Protein AF-A0A8U0TZJ6-F1 (afdb_monomer_lite)

Sequence (478 aa):
MSSAVFAIKHNHPSLDHALDPGGTVKLGGPDTELQKMLIDERRRCENHKINYQTLKAEHTRLQDEFTRGQGELKRLLSDKQTAQEKLQLLLAELRGEMLDKTRELEELRLQVLTPQRLELLRAQVQQEMEGPVRERFNKLEEETEKYRSEYNKLRYDYTFLKSEFDHQREEKKIRFDAEVSRLERDREELMAQYQGTDPSRDGKRVESLLREKAQLHLRLKGLEAEVAELRAQRDNSGQQAENVQRIQIRQFAESQAAAKSLEAERQSLRLQLERLGSELQLSHDQNTQLTGRLHKAEREVNTLTSQVEGVRHSHKLEVANVKLECARSRGEVERERDTLQGQMEGMQSDVEVLKGTVERQKEVLAERERELVRRVQAAREEEFHKTATVHEEKSVLDDRLAELEQQRALQDAAGHTQKEERQSHAGVKEEEQHRRELSLLCWRLEELACTQQQQMEELGPPMDRNRGSGLHDSLPEL

Structure (mmCIF, N/CA/C/O backbone):
data_AF-A0A8U0TZJ6-F1
#
_entry.id   AF-A0A8U0TZJ6-F1
#
loop_
_atom_site.group_PDB
_atom_site.id
_atom_site.type_symbol
_atom_site.label_atom_id
_atom_site.label_alt_id
_atom_site.label_comp_id
_atom_site.label_asym_id
_atom_site.label_entity_id
_atom_site.label_seq_id
_atom_site.pdbx_PDB_ins_code
_atom_site.Cartn_x
_atom_site.Cartn_y
_atom_site.Cartn_z
_atom_site.occupancy
_atom_site.B_iso_or_equiv
_atom_site.auth_seq_id
_atom_site.auth_comp_id
_atom_site.auth_asym_id
_atom_site.auth_atom_id
_atom_site.pdbx_PDB_model_num
ATOM 1 N N . MET A 1 1 ? -16.473 14.022 46.173 1.00 43.69 1 MET A N 1
ATOM 2 C CA . MET A 1 1 ? -17.833 14.448 46.585 1.00 43.69 1 MET A CA 1
ATOM 3 C C . MET A 1 1 ? -18.362 13.463 47.621 1.00 43.69 1 MET A C 1
ATOM 5 O O . MET A 1 1 ? -17.708 12.448 47.822 1.00 43.69 1 MET A O 1
ATOM 9 N N . SER A 1 2 ? -19.505 13.775 48.241 1.00 37.00 2 SER A N 1
ATOM 10 C CA . SER A 1 2 ? -20.175 13.007 49.307 1.00 37.00 2 SER A CA 1
ATOM 11 C C . SER A 1 2 ? -19.492 13.053 50.678 1.00 37.00 2 SER A C 1
ATOM 13 O O . SER A 1 2 ? -18.590 12.278 50.978 1.00 37.00 2 SER A O 1
ATOM 15 N N . SER A 1 3 ? -19.985 13.954 51.530 1.00 40.34 3 SER A N 1
ATOM 16 C CA . SER A 1 3 ? -19.797 13.897 52.983 1.00 40.34 3 SER A CA 1
ATOM 17 C C . SER A 1 3 ? -20.697 12.810 53.581 1.00 40.34 3 SER A C 1
ATOM 19 O O . SER A 1 3 ? -21.836 12.659 53.139 1.00 40.34 3 SER A O 1
ATOM 21 N N . ALA A 1 4 ? -20.237 12.112 54.620 1.00 40.09 4 ALA A N 1
ATOM 22 C CA . ALA A 1 4 ? -21.075 11.235 55.439 1.00 40.09 4 ALA A CA 1
ATOM 23 C C . ALA A 1 4 ? -21.338 11.900 56.800 1.00 40.09 4 ALA A C 1
ATOM 25 O O . ALA A 1 4 ? -20.399 12.286 57.494 1.00 40.09 4 ALA A O 1
ATOM 26 N N . VAL A 1 5 ? -22.611 12.063 57.169 1.00 39.19 5 VAL A N 1
ATOM 27 C CA . VAL A 1 5 ? -23.023 12.686 58.438 1.00 39.19 5 VAL A CA 1
ATOM 28 C C . VAL A 1 5 ? -23.081 11.622 59.532 1.00 39.19 5 VAL A C 1
ATOM 30 O O . VAL A 1 5 ? -23.775 10.619 59.381 1.00 39.19 5 VAL A O 1
ATOM 33 N N . PHE A 1 6 ? -22.378 11.843 60.645 1.00 33.22 6 PHE A N 1
ATOM 34 C CA . PHE A 1 6 ? -22.356 10.909 61.772 1.00 33.22 6 PHE A CA 1
ATOM 35 C C . PHE A 1 6 ? -23.454 11.262 62.788 1.00 33.22 6 PHE A C 1
ATOM 37 O O . PHE A 1 6 ? -23.343 12.242 63.523 1.00 33.22 6 PHE A O 1
ATOM 44 N N . ALA A 1 7 ? -24.535 10.480 62.817 1.00 34.78 7 ALA A N 1
ATOM 45 C CA . ALA A 1 7 ? -25.665 10.697 63.720 1.00 34.78 7 ALA A CA 1
ATOM 46 C C . ALA A 1 7 ? -25.475 9.931 65.042 1.00 34.78 7 ALA A C 1
ATOM 48 O O . ALA A 1 7 ? -25.641 8.712 65.095 1.00 34.78 7 ALA A O 1
ATOM 49 N N . ILE A 1 8 ? -25.149 10.645 66.121 1.00 35.38 8 ILE A N 1
ATOM 50 C CA . ILE A 1 8 ? -25.014 10.063 67.464 1.00 35.38 8 ILE A CA 1
ATOM 51 C C . ILE A 1 8 ? -26.405 9.945 68.104 1.00 35.38 8 ILE A C 1
ATOM 53 O O . ILE A 1 8 ? -27.041 10.951 68.417 1.00 35.38 8 ILE A O 1
ATOM 57 N N . LYS A 1 9 ? -26.883 8.714 68.323 1.00 34.97 9 LYS A N 1
ATOM 58 C CA . LYS A 1 9 ? -28.101 8.460 69.109 1.00 34.97 9 LYS A CA 1
ATOM 59 C C . LYS A 1 9 ? -27.813 8.621 70.603 1.00 34.97 9 LYS A C 1
ATOM 61 O O . LYS A 1 9 ? -27.016 7.873 71.162 1.00 34.97 9 LYS A O 1
ATOM 66 N N . HIS A 1 10 ? -28.523 9.536 71.259 1.00 39.06 10 HIS A N 1
ATOM 67 C CA . HIS A 1 10 ? -28.633 9.545 72.718 1.00 39.06 10 HIS A CA 1
ATOM 68 C C . HIS A 1 10 ? -29.530 8.390 73.185 1.00 39.06 10 HIS A C 1
ATOM 70 O O . HIS A 1 10 ? -30.669 8.280 72.737 1.00 39.06 10 HIS A O 1
ATOM 76 N N . ASN A 1 11 ? -29.043 7.578 74.126 1.00 33.72 11 ASN A N 1
ATOM 77 C CA . ASN A 1 11 ? -29.875 6.656 74.900 1.00 33.72 11 ASN A CA 1
ATOM 78 C C . ASN A 1 11 ? -30.240 7.314 76.238 1.00 33.72 11 ASN A C 1
ATOM 80 O O . ASN A 1 11 ? -29.372 7.506 77.089 1.00 33.72 11 ASN A O 1
ATOM 84 N N . HIS A 1 12 ? -31.522 7.620 76.436 1.00 38.91 12 HIS A N 1
ATOM 85 C CA . HIS A 1 12 ? -32.073 7.864 77.769 1.00 38.91 12 HIS A CA 1
ATOM 86 C C . HIS A 1 12 ? -32.410 6.520 78.438 1.00 38.91 12 HIS A C 1
ATOM 88 O O . HIS A 1 12 ? -33.018 5.673 77.782 1.00 38.91 12 HIS A O 1
ATOM 94 N N . PRO A 1 13 ? -32.087 6.314 79.726 1.00 38.22 13 PRO A N 1
ATOM 95 C CA . PRO A 1 13 ? -32.706 5.256 80.513 1.00 38.22 13 PRO A CA 1
ATOM 96 C C . PRO A 1 13 ? -34.133 5.678 80.896 1.00 38.22 13 PRO A C 1
ATOM 98 O O . PRO A 1 13 ? -34.338 6.760 81.450 1.00 38.22 13 PRO A O 1
ATOM 101 N N . SER A 1 14 ? -35.119 4.834 80.599 1.00 34.47 14 SER A N 1
ATOM 102 C CA . SER A 1 14 ? -36.501 5.017 81.044 1.00 34.47 14 SER A CA 1
ATOM 103 C C . SER A 1 14 ? -36.645 4.711 82.539 1.00 34.47 14 SER A C 1
ATOM 105 O O . SER A 1 14 ? -36.054 3.762 83.055 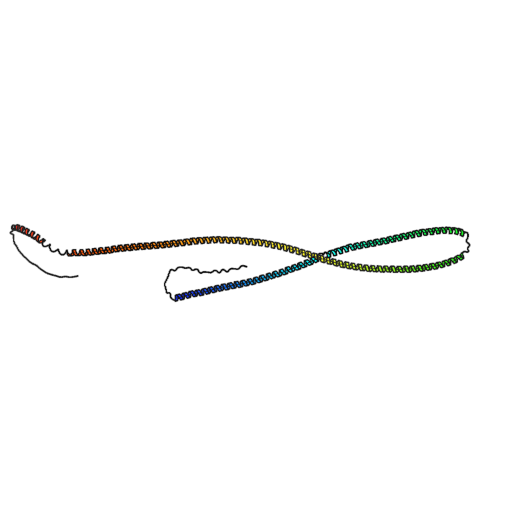1.00 34.47 14 SER A O 1
ATOM 107 N N . LEU A 1 15 ? -37.443 5.524 83.232 1.00 39.03 15 LEU A N 1
ATOM 108 C CA . LEU A 1 15 ? -37.901 5.263 84.595 1.00 39.03 15 LEU A CA 1
ATOM 109 C C . LEU A 1 15 ? -39.199 4.456 84.527 1.00 39.03 15 LEU A C 1
ATOM 111 O O . LEU A 1 15 ? -40.202 4.987 84.059 1.00 39.03 15 LEU A O 1
ATOM 115 N N . ASP A 1 16 ? -39.190 3.230 85.048 1.00 34.19 16 ASP A N 1
ATOM 116 C CA . ASP A 1 16 ? -40.409 2.476 85.348 1.00 34.19 16 ASP A CA 1
ATOM 117 C C . ASP A 1 16 ? -40.603 2.382 86.865 1.00 34.19 16 ASP A C 1
ATOM 119 O O . ASP A 1 16 ? -39.725 1.923 87.601 1.00 34.19 16 ASP A O 1
ATOM 123 N N . HIS A 1 17 ? -41.774 2.813 87.335 1.00 41.12 17 HIS A N 1
ATOM 124 C CA . HIS A 1 17 ? -42.244 2.562 88.694 1.00 41.12 17 HIS A CA 1
ATOM 125 C C . HIS A 1 17 ? -43.069 1.270 88.705 1.00 41.12 17 HIS A C 1
ATOM 127 O O . HIS A 1 17 ? -44.110 1.195 88.058 1.00 41.12 17 HIS A O 1
ATOM 133 N N . ALA A 1 18 ? -42.648 0.290 89.505 1.00 34.62 18 ALA A N 1
ATOM 134 C CA . ALA A 1 18 ? -43.460 -0.866 89.874 1.00 34.62 18 ALA A CA 1
ATOM 135 C C . ALA A 1 18 ? -43.626 -0.907 91.402 1.00 34.62 18 ALA A C 1
ATOM 137 O O . ALA A 1 18 ? -42.698 -0.583 92.144 1.00 34.62 18 ALA A O 1
ATOM 138 N N . LEU A 1 19 ? -44.837 -1.240 91.846 1.00 38.72 19 LEU A N 1
ATOM 139 C CA . LEU A 1 19 ? -45.310 -1.111 93.227 1.00 38.72 19 LEU A CA 1
ATOM 140 C C . LEU A 1 19 ? -44.706 -2.164 94.176 1.00 38.72 19 LEU A C 1
ATOM 142 O O . LEU A 1 19 ? -44.546 -3.323 93.799 1.00 38.72 19 LEU A O 1
ATOM 146 N N . ASP A 1 20 ? -44.481 -1.769 95.431 1.00 40.00 20 ASP A N 1
ATOM 147 C CA . ASP A 1 20 ? -44.462 -2.687 96.583 1.00 40.00 20 ASP A CA 1
ATOM 148 C C . ASP A 1 20 ? -45.906 -3.145 96.879 1.00 40.00 20 ASP A C 1
ATOM 150 O O . ASP A 1 20 ? -46.841 -2.349 96.720 1.00 40.00 20 ASP A O 1
ATOM 154 N N . PRO A 1 21 ? -46.126 -4.418 97.255 1.00 52.53 21 PRO A N 1
ATOM 155 C CA . PRO A 1 21 ? -46.449 -4.648 98.667 1.00 52.53 21 PRO A CA 1
ATOM 156 C C . PRO A 1 21 ? -45.936 -5.986 99.239 1.00 52.53 21 PRO A C 1
ATOM 158 O O . PRO A 1 21 ? -46.288 -7.060 98.744 1.00 52.53 21 PRO A O 1
ATOM 161 N N . GLY A 1 22 ? -45.259 -5.952 100.392 1.00 36.31 22 GLY A N 1
ATOM 162 C CA . GLY A 1 22 ? -45.156 -7.137 101.263 1.00 36.31 22 GLY A CA 1
ATOM 163 C C . GLY A 1 22 ? -43.949 -7.181 102.196 1.00 36.31 22 GLY A C 1
ATOM 164 O O . GLY A 1 22 ? -42.999 -7.921 101.954 1.00 36.31 22 GLY A O 1
ATOM 165 N N . GLY A 1 23 ? -43.980 -6.428 103.298 1.00 47.88 23 GLY A N 1
ATOM 166 C CA . GLY A 1 23 ? -42.855 -6.371 104.235 1.00 47.88 23 GLY A CA 1
ATOM 167 C C . GLY A 1 23 ? -42.707 -7.591 105.160 1.00 47.88 23 GLY A C 1
ATOM 168 O O . GLY A 1 23 ? -43.682 -8.099 105.710 1.00 47.88 23 GLY A O 1
ATOM 169 N N . THR A 1 24 ? -41.456 -7.955 105.465 1.00 36.91 24 THR A N 1
ATOM 170 C CA . THR A 1 24 ? -41.090 -8.667 106.705 1.00 36.91 24 THR A CA 1
ATOM 171 C C . THR A 1 24 ? -39.927 -7.967 107.404 1.00 36.91 24 THR A C 1
ATOM 173 O O . THR A 1 24 ? -38.928 -7.617 106.781 1.00 36.91 24 THR A O 1
ATOM 176 N N . VAL A 1 25 ? -40.061 -7.772 108.715 1.00 58.78 25 VAL A N 1
ATOM 177 C CA . VAL A 1 25 ? -39.133 -7.011 109.568 1.00 58.78 25 VAL A CA 1
ATOM 178 C C . VAL A 1 25 ? -37.836 -7.780 109.846 1.00 58.78 25 VAL A C 1
ATOM 180 O O . VAL A 1 25 ? -37.916 -8.924 110.296 1.00 58.78 25 VAL A O 1
ATOM 183 N N . LYS A 1 26 ? -36.669 -7.113 109.737 1.00 45.22 26 LYS A N 1
ATOM 184 C CA . LYS A 1 26 ? -35.584 -7.158 110.753 1.00 45.22 26 LYS A CA 1
ATOM 185 C C . LYS A 1 26 ? -34.406 -6.203 110.483 1.00 45.22 26 LYS A C 1
ATOM 187 O O . LYS A 1 26 ? -33.873 -6.160 109.387 1.00 45.22 26 LYS A O 1
ATOM 192 N N . LEU A 1 27 ? -33.965 -5.549 111.565 1.00 43.75 27 LEU A N 1
ATOM 193 C CA . LEU A 1 27 ? -32.575 -5.164 111.869 1.00 43.75 27 LEU A CA 1
ATOM 194 C C . LEU A 1 27 ? -31.794 -4.393 110.783 1.00 43.75 27 LEU A C 1
ATOM 196 O O . LEU A 1 27 ? -30.857 -4.918 110.190 1.00 43.75 27 LEU A O 1
ATOM 200 N N . GLY A 1 28 ? -32.099 -3.102 110.620 1.00 43.88 28 GLY A N 1
ATOM 201 C CA . GLY A 1 28 ? -31.182 -2.169 109.957 1.00 43.88 28 GLY A CA 1
ATOM 202 C C . GLY A 1 28 ? -29.992 -1.832 110.862 1.00 43.88 28 GLY A C 1
ATOM 203 O O . GLY A 1 28 ? -30.154 -1.118 111.849 1.00 43.88 28 GLY A O 1
ATOM 204 N N . GLY A 1 29 ? -28.808 -2.347 110.528 1.00 53.69 29 GLY A N 1
ATOM 205 C CA . GLY A 1 29 ? -27.530 -1.986 111.155 1.00 53.69 29 GLY A CA 1
ATOM 206 C C . GLY A 1 29 ? -26.500 -1.496 110.125 1.00 53.69 29 GLY A C 1
ATOM 207 O O . GLY A 1 29 ? -26.731 -1.634 108.921 1.00 53.69 29 GLY A O 1
ATOM 208 N N . PRO A 1 30 ? -25.337 -0.972 110.556 1.00 63.88 30 PRO A N 1
ATOM 209 C CA . PRO A 1 30 ? -24.287 -0.518 109.633 1.00 63.88 30 PRO A CA 1
ATOM 210 C C . PRO A 1 30 ? -23.756 -1.646 108.727 1.00 63.88 30 PRO A C 1
ATOM 212 O O . PRO A 1 30 ? -23.315 -1.389 107.610 1.00 63.88 30 PRO A O 1
ATOM 215 N N . ASP A 1 31 ? -23.868 -2.901 109.171 1.00 64.31 31 ASP A N 1
ATOM 216 C CA . ASP A 1 31 ? -23.496 -4.100 108.409 1.00 64.31 31 ASP A CA 1
ATOM 217 C C . ASP A 1 31 ? -24.296 -4.227 107.094 1.00 64.31 31 ASP A C 1
ATOM 219 O O . ASP A 1 31 ? -23.734 -4.520 106.039 1.00 64.31 31 ASP A O 1
ATOM 223 N N . THR A 1 32 ? -25.595 -3.896 107.113 1.00 74.56 32 THR A N 1
ATOM 224 C CA . THR A 1 32 ? -26.453 -3.888 105.911 1.00 74.56 32 THR A CA 1
ATOM 225 C C . THR A 1 32 ? -26.051 -2.813 104.895 1.00 74.56 32 THR A C 1
ATOM 227 O O . THR A 1 32 ? -26.125 -3.048 103.687 1.00 74.56 32 THR A O 1
ATOM 230 N N . GLU A 1 33 ? -25.592 -1.642 105.347 1.00 79.81 33 GLU A N 1
ATOM 231 C CA . GLU A 1 33 ? -25.092 -0.589 104.450 1.00 79.81 33 GLU A CA 1
ATOM 232 C C . GLU A 1 33 ? -23.710 -0.939 103.887 1.00 79.81 33 GLU A C 1
ATOM 234 O O . GLU A 1 33 ? -23.466 -0.763 102.691 1.00 79.81 33 GLU A O 1
ATOM 239 N N . LEU A 1 34 ? -22.831 -1.517 104.712 1.00 82.38 34 LEU A N 1
ATOM 240 C CA . LEU A 1 34 ? -21.529 -2.029 104.286 1.00 82.38 34 LEU A CA 1
ATOM 241 C C . LEU A 1 34 ? -21.684 -3.129 103.223 1.00 82.38 34 LEU A C 1
ATOM 243 O O . LEU A 1 34 ? -21.003 -3.102 102.196 1.00 82.38 34 LEU A O 1
ATOM 247 N N . GLN A 1 35 ? -22.628 -4.054 103.423 1.00 85.31 35 GLN A N 1
ATOM 248 C CA . GLN A 1 35 ? -22.960 -5.107 102.463 1.00 85.31 35 GLN A CA 1
ATOM 249 C C . GLN A 1 35 ? -23.508 -4.533 101.147 1.00 85.31 35 GLN A C 1
ATOM 251 O O . GLN A 1 35 ? -23.125 -5.008 100.076 1.00 85.31 35 GLN A O 1
ATOM 256 N N . LYS A 1 36 ? -24.334 -3.477 101.201 1.00 88.12 36 LYS A N 1
ATOM 257 C CA . LYS A 1 36 ? -24.817 -2.760 100.010 1.00 88.12 36 LYS A CA 1
ATOM 258 C C . LYS A 1 36 ? -23.673 -2.090 99.242 1.00 88.12 36 LYS A C 1
ATOM 260 O O . LYS A 1 36 ? -23.547 -2.321 98.041 1.00 88.12 36 LYS A O 1
ATOM 265 N N . MET A 1 37 ? -22.787 -1.350 99.915 1.00 88.88 37 MET A N 1
ATOM 266 C CA . MET A 1 37 ? -21.600 -0.758 99.273 1.00 88.88 37 MET A CA 1
ATOM 267 C C . MET A 1 37 ? -20.705 -1.830 98.626 1.00 88.88 37 MET A C 1
ATOM 269 O O . MET A 1 37 ? -20.221 -1.650 97.510 1.00 88.88 37 MET A O 1
ATOM 273 N N . LEU A 1 38 ? -20.552 -2.989 99.274 1.00 89.44 38 LEU A N 1
ATOM 274 C CA . LEU A 1 38 ? -19.834 -4.153 98.742 1.00 89.44 38 LEU A CA 1
ATOM 275 C C . LEU A 1 38 ? -20.530 -4.860 97.563 1.00 89.44 38 LEU A C 1
ATOM 277 O O . LEU A 1 38 ? -19.904 -5.715 96.926 1.00 89.44 38 LEU A O 1
ATOM 281 N N . ILE A 1 39 ? -21.795 -4.554 97.272 1.00 88.12 39 ILE A N 1
ATOM 282 C CA . ILE A 1 39 ? -22.512 -4.993 96.066 1.00 88.12 39 ILE A CA 1
ATOM 283 C C . ILE A 1 39 ? -22.354 -3.935 94.969 1.00 88.12 39 ILE A C 1
ATOM 285 O O . ILE A 1 39 ? -21.946 -4.274 93.856 1.00 88.12 39 ILE A O 1
ATOM 289 N N . ASP A 1 40 ? -22.589 -2.661 95.292 1.00 91.19 40 ASP A N 1
ATOM 290 C CA . ASP A 1 40 ? -22.480 -1.544 94.348 1.00 91.19 40 ASP A CA 1
ATOM 291 C C . ASP A 1 40 ? -21.050 -1.382 93.796 1.00 91.19 40 ASP A C 1
ATOM 293 O O . ASP A 1 40 ? -20.874 -1.204 92.590 1.00 91.19 40 ASP A O 1
ATOM 297 N N . GLU A 1 41 ? -20.011 -1.551 94.621 1.00 92.25 41 GLU A N 1
ATOM 298 C CA . GLU A 1 41 ? -18.619 -1.467 94.154 1.00 92.25 41 GLU A CA 1
ATOM 299 C C . GLU A 1 41 ? -18.200 -2.701 93.335 1.00 92.25 41 GLU A C 1
ATOM 301 O O . GLU A 1 41 ? -17.454 -2.591 92.362 1.00 92.25 41 GLU A O 1
ATOM 306 N N . ARG A 1 42 ? -18.766 -3.881 93.630 1.00 93.00 42 ARG A N 1
ATOM 307 C CA . ARG A 1 42 ? -18.630 -5.064 92.758 1.00 93.00 42 ARG A CA 1
ATOM 308 C C . ARG A 1 42 ? -19.254 -4.806 91.388 1.00 93.00 42 ARG A C 1
ATOM 310 O O . ARG A 1 42 ? -18.664 -5.157 90.368 1.00 93.00 42 ARG A O 1
ATOM 317 N N . ARG A 1 43 ? -20.413 -4.141 91.365 1.00 93.75 43 ARG A N 1
ATOM 318 C CA . ARG A 1 43 ? -21.116 -3.730 90.145 1.00 93.75 43 ARG A CA 1
ATOM 319 C C . ARG A 1 43 ? -20.335 -2.662 89.368 1.00 93.75 43 ARG A C 1
ATOM 321 O O . ARG A 1 43 ? -20.297 -2.740 88.143 1.00 93.75 43 ARG A O 1
ATOM 328 N N . ARG A 1 44 ? -19.645 -1.729 90.043 1.00 95.44 44 ARG A N 1
ATOM 329 C CA . ARG A 1 44 ? -18.675 -0.817 89.400 1.00 95.44 44 ARG A CA 1
ATOM 330 C C . ARG A 1 44 ? -17.502 -1.569 88.782 1.00 95.44 44 ARG A C 1
ATOM 332 O O . ARG A 1 44 ? -17.214 -1.339 87.613 1.00 95.44 44 ARG A O 1
ATOM 339 N N . CYS A 1 45 ? -16.852 -2.472 89.515 1.00 94.31 45 CYS A N 1
ATOM 340 C CA . CYS A 1 45 ? -15.735 -3.265 88.993 1.00 94.31 45 CYS A CA 1
ATOM 341 C C . CYS A 1 45 ? -16.130 -4.089 87.759 1.00 94.31 45 CYS A C 1
ATOM 343 O O . CYS A 1 45 ? -15.407 -4.081 86.762 1.00 94.31 45 CYS A O 1
ATOM 345 N N . GLU A 1 46 ? -17.295 -4.741 87.782 1.00 95.06 46 GLU A N 1
ATOM 346 C CA . GLU A 1 46 ? -17.788 -5.503 86.631 1.00 95.06 46 GLU A CA 1
ATOM 347 C C . GLU A 1 46 ? -18.152 -4.576 85.451 1.00 95.06 46 GLU A C 1
ATOM 349 O O . GLU A 1 46 ? -17.758 -4.854 84.320 1.00 95.06 46 GLU A O 1
ATOM 354 N N . ASN A 1 47 ? -18.769 -3.411 85.696 1.00 94.81 47 ASN A N 1
ATOM 355 C CA . ASN A 1 47 ? -18.990 -2.391 84.660 1.00 94.81 47 ASN A CA 1
ATOM 356 C C . ASN A 1 47 ? -17.674 -1.852 84.065 1.00 94.81 47 ASN A C 1
ATOM 358 O O . ASN A 1 47 ? -17.576 -1.685 82.853 1.00 94.81 47 ASN A O 1
ATOM 362 N N . HIS A 1 48 ? -16.642 -1.595 84.876 1.00 96.50 48 HIS A N 1
ATOM 363 C CA . HIS A 1 48 ? -15.330 -1.154 84.385 1.00 96.50 48 HIS A CA 1
ATOM 364 C C . HIS A 1 48 ? -14.638 -2.234 83.545 1.00 96.50 48 HIS A C 1
ATOM 366 O O . HIS A 1 48 ? -14.046 -1.920 82.513 1.00 96.50 48 HIS A O 1
ATOM 372 N N . LYS A 1 49 ? -14.762 -3.505 83.939 1.00 97.00 49 LYS A N 1
ATOM 373 C CA . LYS A 1 49 ? -14.289 -4.673 83.184 1.00 97.00 49 LYS A CA 1
ATOM 374 C C . LYS A 1 49 ? -15.018 -4.820 81.842 1.00 97.00 49 LYS A C 1
ATOM 376 O O . LYS A 1 49 ? -14.348 -4.994 80.826 1.00 97.00 49 LYS A O 1
ATOM 381 N N . ILE A 1 50 ? -16.345 -4.671 81.815 1.00 96.62 50 ILE A N 1
ATOM 382 C CA . ILE A 1 50 ? -17.151 -4.655 80.580 1.00 96.62 50 ILE A CA 1
ATOM 383 C C . ILE A 1 50 ? -16.734 -3.480 79.684 1.00 96.62 50 ILE A C 1
ATOM 385 O O . ILE A 1 50 ? -16.421 -3.682 78.515 1.00 96.62 50 ILE A O 1
ATOM 389 N N . ASN A 1 51 ? -16.628 -2.265 80.230 1.00 96.69 51 ASN A N 1
ATOM 390 C CA . ASN A 1 51 ? -16.206 -1.081 79.476 1.00 96.69 51 ASN A CA 1
ATOM 391 C C . ASN A 1 51 ? -14.792 -1.237 78.889 1.00 96.69 51 ASN A C 1
ATOM 393 O O . ASN A 1 51 ? -14.563 -0.864 77.740 1.00 96.69 51 ASN A O 1
ATOM 397 N N . TYR A 1 52 ? -13.854 -1.826 79.638 1.00 97.50 52 TYR A N 1
ATOM 398 C CA . TYR A 1 52 ? -12.508 -2.132 79.148 1.00 97.50 52 TYR A CA 1
ATOM 399 C C . TYR A 1 52 ? -12.521 -3.189 78.031 1.00 97.50 52 TYR A C 1
ATOM 401 O O . TYR A 1 52 ? -11.814 -3.034 77.036 1.00 97.50 52 TYR A O 1
ATOM 409 N N . GLN A 1 53 ? -13.343 -4.238 78.151 1.00 97.06 53 GLN A N 1
ATOM 410 C CA . GLN A 1 53 ? -13.517 -5.247 77.099 1.00 97.06 53 GLN A CA 1
ATOM 411 C C . GLN A 1 53 ? -14.103 -4.634 75.817 1.00 97.06 53 GLN A C 1
ATOM 413 O O . GLN A 1 53 ? -13.558 -4.868 74.738 1.00 97.06 53 GLN A O 1
ATOM 418 N N . THR A 1 54 ? -15.132 -3.790 75.932 1.00 96.69 54 THR A N 1
ATOM 419 C CA . THR A 1 54 ? -15.730 -3.056 74.804 1.00 96.69 54 THR A CA 1
ATOM 420 C C . THR A 1 54 ? -14.722 -2.115 74.143 1.00 96.69 54 THR A C 1
ATOM 422 O O . THR A 1 54 ? -14.555 -2.147 72.926 1.00 96.69 54 THR A O 1
ATOM 425 N N . LEU A 1 55 ? -13.986 -1.321 74.932 1.00 97.56 55 LEU A N 1
ATOM 426 C CA . LEU A 1 55 ? -12.965 -0.403 74.416 1.00 97.56 55 LEU A CA 1
ATOM 427 C C . LEU A 1 55 ? -11.817 -1.151 73.722 1.00 97.56 55 LEU A C 1
ATOM 429 O O . LEU A 1 55 ? -11.322 -0.700 72.691 1.00 97.56 55 LEU A O 1
ATOM 433 N N . LYS A 1 56 ? -11.416 -2.316 74.247 1.00 98.06 56 LYS A N 1
ATOM 434 C CA . LYS A 1 56 ? -10.419 -3.185 73.611 1.00 98.06 56 LYS A CA 1
ATOM 435 C C . LYS A 1 56 ? -10.925 -3.752 72.280 1.00 98.06 56 LYS A C 1
ATOM 437 O O . LYS A 1 56 ? -10.160 -3.778 71.320 1.00 98.06 56 LYS A O 1
ATOM 442 N N . ALA A 1 57 ? -12.189 -4.172 72.208 1.00 97.44 57 ALA A N 1
ATOM 443 C CA . ALA A 1 57 ? -12.795 -4.670 70.975 1.00 97.44 57 ALA A CA 1
ATOM 444 C C . ALA A 1 57 ? -12.861 -3.581 69.889 1.00 97.44 57 ALA A C 1
ATOM 446 O O . ALA A 1 57 ? -12.413 -3.815 68.767 1.00 97.44 57 ALA A O 1
ATOM 447 N N . GLU A 1 58 ? -13.322 -2.373 70.230 1.00 96.81 58 GLU A N 1
ATOM 448 C CA . GLU A 1 58 ? -13.352 -1.241 69.293 1.00 96.81 58 GLU A CA 1
ATOM 449 C C . GLU A 1 58 ? -11.941 -0.761 68.902 1.00 96.81 58 GLU A C 1
ATOM 451 O O . GLU A 1 58 ? -11.722 -0.426 67.741 1.00 96.81 58 GLU A O 1
ATOM 456 N N . HIS A 1 59 ? -10.945 -0.812 69.798 1.00 97.81 59 HIS A N 1
ATOM 457 C CA . HIS A 1 59 ? -9.546 -0.556 69.425 1.00 97.81 59 HIS A CA 1
ATOM 458 C C . HIS A 1 59 ? -9.037 -1.573 68.394 1.00 97.81 59 HIS A C 1
ATOM 460 O O . HIS A 1 59 ? -8.456 -1.179 67.384 1.00 97.81 59 HIS A O 1
ATOM 466 N N . THR A 1 60 ? -9.229 -2.878 68.625 1.00 97.69 60 THR A N 1
ATOM 467 C CA . THR A 1 60 ? -8.823 -3.915 67.659 1.00 97.69 60 THR A CA 1
ATOM 468 C C . THR A 1 60 ? -9.536 -3.722 66.323 1.00 97.69 60 THR A C 1
ATOM 470 O O . THR A 1 60 ? -8.883 -3.705 65.284 1.00 97.69 60 THR A O 1
ATOM 473 N N . ARG A 1 61 ? -10.844 -3.451 66.344 1.00 98.00 61 ARG A N 1
ATOM 474 C CA . ARG A 1 61 ? -11.628 -3.155 65.144 1.00 98.00 61 ARG A CA 1
ATOM 475 C C . ARG A 1 61 ? -11.089 -1.945 64.369 1.00 98.00 61 ARG A C 1
ATOM 477 O O . ARG A 1 61 ? -10.882 -2.051 63.164 1.00 98.00 61 ARG A O 1
ATOM 484 N N . LEU A 1 62 ? -10.818 -0.820 65.034 1.00 98.00 62 LEU A N 1
ATOM 485 C CA . LEU A 1 62 ? -10.241 0.374 64.399 1.00 98.00 62 LEU A CA 1
ATOM 486 C C . LEU A 1 62 ? -8.828 0.115 63.850 1.00 98.00 62 LEU A C 1
ATOM 488 O O . LEU A 1 62 ? -8.463 0.649 62.804 1.00 98.00 62 LEU A O 1
ATOM 492 N N . GLN A 1 63 ? -8.040 -0.729 64.518 1.00 98.00 63 GLN A N 1
ATOM 493 C CA . GLN A 1 63 ? -6.716 -1.151 64.057 1.00 98.00 63 GLN A CA 1
ATOM 494 C C . GLN A 1 63 ? -6.795 -2.047 62.806 1.00 98.00 63 GLN A C 1
ATOM 496 O O . GLN A 1 63 ? -5.975 -1.892 61.895 1.00 98.00 63 GLN A O 1
ATOM 501 N N . ASP A 1 64 ? -7.801 -2.918 62.715 1.00 97.75 64 ASP A N 1
ATOM 502 C CA . ASP A 1 64 ? -8.078 -3.742 61.533 1.00 97.75 64 ASP A CA 1
ATOM 503 C C . ASP A 1 64 ? -8.625 -2.900 60.366 1.00 97.75 64 ASP A C 1
ATOM 505 O O . ASP A 1 64 ? -8.198 -3.075 59.223 1.00 97.75 64 ASP A O 1
ATOM 509 N N . GLU A 1 65 ? -9.531 -1.954 60.637 1.00 97.44 65 GLU A N 1
ATOM 510 C CA . GLU A 1 65 ? -10.050 -0.989 59.655 1.00 97.44 65 GLU A CA 1
ATOM 511 C C . GLU A 1 65 ? -8.918 -0.091 59.106 1.00 97.44 65 GLU A C 1
ATOM 513 O O . GLU A 1 65 ? -8.785 0.056 57.888 1.00 97.44 65 GLU A O 1
ATOM 518 N N . PHE A 1 66 ? -8.026 0.422 59.966 1.00 97.19 66 PHE A N 1
ATOM 519 C CA . PHE A 1 66 ? -6.847 1.199 59.556 1.00 97.19 66 PHE A CA 1
ATOM 520 C C . PHE A 1 66 ? -5.862 0.372 58.717 1.00 97.19 66 PHE A C 1
ATOM 522 O O . PHE A 1 66 ? -5.425 0.815 57.652 1.00 97.19 66 PHE A O 1
ATOM 529 N N . THR A 1 67 ? -5.524 -0.842 59.166 1.00 97.81 67 THR A N 1
ATOM 530 C CA . THR A 1 67 ? -4.623 -1.751 58.436 1.00 97.81 67 THR A CA 1
ATOM 531 C C . THR A 1 67 ? -5.173 -2.079 57.046 1.00 97.81 67 THR A C 1
ATOM 533 O O . THR A 1 67 ? -4.431 -2.041 56.060 1.00 97.81 67 THR A O 1
ATOM 536 N N . ARG A 1 68 ? -6.484 -2.329 56.948 1.00 98.00 68 ARG A N 1
ATOM 537 C CA . ARG A 1 68 ? -7.191 -2.591 55.688 1.00 98.00 68 ARG A CA 1
ATOM 538 C C . ARG A 1 68 ? -7.138 -1.390 54.745 1.00 98.00 68 ARG A C 1
ATOM 540 O O . ARG A 1 68 ? -6.668 -1.539 53.619 1.00 98.00 68 ARG A O 1
ATOM 547 N N . GLY A 1 69 ? -7.499 -0.197 55.223 1.00 97.38 69 GLY A N 1
ATOM 548 C CA . GLY A 1 69 ? -7.423 1.038 54.435 1.00 97.38 69 GLY A CA 1
ATOM 549 C C . GLY A 1 69 ? -6.000 1.364 53.961 1.00 97.38 69 GLY A C 1
ATOM 550 O O . GLY A 1 69 ? -5.803 1.812 52.832 1.00 97.38 69 GLY A O 1
ATOM 551 N N . GLN A 1 70 ? -4.978 1.065 54.772 1.00 97.62 70 GLN A N 1
ATOM 552 C CA . GLN A 1 70 ? -3.578 1.221 54.367 1.00 97.62 70 GLN A CA 1
ATOM 553 C C . GLN A 1 70 ? -3.160 0.203 53.285 1.00 97.62 70 GLN A C 1
ATOM 555 O O . GLN A 1 70 ? -2.340 0.525 52.422 1.00 97.62 70 GLN A O 1
ATOM 560 N N . GLY A 1 71 ? -3.718 -1.012 53.304 1.00 98.00 71 GLY A N 1
ATOM 561 C CA . GLY A 1 71 ? -3.555 -2.010 52.242 1.00 98.00 71 GLY A CA 1
ATOM 562 C C . GLY A 1 71 ? -4.243 -1.602 50.936 1.00 98.00 71 GLY A C 1
ATOM 563 O O . GLY A 1 71 ? -3.625 -1.651 49.873 1.00 98.00 71 GLY A O 1
ATOM 564 N N . GLU A 1 72 ? -5.485 -1.122 51.016 1.00 97.94 72 GLU A N 1
ATOM 565 C CA . GLU A 1 72 ? -6.247 -0.611 49.870 1.00 97.94 72 GLU A CA 1
ATOM 566 C C . GLU A 1 72 ? -5.554 0.590 49.213 1.00 97.94 72 GLU A C 1
ATOM 568 O O . GLU A 1 72 ? -5.408 0.616 47.991 1.00 97.94 72 GLU A O 1
ATOM 573 N N . LEU A 1 73 ? -5.029 1.534 50.005 1.00 97.44 73 LEU A N 1
ATOM 574 C CA . LEU A 1 73 ? -4.248 2.667 49.500 1.00 97.44 73 LEU A CA 1
ATOM 575 C C . LEU A 1 73 ? -2.980 2.212 48.757 1.00 97.44 73 LEU A C 1
ATOM 577 O O . LEU A 1 73 ? -2.688 2.721 47.675 1.00 97.44 73 LEU A O 1
ATOM 581 N N . LYS A 1 74 ? -2.241 1.232 49.299 1.00 98.12 74 LYS A N 1
ATOM 582 C CA . LYS A 1 74 ? -1.062 0.653 48.627 1.00 98.12 74 LYS A CA 1
ATOM 583 C C . LYS A 1 74 ? -1.439 -0.019 47.305 1.00 98.12 74 LYS A C 1
ATOM 585 O O . LYS A 1 74 ? -0.731 0.178 46.318 1.00 98.12 74 LYS A O 1
ATOM 590 N N . ARG A 1 75 ? -2.562 -0.749 47.259 1.00 98.31 75 ARG A N 1
ATOM 591 C CA . ARG A 1 75 ? -3.065 -1.350 46.014 1.00 98.31 75 ARG A CA 1
ATOM 592 C C . ARG A 1 75 ? -3.424 -0.274 44.990 1.00 98.31 75 ARG A C 1
ATOM 594 O O . ARG A 1 75 ? -2.879 -0.300 43.898 1.00 98.31 75 ARG A O 1
ATOM 601 N N . LEU A 1 76 ? -4.227 0.724 45.365 1.00 97.69 76 LEU A N 1
ATOM 602 C CA . LEU A 1 76 ? -4.644 1.812 44.469 1.00 97.69 76 LEU A CA 1
ATOM 603 C C . LEU A 1 76 ? -3.464 2.626 43.910 1.00 97.69 76 LEU A C 1
ATOM 605 O O . LEU A 1 76 ? -3.518 3.079 42.767 1.00 97.69 76 LEU A O 1
ATOM 609 N N . LEU A 1 77 ? -2.383 2.794 44.678 1.00 97.50 77 LEU A N 1
ATOM 610 C CA . LEU A 1 77 ? -1.147 3.411 44.184 1.00 97.50 77 LEU A CA 1
ATOM 611 C C . LEU A 1 77 ? -0.436 2.532 43.140 1.00 97.50 77 LEU A C 1
ATOM 613 O O . LEU A 1 77 ? 0.036 3.061 42.136 1.00 97.50 77 LEU A O 1
ATOM 617 N N . SER A 1 78 ? -0.405 1.209 43.329 1.00 97.94 78 SER A N 1
ATOM 618 C CA . SER A 1 78 ? 0.136 0.252 42.350 1.00 97.94 78 SER A CA 1
ATOM 619 C C . SER A 1 78 ? -0.742 0.141 41.091 1.00 97.94 78 SER A C 1
ATOM 621 O O . SER A 1 78 ? -0.230 0.179 39.970 1.00 97.94 78 SER A O 1
ATOM 623 N N . ASP A 1 79 ? -2.066 0.116 41.260 1.00 97.88 79 ASP A N 1
ATOM 624 C CA . ASP A 1 79 ? -3.055 0.128 40.177 1.00 97.88 79 ASP A CA 1
ATOM 625 C C . ASP A 1 79 ? -2.889 1.402 39.318 1.00 97.88 79 ASP A C 1
ATOM 627 O O . ASP A 1 79 ? -2.820 1.332 38.090 1.00 97.88 79 ASP A O 1
ATOM 631 N N . LYS A 1 80 ? -2.725 2.574 39.958 1.00 97.62 80 LYS A N 1
ATOM 632 C CA . LYS A 1 80 ? -2.421 3.847 39.280 1.00 97.62 80 LYS A CA 1
ATOM 633 C C . LYS A 1 80 ? -1.081 3.797 38.538 1.00 97.62 80 LYS A C 1
ATOM 635 O O . LYS A 1 80 ? -1.014 4.233 37.390 1.00 97.62 80 LYS A O 1
ATOM 640 N N . GLN A 1 81 ? -0.024 3.308 39.187 1.00 97.94 81 GLN A N 1
ATOM 641 C CA . GLN A 1 81 ? 1.327 3.256 38.623 1.00 97.94 81 GLN A CA 1
ATOM 642 C C . GLN A 1 81 ? 1.357 2.400 37.346 1.00 97.94 81 GLN A C 1
ATOM 644 O O . GLN A 1 81 ? 1.764 2.882 36.290 1.00 97.94 81 GLN A O 1
ATOM 649 N N . THR A 1 82 ? 0.807 1.185 37.402 1.00 97.69 82 THR A N 1
ATOM 650 C CA . THR A 1 82 ? 0.751 0.283 36.238 1.00 97.69 82 THR A CA 1
ATOM 651 C C . THR A 1 82 ? -0.185 0.782 35.131 1.00 97.69 82 THR A C 1
ATOM 653 O O . THR A 1 82 ? 0.058 0.519 33.953 1.00 97.69 82 THR A O 1
ATOM 656 N N . ALA A 1 83 ? -1.243 1.535 35.460 1.00 97.31 83 ALA A N 1
ATOM 657 C CA . ALA A 1 83 ? -2.067 2.220 34.462 1.00 97.31 83 ALA A CA 1
ATOM 658 C C . ALA A 1 83 ? -1.305 3.365 33.766 1.00 97.31 83 ALA A C 1
ATOM 660 O O . ALA A 1 83 ? -1.412 3.527 32.550 1.00 97.31 83 ALA A O 1
ATOM 661 N N . GLN A 1 84 ? -0.499 4.128 34.511 1.00 97.75 84 GLN A N 1
ATOM 662 C CA . GLN A 1 84 ? 0.342 5.194 33.964 1.00 97.75 84 GLN A CA 1
ATOM 663 C C . GLN A 1 84 ? 1.438 4.637 33.037 1.00 97.75 84 GLN A C 1
ATOM 665 O O . GLN A 1 84 ? 1.667 5.195 31.967 1.00 97.75 84 GLN A O 1
ATOM 670 N N . GLU A 1 85 ? 2.063 3.517 33.400 1.00 97.69 85 GLU A N 1
ATOM 671 C CA . GLU A 1 85 ? 3.066 2.822 32.577 1.00 97.69 85 GLU A CA 1
ATOM 672 C C . GLU A 1 85 ? 2.471 2.308 31.254 1.00 97.69 85 GLU A C 1
ATOM 674 O O . GLU A 1 85 ? 3.045 2.535 30.189 1.00 97.69 85 GLU A O 1
ATOM 679 N N . LYS A 1 86 ? 1.268 1.714 31.286 1.00 97.81 86 LYS A N 1
ATOM 680 C CA . LYS A 1 86 ? 0.533 1.300 30.073 1.00 97.81 86 LYS A CA 1
ATOM 681 C C . LYS A 1 86 ? 0.215 2.477 29.145 1.00 97.81 86 LYS A C 1
ATOM 683 O O . LYS A 1 86 ? 0.351 2.353 27.932 1.00 97.81 86 LYS A O 1
ATOM 688 N N . LEU A 1 87 ? -0.170 3.628 29.701 1.00 97.06 87 LEU A N 1
ATOM 689 C CA . LEU A 1 87 ? -0.409 4.846 28.916 1.00 97.06 87 LEU A CA 1
ATOM 690 C C . LEU A 1 87 ? 0.886 5.426 28.323 1.00 97.06 87 LEU A C 1
ATOM 692 O O . LEU A 1 87 ? 0.853 5.977 27.225 1.00 97.06 87 LEU A O 1
ATOM 696 N N . GLN A 1 88 ? 2.025 5.291 29.009 1.00 97.69 88 GLN A N 1
ATOM 697 C CA . GLN A 1 88 ? 3.329 5.700 28.475 1.00 97.69 88 GLN A CA 1
ATOM 698 C C . GLN A 1 88 ? 3.806 4.790 27.334 1.00 97.69 88 GLN A C 1
ATOM 700 O O . GLN A 1 88 ? 4.332 5.310 26.351 1.00 97.69 88 GLN A O 1
ATOM 705 N N . LEU A 1 89 ? 3.574 3.475 27.428 1.00 97.88 89 LEU A N 1
ATOM 706 C CA . LEU A 1 89 ? 3.830 2.516 26.345 1.00 97.88 89 LEU A CA 1
ATOM 707 C C . LEU A 1 89 ? 2.995 2.839 25.099 1.00 97.88 89 LEU A C 1
ATOM 709 O O . LEU A 1 89 ? 3.568 3.073 24.038 1.00 97.88 89 LEU A O 1
ATOM 713 N N . LEU A 1 90 ? 1.675 2.996 25.244 1.00 98.00 90 LEU A N 1
ATOM 714 C CA . LEU A 1 90 ? 0.786 3.352 24.130 1.00 98.00 90 LEU A CA 1
ATOM 715 C C . LEU A 1 90 ? 1.169 4.695 23.473 1.00 98.00 90 LEU A C 1
ATOM 717 O O . LEU A 1 90 ? 1.116 4.847 22.254 1.00 98.00 90 LEU A O 1
ATOM 721 N N . LEU A 1 91 ? 1.613 5.679 24.266 1.00 97.44 91 LEU A N 1
ATOM 722 C CA . LEU A 1 91 ? 2.137 6.952 23.754 1.00 97.44 91 LEU A CA 1
ATOM 723 C C . LEU A 1 91 ? 3.507 6.835 23.065 1.00 97.44 91 LEU A C 1
ATOM 725 O O . LEU A 1 91 ? 3.888 7.760 22.348 1.00 97.44 91 LEU A O 1
ATOM 729 N N . ALA A 1 92 ? 4.267 5.763 23.291 1.00 97.69 92 ALA A N 1
ATOM 730 C CA . ALA A 1 92 ? 5.492 5.470 22.551 1.00 97.69 92 ALA A CA 1
ATOM 731 C C . ALA A 1 92 ? 5.177 4.735 21.237 1.00 97.69 92 ALA A C 1
ATOM 733 O O . ALA A 1 92 ? 5.690 5.131 20.193 1.00 97.69 92 ALA A O 1
ATOM 734 N N . GLU A 1 93 ? 4.276 3.750 21.277 1.00 97.50 93 GLU A N 1
ATOM 735 C CA . GLU A 1 93 ? 3.787 2.992 20.114 1.00 97.50 93 GLU A CA 1
ATOM 736 C C . GLU A 1 93 ? 3.196 3.930 19.048 1.00 97.50 93 GLU A C 1
ATOM 738 O O . GLU A 1 93 ? 3.713 3.997 17.934 1.00 97.50 93 GLU A O 1
ATOM 743 N N . LEU A 1 94 ? 2.226 4.774 19.423 1.00 97.00 94 LEU A N 1
ATOM 744 C CA . LEU A 1 94 ? 1.599 5.752 18.517 1.00 97.00 94 LEU A CA 1
ATOM 745 C C . LEU A 1 94 ? 2.591 6.782 17.938 1.00 97.00 94 LEU A C 1
ATOM 747 O O . LEU A 1 94 ? 2.369 7.328 16.858 1.00 97.00 94 LEU A O 1
ATOM 751 N N . ARG A 1 95 ? 3.700 7.070 18.636 1.00 97.88 95 ARG A N 1
ATOM 752 C CA . ARG A 1 95 ? 4.778 7.932 18.112 1.00 97.88 95 ARG A CA 1
ATOM 753 C C . ARG A 1 95 ? 5.675 7.195 17.119 1.00 97.88 95 ARG A C 1
ATOM 755 O O . ARG A 1 95 ? 6.148 7.829 16.180 1.00 97.88 95 ARG A O 1
ATOM 762 N N . GLY A 1 96 ? 5.890 5.893 17.312 1.00 97.94 96 GLY A N 1
ATOM 763 C CA . GLY A 1 96 ? 6.546 5.021 16.337 1.00 97.94 96 GLY A CA 1
ATOM 764 C C . GLY A 1 96 ? 5.739 4.944 15.044 1.00 97.94 96 GLY A C 1
ATOM 765 O O . GLY A 1 96 ? 6.239 5.341 13.996 1.00 97.94 96 GLY A O 1
ATOM 766 N N . GLU A 1 97 ? 4.457 4.581 15.141 1.00 97.25 97 GLU A N 1
ATOM 767 C CA . GLU A 1 97 ? 3.540 4.509 13.994 1.00 97.25 97 GLU A CA 1
ATOM 768 C C . GLU A 1 97 ? 3.492 5.821 13.196 1.00 97.25 97 GLU A C 1
ATOM 770 O O . GLU A 1 97 ? 3.570 5.804 11.968 1.00 97.25 97 GLU A O 1
ATOM 775 N N . MET A 1 98 ? 3.428 6.973 13.875 1.00 96.94 98 MET A N 1
ATOM 776 C CA . MET A 1 98 ? 3.467 8.290 13.223 1.00 96.94 98 MET A CA 1
ATOM 777 C C . MET A 1 98 ? 4.785 8.567 12.483 1.00 96.94 98 MET A C 1
ATOM 779 O O . MET A 1 98 ? 4.764 9.189 11.418 1.00 96.94 98 MET A O 1
ATOM 783 N N . LEU A 1 99 ? 5.929 8.123 13.013 1.00 97.81 99 LEU A N 1
ATOM 784 C CA . LEU A 1 99 ? 7.226 8.260 12.341 1.00 97.81 99 LEU A CA 1
ATOM 785 C C . LEU A 1 99 ? 7.327 7.331 11.127 1.00 97.81 99 LEU A C 1
ATOM 787 O O . LEU A 1 99 ? 7.762 7.772 10.065 1.00 97.81 99 LEU A O 1
ATOM 791 N N . ASP A 1 100 ? 6.877 6.084 11.247 1.00 96.62 100 ASP A N 1
ATOM 792 C CA . ASP A 1 100 ? 6.911 5.113 10.150 1.00 96.62 100 ASP A CA 1
ATOM 793 C C . ASP A 1 100 ? 5.942 5.492 9.023 1.00 96.62 100 ASP A C 1
ATOM 795 O O . ASP A 1 100 ? 6.331 5.512 7.857 1.00 96.62 100 ASP A O 1
ATOM 799 N N . LYS A 1 101 ? 4.736 5.968 9.351 1.00 96.00 101 LYS A N 1
ATOM 800 C CA . LYS A 1 101 ? 3.800 6.542 8.367 1.00 96.00 101 LYS A CA 1
ATOM 801 C C . LYS A 1 101 ? 4.325 7.822 7.711 1.00 96.00 101 LYS A C 1
ATOM 803 O O . LYS A 1 101 ? 3.963 8.106 6.571 1.00 96.00 101 LYS A O 1
ATOM 808 N N . THR A 1 102 ? 5.194 8.580 8.386 1.00 95.75 102 THR A N 1
ATOM 809 C CA . THR A 1 102 ? 5.888 9.727 7.774 1.00 95.75 102 THR A CA 1
ATOM 810 C C . THR A 1 102 ? 6.955 9.255 6.780 1.00 95.75 102 THR A C 1
ATOM 812 O O . THR A 1 102 ? 6.997 9.769 5.663 1.00 95.75 102 THR A O 1
ATOM 815 N N . ARG A 1 103 ? 7.747 8.230 7.132 1.00 96.19 103 ARG A N 1
ATOM 816 C CA . ARG A 1 103 ? 8.746 7.605 6.241 1.00 96.19 103 ARG A CA 1
ATOM 817 C C . ARG A 1 103 ? 8.101 7.019 4.985 1.00 96.19 103 ARG A C 1
ATOM 819 O O . ARG A 1 103 ? 8.525 7.351 3.884 1.00 96.19 103 ARG A O 1
ATOM 826 N N . GLU A 1 104 ? 7.025 6.244 5.135 1.00 93.88 104 GLU A N 1
ATOM 827 C CA . GLU A 1 104 ? 6.236 5.714 4.009 1.00 93.88 104 GLU A CA 1
ATOM 828 C C . GLU A 1 104 ? 5.765 6.830 3.059 1.00 93.88 104 GLU A C 1
ATOM 830 O O . GLU A 1 104 ? 5.831 6.689 1.838 1.00 93.88 104 GLU A O 1
ATOM 835 N N . LEU A 1 105 ? 5.321 7.970 3.603 1.00 90.56 105 LEU A N 1
ATOM 836 C CA . LEU A 1 105 ? 4.894 9.131 2.814 1.00 90.56 105 LEU A CA 1
ATOM 837 C C . LEU A 1 105 ? 6.046 9.802 2.052 1.00 90.56 105 LEU A C 1
ATOM 839 O O . LEU A 1 105 ? 5.833 10.323 0.954 1.00 90.56 105 LEU A O 1
ATOM 843 N N . GLU A 1 106 ? 7.251 9.817 2.617 1.00 91.06 106 GLU A N 1
ATOM 844 C CA . GLU A 1 106 ? 8.454 10.341 1.965 1.00 91.06 106 GLU A CA 1
ATOM 845 C C . GLU A 1 106 ? 8.968 9.384 0.879 1.00 91.06 106 GLU A C 1
ATOM 847 O O . GLU A 1 106 ? 9.251 9.828 -0.235 1.00 91.06 106 GLU A O 1
ATOM 852 N N . GLU A 1 107 ? 8.975 8.074 1.132 1.00 91.06 107 GLU A N 1
ATOM 853 C CA . GLU A 1 107 ? 9.291 7.051 0.127 1.00 91.06 107 GLU A CA 1
ATOM 854 C C . GLU A 1 107 ? 8.311 7.088 -1.053 1.00 91.06 107 GLU A C 1
ATOM 856 O O . GLU A 1 107 ? 8.733 7.126 -2.211 1.00 91.06 107 GLU A O 1
ATOM 861 N N . LEU A 1 108 ? 7.002 7.168 -0.789 1.00 86.31 108 LEU A N 1
ATOM 862 C CA . LEU A 1 108 ? 5.986 7.301 -1.836 1.00 86.31 108 LEU A CA 1
ATOM 863 C C . LEU A 1 108 ? 6.161 8.594 -2.650 1.00 86.31 108 LEU A C 1
ATOM 865 O O . LEU A 1 108 ? 6.017 8.570 -3.873 1.00 86.31 108 LEU A O 1
ATOM 869 N N . ARG A 1 109 ? 6.542 9.714 -2.018 1.00 83.88 109 ARG A N 1
ATOM 870 C CA . ARG A 1 109 ? 6.872 10.969 -2.726 1.00 83.88 109 ARG A CA 1
ATOM 871 C C . ARG A 1 109 ? 8.102 10.854 -3.630 1.00 83.88 109 ARG A C 1
ATOM 873 O O . ARG A 1 109 ? 8.156 11.561 -4.632 1.00 83.88 109 ARG A O 1
ATOM 880 N N . LEU A 1 110 ? 9.060 9.985 -3.304 1.00 82.06 110 LEU A N 1
ATOM 881 C CA . LEU A 1 110 ? 10.230 9.699 -4.147 1.00 82.06 110 LEU A CA 1
ATOM 882 C C . LEU A 1 110 ? 9.910 8.721 -5.293 1.00 82.06 110 LEU A C 1
ATOM 884 O O . LEU A 1 110 ? 10.546 8.786 -6.347 1.00 82.06 110 LEU A O 1
ATOM 888 N N . GLN A 1 111 ? 8.929 7.831 -5.106 1.00 80.38 111 GLN A N 1
ATOM 889 C CA . GLN A 1 111 ? 8.462 6.890 -6.132 1.00 80.38 111 GLN A CA 1
ATOM 890 C C . GLN A 1 111 ? 7.524 7.535 -7.165 1.00 80.38 111 GLN A C 1
ATOM 892 O O . GLN A 1 111 ? 7.568 7.170 -8.342 1.00 80.38 111 GLN A O 1
ATOM 897 N N . VAL A 1 112 ? 6.682 8.494 -6.759 1.00 83.12 112 VAL A N 1
ATOM 898 C CA . VAL A 1 112 ? 5.787 9.219 -7.676 1.00 83.12 112 VAL A CA 1
ATOM 899 C C . VAL A 1 112 ? 6.601 9.963 -8.740 1.00 83.12 112 VAL A C 1
ATOM 901 O O . VAL A 1 112 ? 7.498 10.748 -8.435 1.00 83.12 112 VAL A O 1
ATOM 904 N N . LEU A 1 113 ? 6.260 9.740 -10.014 1.00 79.00 113 LEU A N 1
ATOM 905 C CA . LEU A 1 113 ? 6.913 10.392 -11.148 1.00 79.00 113 LEU A CA 1
ATOM 906 C C . LEU A 1 113 ? 6.685 11.911 -11.092 1.00 79.00 113 LEU A C 1
ATOM 908 O O . LEU A 1 113 ? 5.599 12.399 -11.405 1.00 79.00 113 LEU A O 1
ATOM 912 N N . THR A 1 114 ? 7.714 12.661 -10.698 1.00 84.75 114 THR A N 1
ATOM 913 C CA . THR A 1 114 ? 7.625 14.121 -10.591 1.00 84.75 114 THR A CA 1
ATOM 914 C C . THR A 1 114 ? 7.452 14.775 -11.969 1.00 84.75 114 THR A C 1
ATOM 916 O O . THR A 1 114 ? 7.962 14.243 -12.963 1.00 84.75 114 THR A O 1
ATOM 919 N N . PRO A 1 115 ? 6.784 15.944 -12.068 1.00 85.38 115 PRO A N 1
ATOM 920 C CA . PRO A 1 115 ? 6.606 16.648 -13.340 1.00 85.38 115 PRO A CA 1
ATOM 921 C C . PRO A 1 115 ? 7.925 16.899 -14.079 1.00 85.38 115 PRO A C 1
ATOM 923 O O . PRO A 1 115 ? 8.010 16.657 -15.277 1.00 85.38 115 PRO A O 1
ATOM 926 N N . GLN A 1 116 ? 8.983 17.262 -13.350 1.00 86.38 116 GLN A N 1
ATOM 927 C CA . GLN A 1 116 ? 10.316 17.501 -13.905 1.00 86.38 116 GLN A CA 1
ATOM 928 C C . GLN A 1 116 ? 10.932 16.218 -14.484 1.00 86.38 116 GLN A C 1
ATOM 930 O O . GLN A 1 116 ? 11.573 16.254 -15.531 1.00 86.38 116 GLN A O 1
ATOM 935 N N . ARG A 1 117 ? 10.719 15.063 -13.835 1.00 87.06 117 ARG A N 1
ATOM 936 C CA . ARG A 1 117 ? 11.195 13.761 -14.330 1.00 87.06 117 ARG A CA 1
ATOM 937 C C . ARG A 1 117 ? 10.388 13.289 -15.542 1.00 87.06 117 ARG A C 1
ATOM 939 O O . ARG A 1 117 ? 10.962 12.680 -16.438 1.00 87.06 117 ARG A O 1
ATOM 946 N N . LEU A 1 118 ? 9.094 13.610 -15.603 1.00 87.75 118 LEU A N 1
ATOM 947 C CA . LEU A 1 118 ? 8.244 13.393 -16.779 1.00 87.75 118 LEU A CA 1
ATOM 948 C C . LEU A 1 118 ? 8.651 14.291 -17.963 1.00 87.75 118 LEU A C 1
ATOM 950 O O . LEU A 1 118 ? 8.660 13.824 -19.098 1.00 87.75 118 LEU A O 1
ATOM 954 N N . GLU A 1 119 ? 9.006 15.553 -17.721 1.00 91.44 119 GLU A N 1
ATOM 955 C CA . GLU A 1 119 ? 9.529 16.472 -18.745 1.00 91.44 119 GLU A CA 1
ATOM 956 C C . GLU A 1 119 ? 10.876 15.995 -19.301 1.00 91.44 119 GLU A C 1
ATOM 958 O O . GLU A 1 119 ? 11.041 15.935 -20.518 1.00 91.44 119 GLU A O 1
ATOM 963 N N . LEU A 1 120 ? 11.791 15.555 -18.431 1.00 91.56 120 LEU A N 1
ATOM 964 C CA . LEU A 1 120 ? 13.057 14.927 -18.826 1.00 91.56 120 LEU A CA 1
ATOM 965 C C . LEU A 1 120 ? 12.831 13.672 -19.682 1.00 91.56 120 LEU A C 1
ATOM 967 O O . LEU A 1 120 ? 13.452 13.525 -20.732 1.00 91.56 120 LEU A O 1
ATOM 971 N N . LEU A 1 121 ? 11.893 12.804 -19.283 1.00 89.19 121 LEU A N 1
ATOM 972 C CA . LEU A 1 121 ? 11.558 11.594 -20.038 1.00 89.19 121 LEU A CA 1
ATOM 973 C C . LEU A 1 121 ? 10.923 11.918 -21.402 1.00 89.19 121 LEU A C 1
ATOM 975 O O . LEU A 1 121 ? 11.233 11.264 -22.393 1.00 89.19 121 LEU A O 1
ATOM 979 N N . ARG A 1 122 ? 10.074 12.954 -21.481 1.00 90.19 122 ARG A N 1
ATOM 980 C CA . ARG A 1 122 ? 9.515 13.454 -22.751 1.00 90.19 122 ARG A CA 1
ATOM 981 C C . ARG A 1 122 ? 10.605 13.995 -23.672 1.00 90.19 122 ARG A C 1
ATOM 983 O O . ARG A 1 122 ? 10.608 13.642 -24.846 1.00 90.19 122 ARG A O 1
ATOM 990 N N . ALA A 1 123 ? 11.524 14.807 -23.151 1.00 90.75 123 ALA A N 1
ATOM 991 C CA . ALA A 1 123 ? 12.640 15.350 -23.921 1.00 90.75 123 ALA A CA 1
ATOM 992 C C . ALA A 1 123 ? 13.569 14.237 -24.438 1.00 90.75 123 ALA A C 1
ATOM 994 O O . ALA A 1 123 ? 13.972 14.269 -25.598 1.00 90.75 123 ALA A O 1
ATOM 995 N N . GLN A 1 124 ? 13.842 13.219 -23.615 1.00 90.75 124 GLN A N 1
ATOM 996 C CA . GLN A 1 124 ? 14.632 12.056 -24.016 1.00 90.75 124 GLN A CA 1
ATOM 997 C C . GLN A 1 124 ? 13.932 11.236 -25.113 1.00 90.75 124 GLN A C 1
ATOM 999 O O . GLN A 1 124 ? 14.534 10.989 -26.153 1.00 90.75 124 GLN A O 1
ATOM 1004 N N . VAL A 1 125 ? 12.649 10.889 -24.948 1.00 88.81 125 VAL A N 1
ATOM 1005 C CA . VAL A 1 125 ? 11.870 10.183 -25.988 1.00 88.81 125 VAL A CA 1
ATOM 1006 C C . VAL A 1 125 ? 11.783 11.009 -27.278 1.00 88.81 125 VAL A C 1
ATOM 1008 O O . VAL A 1 125 ? 11.888 10.459 -28.372 1.00 88.81 125 VAL A O 1
ATOM 1011 N N . GLN A 1 126 ? 11.638 12.333 -27.178 1.00 88.44 126 GLN A N 1
ATOM 1012 C CA . GLN A 1 126 ? 11.649 13.220 -28.340 1.00 88.44 126 GLN A CA 1
ATOM 1013 C C . GLN A 1 126 ? 13.014 13.207 -29.047 1.00 88.44 126 GLN A C 1
ATOM 1015 O O . GLN A 1 126 ? 13.056 13.107 -30.270 1.00 88.44 126 GLN A O 1
ATOM 1020 N N . GLN A 1 127 ? 14.127 13.232 -28.307 1.00 89.94 127 GLN A N 1
ATOM 1021 C CA . GLN A 1 127 ? 15.477 13.133 -28.869 1.00 89.94 127 GLN A CA 1
ATOM 1022 C C . GLN A 1 127 ? 15.730 11.772 -29.542 1.00 89.94 127 GLN A C 1
ATOM 1024 O O . GLN A 1 127 ? 16.239 11.732 -30.664 1.00 89.94 127 GLN A O 1
ATOM 1029 N N . GLU A 1 128 ? 15.349 10.672 -28.887 1.00 87.38 128 GLU A N 1
ATOM 1030 C CA . GLU A 1 128 ? 15.506 9.299 -29.388 1.00 87.38 128 GLU A CA 1
ATOM 1031 C C . GLU A 1 128 ? 14.671 9.031 -30.652 1.00 87.38 128 GLU A C 1
ATOM 1033 O O . GLU A 1 128 ? 15.099 8.265 -31.515 1.00 87.38 128 GLU A O 1
ATOM 1038 N N . MET A 1 129 ? 13.519 9.694 -30.806 1.00 85.00 129 MET A N 1
ATOM 1039 C CA . MET A 1 129 ? 12.656 9.560 -31.986 1.00 85.00 129 MET A CA 1
ATOM 1040 C C . MET A 1 129 ? 12.996 10.554 -33.109 1.00 85.00 129 MET A C 1
ATOM 1042 O O . MET A 1 129 ? 13.046 10.164 -34.275 1.00 85.00 129 MET A O 1
ATOM 1046 N N . GLU A 1 130 ? 13.243 11.833 -32.801 1.00 88.81 130 GLU A N 1
ATOM 1047 C CA . GLU A 1 130 ? 13.538 12.846 -33.825 1.00 88.81 130 GLU A CA 1
ATOM 1048 C C . GLU A 1 130 ? 14.956 12.740 -34.389 1.00 88.81 130 GLU A C 1
ATOM 1050 O O . GLU A 1 130 ? 15.144 12.960 -35.586 1.00 88.81 130 GLU A O 1
ATOM 1055 N N . GLY A 1 131 ? 15.956 12.420 -33.560 1.00 87.94 131 GLY A N 1
ATOM 1056 C CA . GLY A 1 131 ? 17.365 12.382 -33.966 1.00 87.94 131 GLY A CA 1
ATOM 1057 C C . GLY A 1 131 ? 17.617 11.439 -35.151 1.00 87.94 131 GLY A C 1
ATOM 1058 O O . GLY A 1 131 ? 18.051 11.905 -36.208 1.00 87.94 131 GLY A O 1
ATOM 1059 N N . PRO A 1 132 ? 17.263 10.142 -35.047 1.00 91.75 132 PRO A N 1
ATOM 1060 C CA . PRO A 1 132 ? 17.445 9.176 -36.131 1.00 91.75 132 PRO A CA 1
ATOM 1061 C C . PRO A 1 132 ? 16.622 9.484 -37.388 1.00 91.75 132 PRO A C 1
ATOM 1063 O O . PRO A 1 132 ? 17.018 9.095 -38.487 1.00 91.75 132 PRO A O 1
ATOM 1066 N N . VAL A 1 133 ? 15.483 10.174 -37.256 1.00 90.62 133 VAL A N 1
ATOM 1067 C CA . VAL A 1 133 ? 14.682 10.635 -38.403 1.00 90.62 133 VAL A CA 1
ATOM 1068 C C . VAL A 1 133 ? 15.385 11.797 -39.104 1.00 90.62 133 VAL A C 1
ATOM 1070 O O . VAL A 1 133 ? 15.558 11.759 -40.320 1.00 90.62 133 VAL A O 1
ATOM 1073 N N . ARG A 1 134 ? 15.865 12.788 -38.345 1.00 91.81 134 ARG A N 1
ATOM 1074 C CA . ARG A 1 134 ? 16.603 13.949 -38.861 1.00 91.81 134 ARG A CA 1
ATOM 1075 C C . ARG A 1 134 ? 17.899 13.527 -39.557 1.00 91.81 134 ARG A C 1
ATOM 1077 O O . ARG A 1 134 ? 18.157 13.954 -40.674 1.00 91.81 134 ARG A O 1
ATOM 1084 N N . GLU A 1 135 ? 18.652 12.597 -38.970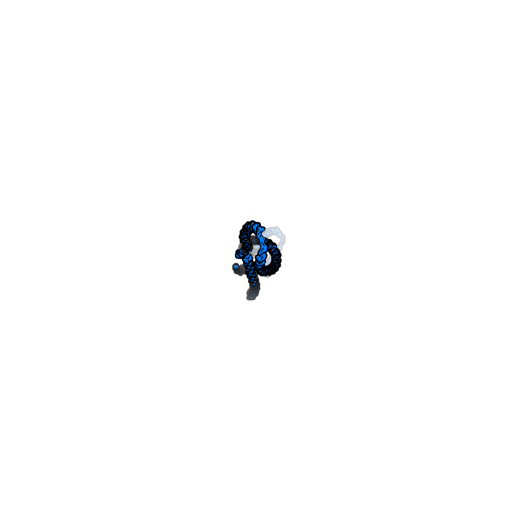 1.00 92.69 135 GLU A N 1
ATOM 1085 C CA . GLU A 1 135 ? 19.830 12.002 -39.615 1.00 92.69 135 GLU A CA 1
ATOM 1086 C C . GLU A 1 135 ? 19.518 11.297 -40.942 1.00 92.69 135 GLU A C 1
ATOM 1088 O O . GLU A 1 135 ? 20.326 11.358 -41.868 1.00 92.69 135 GLU A O 1
ATOM 1093 N N . ARG A 1 136 ? 18.377 10.599 -41.044 1.00 94.44 136 ARG A N 1
ATOM 1094 C CA . ARG A 1 136 ? 17.956 9.946 -42.294 1.00 94.44 136 ARG A CA 1
ATOM 1095 C C . ARG A 1 136 ? 17.602 10.972 -43.367 1.00 94.44 136 ARG A C 1
ATOM 1097 O O . ARG A 1 136 ? 17.981 10.765 -44.514 1.00 94.44 136 ARG A O 1
ATOM 1104 N N . PHE A 1 137 ? 16.929 12.066 -43.005 1.00 92.62 137 PHE A N 1
ATOM 1105 C CA . PHE A 1 137 ? 16.663 13.166 -43.936 1.00 92.62 137 PHE A CA 1
ATOM 1106 C C . PHE A 1 137 ? 17.960 13.811 -44.433 1.00 92.62 137 PHE A C 1
ATOM 1108 O O . PHE A 1 137 ? 18.158 13.861 -45.643 1.00 92.62 137 PHE A O 1
ATOM 1115 N N . ASN A 1 138 ? 18.883 14.182 -43.538 1.00 95.69 138 ASN A N 1
ATOM 1116 C CA . ASN A 1 138 ? 20.172 14.766 -43.927 1.00 95.69 138 ASN A CA 1
ATOM 1117 C C . ASN A 1 138 ? 20.940 13.867 -44.917 1.00 95.69 138 ASN A C 1
ATOM 1119 O O . ASN A 1 138 ? 21.399 14.343 -45.950 1.00 95.69 138 ASN A O 1
ATOM 1123 N N . LYS A 1 139 ? 21.021 12.553 -44.653 1.00 96.44 139 LYS A N 1
ATOM 1124 C CA . LYS A 1 139 ? 21.705 11.589 -45.539 1.00 96.44 139 LYS A CA 1
ATOM 1125 C C . LYS A 1 139 ? 21.033 11.484 -46.917 1.00 96.44 139 LYS A C 1
ATOM 1127 O O . LYS A 1 139 ? 21.725 11.406 -47.926 1.00 96.44 139 LYS A O 1
ATOM 1132 N N . LEU A 1 140 ? 19.700 11.539 -46.982 1.00 94.50 140 LEU A N 1
ATOM 1133 C CA . LEU A 1 140 ? 18.960 11.558 -48.251 1.00 94.50 140 LEU A CA 1
ATOM 1134 C C . LEU A 1 140 ? 19.135 12.881 -49.019 1.00 94.50 140 LEU A C 1
ATOM 1136 O O . LEU A 1 140 ? 19.156 12.869 -50.250 1.00 94.50 140 LEU A O 1
ATOM 1140 N N . GLU A 1 141 ? 19.287 14.013 -48.328 1.00 96.12 141 GLU A N 1
ATOM 1141 C CA . GLU A 1 141 ? 19.612 15.305 -48.948 1.00 96.12 141 GLU A CA 1
ATOM 1142 C C . GLU A 1 141 ? 21.052 15.328 -49.489 1.00 96.12 141 GLU A C 1
ATOM 1144 O O . GLU A 1 141 ? 21.262 15.734 -50.634 1.00 96.12 141 GLU A O 1
ATOM 1149 N N . GLU A 1 142 ? 22.022 14.810 -48.727 1.00 97.06 142 GLU A N 1
ATOM 1150 C CA . GLU A 1 142 ? 23.418 14.620 -49.151 1.00 97.06 142 GLU A CA 1
ATOM 1151 C C . GLU A 1 142 ? 23.524 13.707 -50.386 1.00 97.06 142 GLU A C 1
ATOM 1153 O O . GLU A 1 142 ? 24.182 14.064 -51.366 1.00 97.06 142 GLU A O 1
ATOM 1158 N N . GLU A 1 143 ? 22.835 12.559 -50.387 1.00 97.00 143 GLU A N 1
ATOM 1159 C CA . GLU A 1 143 ? 22.748 11.670 -51.553 1.00 97.00 143 GLU A CA 1
ATOM 1160 C C . GLU A 1 143 ? 22.086 12.367 -52.751 1.00 97.00 143 GLU A C 1
ATOM 1162 O O . GLU A 1 143 ? 22.589 12.280 -53.873 1.00 97.00 143 GLU A O 1
ATOM 1167 N N . THR A 1 144 ? 20.998 13.110 -52.530 1.00 96.94 144 THR A N 1
ATOM 1168 C CA . THR A 1 144 ? 20.299 13.845 -53.596 1.00 96.94 144 THR A CA 1
ATOM 1169 C C . THR A 1 144 ? 21.201 14.899 -54.240 1.00 96.94 144 THR A C 1
ATOM 1171 O O . THR A 1 144 ? 21.259 14.982 -55.469 1.00 96.94 144 THR A O 1
ATOM 1174 N N . GLU A 1 145 ? 21.928 15.693 -53.450 1.00 97.50 145 GLU A N 1
ATOM 1175 C CA . GLU A 1 145 ? 22.825 16.720 -53.990 1.00 97.50 145 GLU A CA 1
ATOM 1176 C C . GLU A 1 145 ? 24.069 16.105 -54.645 1.00 97.50 145 GLU A C 1
ATOM 1178 O O . GLU A 1 145 ? 24.494 16.559 -55.711 1.00 97.50 145 GLU A O 1
ATOM 1183 N N . LYS A 1 146 ? 24.588 14.995 -54.104 1.00 97.75 146 LYS A N 1
ATOM 1184 C CA . LYS A 1 146 ? 25.614 14.192 -54.777 1.00 97.75 146 LYS A CA 1
ATOM 1185 C C . LYS A 1 146 ? 25.140 13.763 -56.170 1.00 97.75 146 LYS A C 1
ATOM 1187 O O . LYS A 1 146 ? 25.829 14.065 -57.146 1.00 97.75 146 LYS A O 1
ATOM 1192 N N . TYR A 1 147 ? 23.960 13.151 -56.294 1.00 96.44 147 TYR A N 1
ATOM 1193 C CA . TYR A 1 147 ? 23.421 12.737 -57.595 1.00 96.44 147 TYR A CA 1
ATOM 1194 C C . TYR A 1 147 ? 23.155 13.925 -58.536 1.00 96.44 147 TYR A C 1
ATOM 1196 O O . TYR A 1 147 ? 23.397 13.804 -59.739 1.00 96.44 147 TYR A O 1
ATOM 1204 N N . ARG A 1 148 ? 22.741 15.101 -58.028 1.00 98.00 148 ARG A N 1
ATOM 1205 C CA . ARG A 1 148 ? 22.678 16.335 -58.842 1.00 98.00 148 ARG A CA 1
ATOM 1206 C C . ARG A 1 148 ? 24.055 16.741 -59.364 1.00 98.00 148 ARG A C 1
ATOM 1208 O O . ARG A 1 148 ? 24.167 17.105 -60.535 1.00 98.00 148 ARG A O 1
ATOM 1215 N N . SER A 1 149 ? 25.095 16.680 -58.533 1.00 97.25 149 SER A N 1
ATOM 1216 C CA . SER A 1 149 ? 26.463 17.032 -58.933 1.00 97.25 149 SER A CA 1
ATOM 1217 C C . SER A 1 149 ? 27.022 16.069 -59.992 1.00 97.25 149 SER A C 1
ATOM 1219 O O . SER A 1 149 ? 27.564 16.516 -61.004 1.00 97.25 149 SER A O 1
ATOM 1221 N N . GLU A 1 150 ? 26.795 14.761 -59.825 1.00 97.31 150 GLU A N 1
ATOM 1222 C CA . GLU A 1 150 ? 27.207 13.712 -60.764 1.00 97.31 150 GLU A CA 1
ATOM 1223 C C . GLU A 1 150 ? 26.454 13.823 -62.098 1.00 97.31 150 GLU A C 1
ATOM 1225 O O . GLU A 1 150 ? 27.082 13.798 -63.158 1.00 97.31 150 GLU A O 1
ATOM 1230 N N . TYR A 1 151 ? 25.134 14.046 -62.068 1.00 97.00 151 TYR A N 1
ATOM 1231 C CA . TYR A 1 151 ? 24.329 14.303 -63.266 1.00 97.00 151 TYR A CA 1
ATOM 1232 C C . TYR A 1 151 ? 24.778 15.572 -64.005 1.00 97.00 151 TYR A C 1
ATOM 1234 O O . TYR A 1 151 ? 24.947 15.553 -65.225 1.00 97.00 151 TYR A O 1
ATOM 1242 N N . ASN A 1 152 ? 25.010 16.673 -63.281 1.00 97.69 152 ASN A N 1
ATOM 1243 C CA . ASN A 1 152 ? 25.484 17.919 -63.880 1.00 97.69 152 ASN A CA 1
ATOM 1244 C C . ASN A 1 152 ? 26.851 17.736 -64.544 1.00 97.69 152 ASN A C 1
ATOM 1246 O O . ASN A 1 152 ? 27.025 18.185 -65.678 1.00 97.69 152 ASN A O 1
ATOM 1250 N N . LYS A 1 153 ? 27.787 17.039 -63.884 1.00 98.12 153 LYS A N 1
ATOM 1251 C CA . LYS A 1 153 ? 29.087 16.690 -64.466 1.00 98.12 153 LYS A CA 1
ATOM 1252 C C . LYS A 1 153 ? 28.916 15.845 -65.731 1.00 98.12 153 LYS A C 1
ATOM 1254 O O . LYS A 1 153 ? 29.391 16.252 -66.785 1.00 98.12 153 LYS A O 1
ATOM 1259 N N . LEU A 1 154 ? 28.179 14.735 -65.660 1.00 97.25 154 LEU A N 1
ATOM 1260 C CA . LEU A 1 154 ? 27.962 13.835 -66.799 1.00 97.25 154 LEU A CA 1
ATOM 1261 C C . LEU A 1 154 ? 27.309 14.553 -67.993 1.00 97.25 154 LEU A C 1
ATOM 1263 O O . LEU A 1 154 ? 27.645 14.280 -69.143 1.00 97.25 154 LEU A O 1
ATOM 1267 N N . ARG A 1 155 ? 26.415 15.517 -67.735 1.00 97.94 155 ARG A N 1
ATOM 1268 C CA . ARG A 1 155 ? 25.811 16.377 -68.763 1.00 97.94 155 ARG A CA 1
ATOM 1269 C C . ARG A 1 155 ? 26.841 17.291 -69.438 1.00 97.94 155 ARG A C 1
ATOM 1271 O O . ARG A 1 155 ? 26.766 17.471 -70.655 1.00 97.94 155 ARG A O 1
ATOM 1278 N N . TYR A 1 156 ? 27.789 17.861 -68.689 1.00 97.94 156 TYR A N 1
ATOM 1279 C CA . TYR A 1 156 ? 28.899 18.628 -69.269 1.00 97.94 156 TYR A CA 1
ATOM 1280 C C . TYR A 1 156 ? 29.851 17.722 -70.057 1.00 97.94 156 TYR A C 1
ATOM 1282 O O . TYR A 1 156 ? 30.115 18.017 -71.221 1.00 97.94 156 TYR A O 1
ATOM 1290 N N . ASP A 1 157 ? 30.273 16.593 -69.480 1.00 96.88 157 ASP A N 1
ATOM 1291 C CA . ASP A 1 157 ? 31.172 15.618 -70.112 1.00 96.88 157 ASP A CA 1
ATOM 1292 C C . ASP A 1 157 ? 30.584 15.094 -71.440 1.00 96.88 157 ASP A C 1
ATOM 1294 O O . ASP A 1 157 ? 31.269 15.079 -72.461 1.00 96.88 157 ASP A O 1
ATOM 1298 N N . TYR A 1 158 ? 29.288 14.753 -71.471 1.00 95.75 158 TYR A N 1
ATOM 1299 C CA . TYR A 1 158 ? 28.569 14.364 -72.693 1.00 95.75 158 TYR A CA 1
ATOM 1300 C C . TYR A 1 158 ? 28.520 15.487 -73.739 1.00 95.75 158 TYR A C 1
ATOM 1302 O O . TYR A 1 158 ? 28.721 15.237 -74.928 1.00 95.75 158 TYR A O 1
ATOM 1310 N N . THR A 1 159 ? 28.265 16.729 -73.316 1.00 96.44 159 THR A N 1
ATOM 1311 C CA . THR A 1 159 ? 28.192 17.883 -74.230 1.00 96.44 159 THR A CA 1
ATOM 1312 C C . THR A 1 159 ? 29.559 18.179 -74.851 1.00 96.44 159 THR A C 1
ATOM 1314 O O . THR A 1 159 ? 29.654 18.391 -76.060 1.00 96.44 159 THR A O 1
ATOM 1317 N N . PHE A 1 160 ? 30.621 18.125 -74.042 1.00 96.81 160 PHE A N 1
ATOM 1318 C CA . PHE A 1 160 ? 32.004 18.276 -74.486 1.00 96.81 160 PHE A CA 1
ATOM 1319 C C . PHE A 1 160 ? 32.410 17.156 -75.452 1.00 96.81 160 PHE A C 1
ATOM 1321 O O . PHE A 1 160 ? 32.824 17.436 -76.575 1.00 96.81 160 PHE A O 1
ATOM 1328 N N . LEU A 1 161 ? 32.210 15.890 -75.067 1.00 96.25 161 LEU A N 1
ATOM 1329 C CA . LEU A 1 161 ? 32.592 14.733 -75.880 1.00 96.25 161 LEU A CA 1
ATOM 1330 C C . LEU A 1 161 ? 31.822 14.670 -77.209 1.00 96.25 161 LEU A C 1
ATOM 1332 O O . LEU A 1 161 ? 32.379 14.259 -78.226 1.00 96.25 161 LEU A O 1
ATOM 1336 N N . LYS A 1 162 ? 30.561 15.121 -77.230 1.00 95.88 162 LYS A N 1
ATOM 1337 C CA . LYS A 1 162 ? 29.795 15.269 -78.472 1.00 95.88 162 LYS A CA 1
ATOM 1338 C C . LYS A 1 162 ? 30.381 16.354 -79.380 1.00 95.88 162 LYS A C 1
ATOM 1340 O O . LYS A 1 162 ? 30.512 16.119 -80.578 1.00 95.88 162 LYS A O 1
ATOM 1345 N N . SER A 1 163 ? 30.763 17.505 -78.823 1.00 94.94 163 SER A N 1
ATOM 1346 C CA . SER A 1 163 ? 31.415 18.580 -79.584 1.00 94.94 163 SER A CA 1
ATOM 1347 C C . SER A 1 163 ? 32.762 18.134 -80.164 1.00 94.94 163 SER A C 1
ATOM 1349 O O . SER A 1 163 ? 33.045 18.419 -81.324 1.00 94.94 163 SER A O 1
ATOM 1351 N N . GLU A 1 164 ? 33.561 17.393 -79.392 1.00 94.81 164 GLU A N 1
ATOM 1352 C CA . GLU A 1 164 ? 34.796 16.745 -79.855 1.00 94.81 164 GLU A CA 1
ATOM 1353 C C . GLU A 1 164 ? 34.531 15.756 -80.997 1.00 94.81 164 GLU A C 1
ATOM 1355 O O . GLU A 1 164 ? 35.185 15.814 -82.037 1.00 94.81 164 GLU A O 1
ATOM 1360 N N . PHE A 1 165 ? 33.537 14.874 -80.850 1.00 94.31 165 PHE A N 1
ATOM 1361 C CA . PHE A 1 165 ? 33.190 13.897 -81.881 1.00 94.31 165 PHE A CA 1
ATOM 1362 C C . PHE A 1 165 ? 32.749 14.558 -83.194 1.00 94.31 165 PHE A C 1
ATOM 1364 O O . PHE A 1 165 ? 33.249 14.191 -84.260 1.00 94.31 165 PHE A O 1
ATOM 1371 N N . ASP A 1 166 ? 31.842 15.539 -83.134 1.00 93.62 166 ASP A N 1
ATOM 1372 C CA . ASP A 1 166 ? 31.376 16.253 -84.326 1.00 93.62 166 ASP A CA 1
ATOM 1373 C C . ASP A 1 166 ? 32.503 17.100 -84.958 1.00 93.62 166 ASP A C 1
ATOM 1375 O O . ASP A 1 166 ? 32.615 17.133 -86.186 1.00 93.62 166 ASP A O 1
ATOM 1379 N N . HIS A 1 167 ? 33.406 17.686 -84.157 1.00 94.00 167 HIS A N 1
ATOM 1380 C CA . HIS A 1 167 ? 34.600 18.375 -84.664 1.00 94.00 167 HIS A CA 1
ATOM 1381 C C . HIS A 1 167 ? 35.562 17.417 -85.383 1.00 94.00 167 HIS A C 1
ATOM 1383 O O . HIS A 1 167 ? 35.885 17.638 -86.549 1.00 94.00 167 HIS A O 1
ATOM 1389 N N . GLN A 1 168 ? 35.967 16.315 -84.743 1.00 92.38 168 GLN A N 1
ATOM 1390 C CA . GLN A 1 168 ? 36.865 15.318 -85.340 1.00 92.38 168 GLN A CA 1
ATOM 1391 C C . GLN A 1 168 ? 36.265 14.653 -86.586 1.00 92.38 168 GLN A C 1
ATOM 1393 O O . GLN A 1 168 ? 37.000 14.219 -87.474 1.00 92.38 168 GLN A O 1
ATOM 1398 N N . ARG A 1 169 ? 34.936 14.528 -86.655 1.00 93.00 169 ARG A N 1
ATOM 1399 C CA . ARG A 1 169 ? 34.211 14.008 -87.819 1.00 93.00 169 ARG A CA 1
ATOM 1400 C C . ARG A 1 169 ? 34.305 14.962 -89.009 1.00 93.00 169 ARG A C 1
ATOM 1402 O O . ARG A 1 169 ? 34.642 14.511 -90.103 1.00 93.00 169 ARG A O 1
ATOM 1409 N N . GLU A 1 170 ? 34.047 16.251 -88.802 1.00 91.69 170 GLU A N 1
ATOM 1410 C CA . GLU A 1 170 ? 34.155 17.250 -89.870 1.00 91.69 170 GLU A CA 1
ATOM 1411 C C . GLU A 1 170 ? 35.624 17.500 -90.257 1.00 91.69 170 GLU A C 1
ATOM 1413 O O . GLU A 1 170 ? 35.932 17.622 -91.439 1.00 91.69 170 GLU A O 1
ATOM 1418 N N . GLU A 1 171 ? 36.561 17.454 -89.303 1.00 91.75 171 GLU A N 1
ATOM 1419 C CA . GLU A 1 171 ? 37.997 17.544 -89.591 1.00 91.75 171 GLU A CA 1
ATOM 1420 C C . GLU A 1 171 ? 38.485 16.366 -90.452 1.00 91.75 171 GLU A C 1
ATOM 1422 O O . GLU A 1 171 ? 39.182 16.572 -91.446 1.00 91.75 171 GLU A O 1
ATOM 1427 N N . LYS A 1 172 ? 38.082 15.126 -90.133 1.00 91.75 172 LYS A N 1
ATOM 1428 C CA . LYS A 1 172 ? 38.394 13.944 -90.959 1.00 91.75 172 LYS A CA 1
ATOM 1429 C C . LYS A 1 172 ? 37.819 14.075 -92.366 1.00 91.75 172 LYS A C 1
ATOM 1431 O O . LYS A 1 172 ? 38.521 13.757 -93.319 1.00 91.75 172 LYS A O 1
ATOM 1436 N N . LYS A 1 173 ? 36.589 14.576 -92.503 1.00 91.56 173 LYS A N 1
ATOM 1437 C CA . LYS A 1 173 ? 35.972 14.862 -93.805 1.00 91.56 173 LYS A CA 1
ATOM 1438 C C . LYS A 1 173 ? 36.792 15.889 -94.596 1.00 91.56 173 LYS A C 1
ATOM 1440 O O . LYS A 1 173 ? 37.223 15.566 -95.693 1.00 91.56 173 LYS A O 1
ATOM 1445 N N . ILE A 1 174 ? 37.117 17.046 -94.013 1.00 91.00 174 ILE A N 1
ATOM 1446 C CA . ILE A 1 174 ? 37.957 18.079 -94.651 1.00 91.00 174 ILE A CA 1
ATOM 1447 C C . ILE A 1 174 ? 39.325 17.509 -95.065 1.00 91.00 174 ILE A C 1
ATOM 1449 O O . ILE A 1 174 ? 39.798 17.781 -96.167 1.00 91.00 174 ILE A O 1
ATOM 1453 N N . ARG A 1 175 ? 39.953 16.685 -94.213 1.00 91.06 175 ARG A N 1
ATOM 1454 C CA . ARG A 1 175 ? 41.213 15.994 -94.532 1.00 91.06 175 ARG A CA 1
ATOM 1455 C C . ARG A 1 175 ? 41.055 15.024 -95.711 1.00 91.06 175 ARG A C 1
ATOM 1457 O O . ARG A 1 175 ? 41.927 15.012 -96.570 1.00 91.06 175 ARG A O 1
ATOM 1464 N N . PHE A 1 176 ? 39.972 14.245 -95.785 1.00 87.94 176 PHE A N 1
ATOM 1465 C CA . PHE A 1 176 ? 39.710 13.348 -96.919 1.00 87.94 176 PHE A CA 1
ATOM 1466 C C . PHE A 1 176 ? 39.385 14.110 -98.209 1.00 87.94 176 PHE A C 1
ATOM 1468 O O . PHE A 1 176 ? 39.945 13.776 -99.248 1.00 87.94 176 PHE A O 1
ATOM 1475 N N . ASP A 1 177 ? 38.557 15.154 -98.151 1.00 88.38 177 ASP A N 1
ATOM 1476 C CA . ASP A 1 177 ? 38.219 15.992 -99.309 1.00 88.38 177 ASP A CA 1
ATOM 1477 C C . ASP A 1 177 ? 39.487 16.666 -99.880 1.00 88.38 177 ASP A C 1
ATOM 1479 O O . ASP A 1 177 ? 39.701 16.695 -101.096 1.00 88.38 177 ASP A O 1
ATOM 1483 N N . ALA A 1 178 ? 40.384 17.141 -99.005 1.00 89.25 178 ALA A N 1
ATOM 1484 C CA . ALA A 1 178 ? 41.685 17.696 -99.381 1.00 89.25 178 ALA A CA 1
ATOM 1485 C C . ALA A 1 178 ? 42.680 16.636 -99.895 1.00 89.25 178 ALA A C 1
ATOM 1487 O O . ALA A 1 178 ? 43.442 16.925 -100.818 1.00 89.25 178 ALA A O 1
ATOM 1488 N N . GLU A 1 179 ? 42.674 15.421 -99.334 1.00 90.25 179 GLU A N 1
ATOM 1489 C CA . GLU A 1 179 ? 43.497 14.291 -99.790 1.00 90.25 179 GLU A CA 1
ATOM 1490 C C . GLU A 1 179 ? 43.068 13.829 -101.187 1.00 90.25 179 GLU A C 1
ATOM 1492 O O . GLU A 1 179 ? 43.921 13.696 -102.057 1.00 90.25 179 GLU A O 1
ATOM 1497 N N . VAL A 1 180 ? 41.763 13.676 -101.448 1.00 83.56 180 VAL A N 1
ATOM 1498 C CA . VAL A 1 180 ? 41.221 13.386 -102.789 1.00 83.56 180 VAL A CA 1
ATOM 1499 C C . VAL A 1 180 ? 41.610 14.498 -103.762 1.00 83.56 180 VAL A C 1
ATOM 1501 O O . VAL A 1 180 ? 42.236 14.222 -104.784 1.00 83.56 180 VAL A O 1
ATOM 1504 N N . SER A 1 181 ? 41.380 15.759 -103.383 1.00 88.88 181 SER A N 1
ATOM 1505 C CA . SER A 1 181 ? 41.780 16.932 -104.175 1.00 88.88 181 SER A CA 1
ATOM 1506 C C . SER A 1 181 ? 43.297 17.046 -104.385 1.00 88.88 181 SER A C 1
ATOM 1508 O O . SER A 1 181 ? 43.737 17.830 -105.230 1.00 88.88 181 SER A O 1
ATOM 1510 N N . ARG A 1 182 ? 44.127 16.340 -103.599 1.00 91.19 182 ARG A N 1
ATOM 1511 C CA . ARG A 1 182 ? 45.566 16.198 -103.855 1.00 91.19 182 ARG A CA 1
ATOM 1512 C C . ARG A 1 182 ? 45.840 15.018 -104.770 1.00 91.19 182 ARG A C 1
ATOM 1514 O O . ARG A 1 182 ? 46.495 15.228 -105.775 1.00 91.19 182 ARG A O 1
ATOM 1521 N N . LEU A 1 183 ? 45.285 13.841 -104.501 1.00 84.38 183 LEU A N 1
ATOM 1522 C CA . LEU A 1 183 ? 45.484 12.633 -105.301 1.00 84.38 183 LEU A CA 1
ATOM 1523 C C . LEU A 1 183 ? 44.991 12.772 -106.751 1.00 84.38 183 LEU A C 1
ATOM 1525 O O . LEU A 1 183 ? 45.574 12.164 -107.644 1.00 84.38 183 LEU A O 1
ATOM 1529 N N . GLU A 1 184 ? 43.974 13.593 -107.020 1.00 82.44 184 GLU A N 1
ATOM 1530 C CA . GLU A 1 184 ? 43.544 13.918 -108.388 1.00 82.44 184 GLU A CA 1
ATOM 1531 C C . GLU A 1 184 ? 44.592 14.749 -109.146 1.00 82.44 184 GLU A C 1
ATOM 1533 O O . GLU A 1 184 ? 44.923 14.420 -110.288 1.00 82.44 184 GLU A O 1
ATOM 1538 N N . ARG A 1 185 ? 45.198 15.744 -108.480 1.00 81.88 185 ARG A N 1
ATOM 1539 C CA . ARG A 1 185 ? 46.333 16.514 -109.017 1.00 81.88 185 ARG A CA 1
ATOM 1540 C C . ARG A 1 185 ? 47.600 15.671 -109.109 1.00 81.88 185 ARG A C 1
ATOM 1542 O O . ARG A 1 185 ? 48.232 15.671 -110.153 1.00 81.88 185 ARG A O 1
ATOM 1549 N N . ASP A 1 186 ? 47.927 14.892 -108.080 1.00 82.75 186 ASP A N 1
ATOM 1550 C CA . ASP A 1 186 ? 49.068 13.972 -108.066 1.00 82.75 186 ASP A CA 1
ATOM 1551 C C . ASP A 1 186 ? 48.938 12.948 -109.213 1.00 82.75 186 ASP A C 1
ATOM 1553 O O . ASP A 1 186 ? 49.931 12.611 -109.848 1.00 82.75 186 ASP A O 1
ATOM 1557 N N . ARG A 1 187 ? 47.719 12.487 -109.544 1.00 78.62 187 ARG A N 1
ATOM 1558 C CA . ARG A 1 187 ? 47.425 11.636 -110.714 1.00 78.62 187 ARG A CA 1
ATOM 1559 C C . ARG A 1 187 ? 47.678 12.365 -112.035 1.00 78.62 187 ARG A C 1
ATOM 1561 O O . ARG A 1 187 ? 48.259 11.779 -112.945 1.00 78.62 187 ARG A O 1
ATOM 1568 N N . GLU A 1 188 ? 47.229 13.608 -112.166 1.00 77.19 188 GLU A N 1
ATOM 1569 C CA . GLU A 1 188 ? 47.446 14.432 -113.365 1.00 77.19 188 GLU A CA 1
ATOM 1570 C C . GLU A 1 188 ? 48.932 14.772 -113.557 1.00 77.19 188 GLU A C 1
ATOM 1572 O O . GLU A 1 188 ? 49.468 14.633 -114.658 1.00 77.19 188 GLU A O 1
ATOM 1577 N N . GLU A 1 189 ? 49.637 15.080 -112.469 1.00 72.19 189 GLU A N 1
ATOM 1578 C CA . GLU A 1 189 ? 51.086 15.247 -112.434 1.00 72.19 189 GLU A CA 1
ATOM 1579 C C . GLU A 1 189 ? 51.832 13.932 -112.712 1.00 72.19 189 GLU A C 1
ATOM 1581 O O . GLU A 1 189 ? 52.832 13.961 -113.426 1.00 72.19 189 GLU A O 1
ATOM 1586 N N . LEU A 1 190 ? 51.359 12.771 -112.238 1.00 65.38 190 LEU A N 1
ATOM 1587 C CA . LEU A 1 190 ? 51.947 11.472 -112.593 1.00 65.38 190 LEU A CA 1
ATOM 1588 C C . LEU A 1 190 ? 51.750 11.144 -114.076 1.00 65.38 190 LEU A C 1
ATOM 1590 O O . LEU A 1 190 ? 52.680 10.626 -114.690 1.00 65.38 190 LEU A O 1
ATOM 1594 N N . MET A 1 191 ? 50.596 11.466 -114.671 1.00 59.06 191 MET A N 1
ATOM 1595 C CA . MET A 1 191 ? 50.382 11.311 -116.118 1.00 59.06 191 MET A CA 1
ATOM 1596 C C . MET A 1 191 ? 51.328 12.202 -116.938 1.00 59.06 191 MET A C 1
ATOM 1598 O O . MET A 1 191 ? 51.786 11.777 -117.998 1.00 59.06 191 MET A O 1
ATOM 1602 N N . ALA A 1 192 ? 51.673 13.394 -116.438 1.00 57.66 192 ALA A N 1
ATOM 1603 C CA . ALA A 1 192 ? 52.698 14.245 -117.042 1.00 57.66 192 ALA A CA 1
ATOM 1604 C C . ALA A 1 192 ? 54.125 13.695 -116.818 1.00 57.66 192 ALA A C 1
ATOM 1606 O O . ALA A 1 192 ? 54.919 13.628 -117.755 1.00 57.66 192 ALA A O 1
ATOM 1607 N N . GLN A 1 193 ? 54.456 13.242 -115.604 1.00 55.16 193 GLN A N 1
ATOM 1608 C CA . GLN A 1 193 ? 55.786 12.718 -115.256 1.00 55.16 193 GLN A CA 1
ATOM 1609 C C . GLN A 1 193 ? 56.101 11.371 -115.934 1.00 55.16 193 GLN A C 1
ATOM 1611 O O . GLN A 1 193 ? 57.264 11.099 -116.235 1.00 55.16 193 GLN A O 1
ATOM 1616 N N . TYR A 1 194 ? 55.088 10.561 -116.266 1.00 48.47 194 TYR A N 1
ATOM 1617 C CA . TYR A 1 194 ? 55.257 9.331 -117.056 1.00 48.47 194 TYR A CA 1
ATOM 1618 C C . TYR A 1 194 ? 55.777 9.585 -118.484 1.00 48.47 194 TYR A C 1
ATOM 1620 O O . TYR A 1 194 ? 56.273 8.659 -119.123 1.00 48.47 194 TYR A O 1
ATOM 1628 N N . GLN A 1 195 ? 55.689 10.823 -118.987 1.00 49.22 195 GLN A N 1
ATOM 1629 C CA . GLN A 1 195 ? 56.204 11.213 -120.306 1.00 49.22 195 GLN A CA 1
ATOM 1630 C C . GLN A 1 195 ? 57.678 11.654 -120.278 1.00 49.22 195 GLN A C 1
ATOM 1632 O O . GLN A 1 195 ? 58.257 11.905 -121.333 1.00 49.22 195 GLN A O 1
ATOM 1637 N N . GLY A 1 196 ? 58.314 11.732 -119.102 1.00 55.16 196 GLY A N 1
ATOM 1638 C CA . GLY A 1 196 ? 59.720 12.116 -119.002 1.00 55.16 196 GLY A CA 1
ATOM 1639 C C . GLY A 1 196 ? 60.346 11.820 -117.643 1.00 55.16 196 GLY A C 1
ATOM 1640 O O . GLY A 1 196 ? 60.128 12.539 -116.673 1.00 55.16 196 GLY A O 1
ATOM 1641 N N . THR A 1 197 ? 61.205 10.800 -117.578 1.00 39.66 197 THR A N 1
ATOM 1642 C CA . THR A 1 197 ? 62.158 10.619 -116.471 1.00 39.66 197 THR A CA 1
ATOM 1643 C C . THR A 1 197 ? 63.483 10.073 -117.003 1.00 39.66 197 THR A C 1
ATOM 1645 O O . THR A 1 197 ? 63.523 9.018 -117.629 1.00 39.66 197 THR A O 1
ATOM 1648 N N . ASP A 1 198 ? 64.562 10.804 -116.726 1.00 43.41 198 ASP A N 1
ATOM 1649 C CA . ASP A 1 198 ? 65.951 10.472 -117.062 1.00 43.41 198 ASP A CA 1
ATOM 1650 C C . ASP A 1 198 ? 66.688 9.873 -115.830 1.00 43.41 198 ASP A C 1
ATOM 1652 O O . ASP A 1 198 ? 66.361 10.255 -114.699 1.00 43.41 198 ASP A O 1
ATOM 1656 N N . PRO A 1 199 ? 67.662 8.944 -115.978 1.00 53.72 199 PRO A N 1
ATOM 1657 C CA . PRO A 1 199 ? 68.188 8.149 -114.854 1.00 53.72 199 PRO A CA 1
ATOM 1658 C C . PRO A 1 199 ? 69.085 8.867 -113.823 1.00 53.72 199 PRO A C 1
ATOM 1660 O O . PRO A 1 199 ? 69.629 8.218 -112.931 1.00 53.72 199 PRO A O 1
ATOM 1663 N N . SER A 1 200 ? 69.257 10.188 -113.883 1.00 59.00 200 SER A N 1
ATOM 1664 C CA . SER A 1 200 ? 70.226 10.956 -113.073 1.00 59.00 200 SER A CA 1
ATOM 1665 C C . SER A 1 200 ? 69.875 11.170 -111.576 1.00 59.00 200 SER A C 1
ATOM 1667 O O . SER A 1 200 ? 70.497 11.988 -110.893 1.00 59.00 200 SER A O 1
ATOM 1669 N N . ARG A 1 201 ? 68.888 10.452 -111.012 1.00 55.16 201 ARG A N 1
ATOM 1670 C CA . ARG A 1 201 ? 68.278 10.766 -109.694 1.00 55.16 201 ARG A CA 1
ATOM 1671 C C . ARG A 1 201 ? 69.063 10.352 -108.433 1.00 55.16 201 ARG A C 1
ATOM 1673 O O . ARG A 1 201 ? 68.809 10.927 -107.371 1.00 55.16 201 ARG A O 1
ATOM 1680 N N . ASP A 1 202 ? 69.991 9.397 -108.498 1.00 56.25 202 ASP A N 1
ATOM 1681 C CA . ASP A 1 202 ? 70.440 8.676 -107.288 1.00 56.25 202 ASP A CA 1
ATOM 1682 C C . ASP A 1 202 ? 71.275 9.479 -106.274 1.00 56.25 202 ASP A C 1
ATOM 1684 O O . ASP A 1 202 ? 71.215 9.187 -105.078 1.00 56.25 202 ASP A O 1
ATOM 1688 N N . GLY A 1 203 ? 71.962 10.553 -106.680 1.00 61.12 203 GLY A N 1
ATOM 1689 C CA . GLY A 1 203 ? 72.687 11.417 -105.732 1.00 61.12 203 GLY A CA 1
ATOM 1690 C C . GLY A 1 203 ? 71.770 12.050 -104.672 1.00 61.12 203 GLY A C 1
ATOM 1691 O O . GLY A 1 203 ? 72.094 12.067 -103.484 1.00 61.12 203 GLY A O 1
ATOM 1692 N N . LYS A 1 204 ? 70.566 12.484 -105.075 1.00 66.56 204 LYS A N 1
ATOM 1693 C CA . LYS A 1 204 ? 69.570 13.081 -104.163 1.00 66.56 204 LYS A CA 1
ATOM 1694 C C . LYS A 1 204 ? 68.982 12.052 -103.187 1.00 66.56 204 LYS A C 1
ATOM 1696 O O . LYS A 1 204 ? 68.581 12.414 -102.082 1.00 66.56 204 LYS A O 1
ATOM 1701 N N . ARG A 1 205 ? 68.978 10.766 -103.566 1.00 74.12 205 ARG A N 1
ATOM 1702 C CA . ARG A 1 205 ? 68.507 9.644 -102.735 1.00 74.12 205 ARG A CA 1
ATOM 1703 C C . ARG A 1 205 ? 69.380 9.473 -101.488 1.00 74.12 205 ARG A C 1
ATOM 1705 O O . ARG A 1 205 ? 68.852 9.294 -100.394 1.00 74.12 205 ARG A O 1
ATOM 1712 N N . VAL A 1 206 ? 70.701 9.606 -101.637 1.00 69.00 206 VAL A N 1
ATOM 1713 C CA . VAL A 1 206 ? 71.667 9.467 -100.532 1.00 69.00 206 VAL A CA 1
ATOM 1714 C C . VAL A 1 206 ? 71.518 10.588 -99.499 1.00 69.00 206 VAL A C 1
ATOM 1716 O O . VAL A 1 206 ? 71.479 10.308 -98.302 1.00 69.00 206 VAL A O 1
ATOM 1719 N N . GLU A 1 207 ? 71.363 11.847 -99.924 1.00 76.31 207 GLU A N 1
ATOM 1720 C CA . GLU A 1 207 ? 71.130 12.933 -98.962 1.00 76.31 207 GLU A CA 1
ATOM 1721 C C . GLU A 1 207 ? 69.789 12.800 -98.223 1.00 76.31 207 GLU A C 1
ATOM 1723 O O . GLU A 1 207 ? 69.691 13.183 -97.056 1.00 76.31 207 GLU A O 1
ATOM 1728 N N . SER A 1 208 ? 68.751 12.273 -98.885 1.00 81.94 208 SER A N 1
ATOM 1729 C CA . SER A 1 208 ? 67.448 12.030 -98.254 1.00 81.94 208 SER A CA 1
ATOM 1730 C C . SER A 1 208 ? 67.585 11.057 -97.080 1.00 81.94 208 SER A C 1
ATOM 1732 O O . SER A 1 208 ? 67.164 11.375 -95.970 1.00 81.94 208 SER A O 1
ATOM 1734 N N . LEU A 1 209 ? 68.277 9.933 -97.296 1.00 83.56 209 LEU A N 1
ATOM 1735 C CA . LEU A 1 209 ? 68.541 8.914 -96.272 1.00 83.56 209 LEU A CA 1
ATOM 1736 C C . LEU A 1 209 ? 69.369 9.456 -95.090 1.00 83.56 209 LEU A C 1
ATOM 1738 O O . LEU A 1 209 ? 69.187 9.026 -93.951 1.00 83.56 209 LEU A O 1
ATOM 1742 N N . LEU A 1 210 ? 70.262 10.427 -95.319 1.00 82.88 210 LEU A N 1
ATOM 1743 C CA . LEU A 1 210 ? 71.014 11.082 -94.239 1.00 82.88 210 LEU A CA 1
ATOM 1744 C C . LEU A 1 210 ? 70.143 12.030 -93.398 1.00 82.88 210 LEU A C 1
ATOM 1746 O O . LEU A 1 210 ? 70.298 12.067 -92.174 1.00 82.88 210 LEU A O 1
ATOM 1750 N N . ARG A 1 211 ? 69.207 12.760 -94.021 1.00 86.94 211 ARG A N 1
ATOM 1751 C CA . ARG A 1 211 ? 68.225 13.598 -93.305 1.00 86.94 211 ARG A CA 1
ATOM 1752 C C . ARG A 1 211 ? 67.244 12.733 -92.506 1.00 86.94 211 ARG A C 1
ATOM 1754 O O . ARG A 1 211 ? 67.014 13.005 -91.329 1.00 86.94 211 ARG A O 1
ATOM 1761 N N . GLU A 1 212 ? 66.760 11.649 -93.105 1.00 90.44 212 GLU A N 1
ATOM 1762 C CA . GLU A 1 212 ? 65.914 10.638 -92.461 1.00 90.44 212 GLU A CA 1
ATOM 1763 C C . GLU A 1 212 ? 66.616 9.993 -91.255 1.00 90.44 212 GLU A C 1
ATOM 1765 O O . GLU A 1 212 ? 66.063 9.971 -90.155 1.00 90.44 212 GLU A O 1
ATOM 1770 N N . LYS A 1 213 ? 67.884 9.572 -91.396 1.00 86.12 213 LYS A N 1
ATOM 1771 C CA . LYS A 1 213 ? 68.690 9.051 -90.277 1.00 86.12 213 LYS A CA 1
ATOM 1772 C C . LYS A 1 213 ? 68.717 10.020 -89.089 1.00 86.12 213 LYS A C 1
ATOM 1774 O O . LYS A 1 213 ? 68.571 9.575 -87.950 1.00 86.12 213 LYS A O 1
ATOM 1779 N N . ALA A 1 214 ? 68.900 11.320 -89.329 1.00 89.94 214 ALA A N 1
ATOM 1780 C CA . ALA A 1 214 ? 68.920 12.326 -88.266 1.00 89.94 214 ALA A CA 1
ATOM 1781 C C . ALA A 1 214 ? 67.547 12.486 -87.583 1.00 89.94 214 ALA A C 1
ATOM 1783 O O . ALA A 1 214 ? 67.476 12.546 -86.354 1.00 89.94 214 ALA A O 1
ATOM 1784 N N . GLN A 1 215 ? 66.457 12.476 -88.357 1.00 93.31 215 GLN A N 1
ATOM 1785 C CA . GLN A 1 215 ? 65.086 12.503 -87.833 1.00 93.31 215 GLN A CA 1
ATOM 1786 C C . GLN A 1 215 ? 64.776 11.260 -86.982 1.00 93.31 215 GLN A C 1
ATOM 1788 O O . GLN A 1 215 ? 64.230 11.389 -85.886 1.00 93.31 215 GLN A O 1
ATOM 1793 N N . LEU A 1 216 ? 65.202 10.071 -87.420 1.00 93.50 216 LEU A N 1
ATOM 1794 C CA . LEU A 1 216 ? 65.058 8.825 -86.662 1.00 93.50 216 LEU A CA 1
ATOM 1795 C C . LEU A 1 216 ? 65.833 8.853 -85.332 1.00 93.50 216 LEU A C 1
ATOM 1797 O O . LEU A 1 216 ? 65.309 8.387 -84.324 1.00 93.50 216 LEU A O 1
ATOM 1801 N N . HIS A 1 217 ? 67.030 9.455 -85.282 1.00 93.44 217 HIS A N 1
ATOM 1802 C CA . HIS A 1 217 ? 67.779 9.614 -84.023 1.00 93.44 217 HIS A CA 1
ATOM 1803 C C . HIS A 1 217 ? 67.081 10.571 -83.041 1.00 93.44 217 HIS A C 1
ATOM 1805 O O . HIS A 1 217 ? 67.103 10.332 -81.834 1.00 93.44 217 HIS A O 1
ATOM 1811 N N . LEU A 1 218 ? 66.434 11.634 -83.535 1.00 94.00 218 LEU A N 1
ATOM 1812 C CA . LEU A 1 218 ? 65.614 12.518 -82.697 1.00 94.00 218 LEU A CA 1
ATOM 1813 C C . LEU A 1 218 ? 64.343 11.812 -82.204 1.00 94.00 218 LEU A C 1
ATOM 1815 O O . LEU A 1 218 ? 64.004 11.924 -81.026 1.00 94.00 218 LEU A O 1
ATOM 1819 N N . ARG A 1 219 ? 63.669 11.035 -83.065 1.00 95.81 219 ARG A N 1
ATOM 1820 C CA . ARG A 1 219 ? 62.482 10.260 -82.673 1.00 95.81 219 ARG A CA 1
ATOM 1821 C C . ARG A 1 219 ? 62.819 9.186 -81.639 1.00 95.81 219 ARG A C 1
ATOM 1823 O O . ARG A 1 219 ? 62.055 9.027 -80.693 1.00 95.81 219 ARG A O 1
ATOM 1830 N N . LEU A 1 220 ? 63.962 8.509 -81.778 1.00 94.06 220 LEU A N 1
ATOM 1831 C CA . LEU A 1 220 ? 64.445 7.520 -80.812 1.00 94.06 220 LEU A CA 1
ATOM 1832 C C . LEU A 1 220 ? 64.672 8.148 -79.429 1.00 94.06 220 LEU A C 1
ATOM 1834 O O . LEU A 1 220 ? 64.120 7.645 -78.459 1.00 94.06 220 LEU A O 1
ATOM 1838 N N . LYS A 1 221 ? 65.346 9.304 -79.343 1.00 95.69 221 LYS A N 1
ATOM 1839 C CA . LYS A 1 221 ? 65.502 10.043 -78.073 1.00 95.69 221 LYS A CA 1
ATOM 1840 C C . LYS A 1 221 ? 64.174 10.472 -77.443 1.00 95.69 221 LYS A C 1
ATOM 1842 O O . LYS A 1 221 ? 64.044 10.463 -76.223 1.00 95.69 221 LYS A O 1
ATOM 1847 N N . GLY A 1 222 ? 63.185 10.835 -78.262 1.00 95.31 222 GLY A N 1
ATOM 1848 C CA . GLY A 1 222 ? 61.827 11.113 -77.784 1.00 95.31 222 GLY A CA 1
ATOM 1849 C C . GLY A 1 222 ? 61.173 9.883 -77.147 1.00 95.31 222 GLY A C 1
ATOM 1850 O O . GLY A 1 222 ? 60.639 9.977 -76.048 1.00 95.31 222 GLY A O 1
ATOM 1851 N N . LEU A 1 223 ? 61.287 8.721 -77.797 1.00 95.00 223 LEU A N 1
ATOM 1852 C CA . LEU A 1 223 ? 60.773 7.446 -77.284 1.00 95.00 223 LEU A CA 1
ATOM 1853 C C . LEU A 1 223 ? 61.531 6.964 -76.032 1.00 95.00 223 LEU A C 1
ATOM 1855 O O . LEU A 1 223 ? 60.925 6.385 -75.137 1.00 95.00 223 LEU A O 1
ATOM 1859 N N . GLU A 1 224 ? 62.838 7.223 -75.925 1.00 95.56 224 GLU A N 1
ATOM 1860 C CA . GLU A 1 224 ? 63.625 6.941 -74.713 1.00 95.56 224 GLU A CA 1
ATOM 1861 C C . GLU A 1 224 ? 63.128 7.757 -73.507 1.00 95.56 224 GLU A C 1
ATOM 1863 O O . GLU A 1 224 ? 63.003 7.212 -72.407 1.00 95.56 224 GLU A O 1
ATOM 1868 N N . ALA A 1 225 ? 62.792 9.036 -73.714 1.00 95.31 225 ALA A N 1
ATOM 1869 C CA . ALA A 1 225 ? 62.199 9.891 -72.685 1.00 95.31 225 ALA A CA 1
ATOM 1870 C C . ALA A 1 225 ? 60.771 9.449 -72.314 1.00 95.31 225 ALA A C 1
ATOM 1872 O O . ALA A 1 225 ? 60.461 9.332 -71.131 1.00 95.31 225 ALA A O 1
ATOM 1873 N N . GLU A 1 226 ? 59.936 9.120 -73.304 1.00 96.38 226 GLU A N 1
ATOM 1874 C CA . GLU A 1 226 ? 58.578 8.585 -73.112 1.00 96.38 226 GLU A CA 1
ATOM 1875 C C . GLU A 1 226 ? 58.599 7.278 -72.292 1.00 96.38 226 GLU A C 1
ATOM 1877 O O . GLU A 1 226 ? 57.856 7.122 -71.325 1.00 96.38 226 GLU A O 1
ATOM 1882 N N . VAL A 1 227 ? 59.533 6.365 -72.587 1.00 96.25 227 VAL A N 1
ATOM 1883 C CA . VAL A 1 227 ? 59.744 5.127 -71.814 1.00 96.25 227 VAL A CA 1
ATOM 1884 C C . VAL A 1 227 ? 60.253 5.402 -70.393 1.00 96.25 227 VAL A C 1
ATOM 1886 O O . VAL A 1 227 ? 59.910 4.654 -69.473 1.00 96.25 227 VAL A O 1
ATOM 1889 N N . ALA A 1 228 ? 61.059 6.445 -70.178 1.00 96.12 228 ALA A N 1
ATOM 1890 C CA . ALA A 1 228 ? 61.486 6.847 -68.838 1.00 96.12 228 ALA A CA 1
ATOM 1891 C C . ALA A 1 228 ? 60.319 7.427 -68.017 1.00 96.12 228 ALA A C 1
ATOM 1893 O O . ALA A 1 228 ? 60.155 7.058 -66.852 1.00 96.12 228 ALA A O 1
ATOM 1894 N N . GLU A 1 229 ? 59.472 8.258 -68.628 1.00 96.19 229 GLU A N 1
ATOM 1895 C CA . GLU A 1 229 ? 58.285 8.814 -67.975 1.00 96.19 229 GLU A CA 1
ATOM 1896 C C . GLU A 1 229 ? 57.263 7.720 -67.639 1.00 96.19 229 GLU A C 1
ATOM 1898 O O . GLU A 1 229 ? 56.831 7.622 -66.493 1.00 96.19 229 GLU A O 1
ATOM 1903 N N . LEU A 1 230 ? 56.948 6.824 -68.581 1.00 96.06 230 LEU A N 1
ATOM 1904 C CA . LEU A 1 230 ? 56.030 5.700 -68.353 1.00 96.06 230 LEU A CA 1
ATOM 1905 C C . LEU A 1 230 ? 56.499 4.772 -67.218 1.00 96.06 230 LEU A C 1
ATOM 1907 O O . LEU A 1 230 ? 55.672 4.235 -66.478 1.00 96.06 230 LEU A O 1
ATOM 1911 N N . ARG A 1 231 ? 57.817 4.603 -67.028 1.00 96.75 231 ARG A N 1
ATOM 1912 C CA . ARG A 1 231 ? 58.375 3.883 -65.867 1.00 96.75 231 ARG A CA 1
ATOM 1913 C C . ARG A 1 231 ? 58.131 4.642 -64.562 1.00 96.75 231 ARG A C 1
ATOM 1915 O O . ARG A 1 231 ? 57.654 4.035 -63.610 1.00 96.75 231 ARG A O 1
ATOM 1922 N N . ALA A 1 232 ? 58.379 5.952 -64.527 1.00 96.62 232 ALA A N 1
ATOM 1923 C CA . ALA A 1 232 ? 58.116 6.774 -63.345 1.00 96.62 232 ALA A CA 1
ATOM 1924 C C . ALA A 1 232 ? 56.615 6.829 -62.987 1.00 96.62 232 ALA A C 1
ATOM 1926 O O . ALA A 1 232 ? 56.254 6.696 -61.818 1.00 96.62 232 ALA A O 1
ATOM 1927 N N . GLN A 1 233 ? 55.732 6.949 -63.986 1.00 96.38 233 GLN A N 1
ATOM 1928 C CA . GLN A 1 233 ? 54.277 6.893 -63.808 1.00 96.38 233 GLN A CA 1
ATOM 1929 C C . GLN A 1 233 ? 53.823 5.528 -63.258 1.00 96.38 233 GLN A C 1
ATOM 1931 O O . GLN A 1 233 ? 53.031 5.484 -62.315 1.00 96.38 233 GLN A O 1
ATOM 1936 N N . ARG A 1 234 ? 54.354 4.416 -63.794 1.00 96.50 234 ARG A N 1
ATOM 1937 C CA . ARG A 1 234 ? 54.113 3.052 -63.285 1.00 96.50 234 ARG A CA 1
ATOM 1938 C C . ARG A 1 234 ? 54.571 2.895 -61.834 1.00 96.50 234 ARG A C 1
ATOM 1940 O O . ARG A 1 234 ? 53.850 2.325 -61.023 1.00 96.50 234 ARG A O 1
ATOM 1947 N N . ASP A 1 235 ? 55.762 3.375 -61.500 1.00 96.50 235 ASP A N 1
ATOM 1948 C CA . ASP A 1 235 ? 56.332 3.171 -60.165 1.00 96.50 235 ASP A CA 1
ATOM 1949 C C . ASP A 1 235 ? 55.587 4.008 -59.111 1.00 96.50 235 ASP A C 1
ATOM 1951 O O . ASP A 1 235 ? 55.316 3.522 -58.012 1.00 96.50 235 ASP A O 1
ATOM 1955 N N . ASN A 1 236 ? 55.136 5.212 -59.480 1.00 96.69 236 ASN A N 1
ATOM 1956 C CA . ASN A 1 236 ? 54.216 6.018 -58.677 1.00 96.69 236 ASN A CA 1
ATOM 1957 C C . ASN A 1 236 ? 52.848 5.327 -58.486 1.00 96.69 236 ASN A C 1
ATOM 1959 O O . ASN A 1 236 ? 52.345 5.258 -57.364 1.00 96.69 236 ASN A O 1
ATOM 1963 N N . SER A 1 237 ? 52.254 4.754 -59.542 1.00 95.50 237 SER A N 1
ATOM 1964 C CA . SER A 1 237 ? 50.965 4.052 -59.420 1.00 95.50 237 SER A CA 1
ATOM 1965 C C . SER A 1 237 ? 51.064 2.767 -58.585 1.00 95.50 237 SER A C 1
ATOM 1967 O O . SER A 1 237 ? 50.140 2.459 -57.830 1.00 95.50 237 SER A O 1
ATOM 1969 N N . GLY A 1 238 ? 52.209 2.077 -58.622 1.00 96.94 238 GLY A N 1
ATOM 1970 C CA . GLY A 1 238 ? 52.535 0.975 -57.712 1.00 96.94 238 GLY A CA 1
ATOM 1971 C C . GLY A 1 238 ? 52.578 1.420 -56.246 1.00 96.94 238 GLY A C 1
ATOM 1972 O O . GLY A 1 238 ? 51.879 0.849 -55.409 1.00 96.94 238 GLY A O 1
ATOM 1973 N N . GLN A 1 239 ? 53.312 2.495 -55.937 1.00 97.12 239 GLN A N 1
ATOM 1974 C CA . GLN A 1 239 ? 53.350 3.072 -54.584 1.00 97.12 239 GLN A CA 1
ATOM 1975 C C . GLN A 1 239 ? 51.961 3.532 -54.110 1.00 97.12 239 GLN A C 1
ATOM 1977 O O . GLN A 1 239 ? 51.602 3.327 -52.948 1.00 97.12 239 GLN A O 1
ATOM 1982 N N . GLN A 1 240 ? 51.146 4.109 -54.998 1.00 96.75 240 GLN A N 1
ATOM 1983 C CA . GLN A 1 240 ? 49.768 4.488 -54.689 1.00 96.75 240 GLN A CA 1
ATOM 1984 C C . GLN A 1 240 ? 48.901 3.262 -54.356 1.00 96.75 240 GLN A C 1
ATOM 1986 O O . GLN A 1 240 ? 48.167 3.293 -53.365 1.00 96.75 240 GLN A O 1
ATOM 1991 N N . ALA A 1 241 ? 49.017 2.172 -55.121 1.00 96.00 241 ALA A N 1
ATOM 1992 C CA . ALA A 1 241 ? 48.304 0.923 -54.859 1.00 96.00 241 ALA A CA 1
ATOM 1993 C C . ALA A 1 241 ? 48.714 0.292 -53.514 1.00 96.00 241 ALA A C 1
ATOM 1995 O O . ALA A 1 241 ? 47.843 -0.042 -52.709 1.00 96.00 241 ALA A O 1
ATOM 1996 N N . GLU A 1 242 ? 50.016 0.213 -53.213 1.00 97.50 242 GLU A N 1
ATOM 1997 C CA . GLU A 1 242 ? 50.512 -0.258 -51.910 1.00 97.50 242 GLU A CA 1
ATOM 1998 C C . GLU A 1 242 ? 50.015 0.606 -50.742 1.00 97.50 242 GLU A C 1
ATOM 2000 O O . GLU A 1 242 ? 49.707 0.095 -49.663 1.00 97.50 242 GLU A O 1
ATOM 2005 N N . ASN A 1 243 ? 49.936 1.927 -50.926 1.00 97.44 243 ASN A N 1
ATOM 2006 C CA . ASN A 1 243 ? 49.439 2.842 -49.899 1.00 97.44 243 ASN A CA 1
ATOM 2007 C C . ASN A 1 243 ? 47.945 2.630 -49.628 1.00 97.44 243 ASN A C 1
ATOM 2009 O O . ASN A 1 243 ? 47.552 2.517 -48.466 1.00 97.44 243 ASN A O 1
ATOM 2013 N N . VAL A 1 244 ? 47.127 2.490 -50.676 1.00 98.06 244 VAL A N 1
ATOM 2014 C CA . VAL A 1 244 ? 45.699 2.155 -50.541 1.00 98.06 244 VAL A CA 1
ATOM 2015 C C . VAL A 1 244 ? 45.522 0.789 -49.870 1.00 98.06 244 VAL A C 1
ATOM 2017 O O . VAL A 1 244 ? 44.744 0.679 -48.923 1.00 98.06 244 VAL A O 1
ATOM 2020 N N . GLN A 1 245 ? 46.285 -0.229 -50.279 1.00 97.69 245 GLN A N 1
ATOM 2021 C CA . GLN A 1 245 ? 46.220 -1.567 -49.685 1.00 97.69 245 GLN A CA 1
ATOM 2022 C C . GLN A 1 245 ? 46.608 -1.559 -48.195 1.00 97.69 245 GLN A C 1
ATOM 2024 O O . GLN A 1 245 ? 45.916 -2.166 -47.377 1.00 97.69 245 GLN A O 1
ATOM 2029 N N . ARG A 1 246 ? 47.666 -0.829 -47.809 1.00 98.31 246 ARG A N 1
ATOM 2030 C CA . ARG A 1 246 ? 48.067 -0.662 -46.398 1.00 98.31 246 ARG A CA 1
ATOM 2031 C C . ARG A 1 246 ? 46.975 0.011 -45.561 1.00 98.31 246 ARG A C 1
ATOM 2033 O O . ARG A 1 246 ? 46.719 -0.430 -44.440 1.00 98.31 246 ARG A O 1
ATOM 2040 N N . ILE A 1 247 ? 46.304 1.032 -46.100 1.00 97.81 247 ILE A N 1
ATOM 2041 C CA . ILE A 1 247 ? 45.179 1.705 -45.429 1.00 97.81 247 ILE A CA 1
ATOM 2042 C C . ILE A 1 247 ? 43.988 0.747 -45.268 1.00 97.81 247 ILE A C 1
ATOM 2044 O O . ILE A 1 247 ? 43.449 0.639 -44.169 1.00 97.81 247 ILE A O 1
ATOM 2048 N N . GLN A 1 248 ? 43.624 -0.003 -46.313 1.00 97.06 248 GLN A N 1
ATOM 2049 C CA . GLN A 1 248 ? 42.527 -0.978 -46.266 1.00 97.06 248 GLN A CA 1
ATOM 2050 C C . GLN A 1 248 ? 42.782 -2.102 -45.250 1.00 97.06 248 GLN A C 1
ATOM 2052 O O . GLN A 1 248 ? 41.896 -2.425 -44.461 1.00 97.06 248 GLN A O 1
ATOM 2057 N N . ILE A 1 249 ? 43.998 -2.664 -45.211 1.00 98.00 249 ILE A N 1
ATOM 2058 C CA . ILE A 1 249 ? 44.384 -3.689 -44.223 1.00 98.00 249 ILE A CA 1
ATOM 2059 C C . ILE A 1 249 ? 44.263 -3.139 -42.796 1.00 98.00 249 ILE A C 1
ATOM 2061 O O . ILE A 1 249 ? 43.733 -3.819 -41.915 1.00 98.00 249 ILE A O 1
ATOM 2065 N N . ARG A 1 250 ? 44.702 -1.894 -42.566 1.00 98.25 250 ARG A N 1
ATOM 2066 C CA . ARG A 1 250 ? 44.572 -1.229 -41.265 1.00 98.25 250 ARG A CA 1
ATOM 2067 C C . ARG A 1 250 ? 43.103 -1.025 -40.872 1.00 98.25 250 ARG A C 1
ATOM 2069 O O . ARG A 1 250 ? 42.722 -1.423 -39.776 1.00 98.25 250 ARG A O 1
ATOM 2076 N N . GLN A 1 251 ? 42.276 -0.484 -41.766 1.00 97.62 251 GLN A N 1
ATOM 2077 C CA . GLN A 1 251 ? 40.843 -0.269 -41.523 1.00 97.62 251 GLN A CA 1
ATOM 2078 C C . GLN A 1 251 ? 40.089 -1.586 -41.273 1.00 97.62 251 GLN A C 1
ATOM 2080 O O . GLN A 1 251 ? 39.194 -1.643 -40.427 1.00 97.62 251 GLN A O 1
ATOM 2085 N N . PHE A 1 252 ? 40.472 -2.671 -41.954 1.00 97.12 252 PHE A N 1
ATOM 2086 C CA . PHE A 1 252 ? 39.936 -4.010 -41.700 1.00 97.12 252 PHE A CA 1
ATOM 2087 C C . PHE A 1 252 ? 40.330 -4.540 -40.311 1.00 97.12 252 PHE A C 1
ATOM 2089 O O . PHE A 1 252 ? 39.496 -5.106 -39.608 1.00 97.12 252 PHE A O 1
ATOM 2096 N N . ALA A 1 253 ? 41.573 -4.320 -39.870 1.00 97.38 253 ALA A N 1
ATOM 2097 C CA . ALA A 1 253 ? 42.007 -4.693 -38.524 1.00 97.38 253 ALA A CA 1
ATOM 2098 C C . ALA A 1 253 ? 41.299 -3.869 -37.428 1.00 97.38 253 ALA A C 1
ATOM 2100 O O . ALA A 1 253 ? 40.838 -4.437 -36.437 1.00 97.38 253 ALA A O 1
ATOM 2101 N N . GLU A 1 254 ? 41.158 -2.554 -37.622 1.00 97.69 254 GLU A N 1
ATOM 2102 C CA . GLU A 1 254 ? 40.467 -1.642 -36.698 1.00 97.69 254 GLU A CA 1
ATOM 2103 C C . GLU A 1 254 ? 38.971 -1.991 -36.571 1.00 97.69 254 GLU A C 1
ATOM 2105 O O . GLU A 1 254 ? 38.460 -2.136 -35.459 1.00 97.69 254 GLU A O 1
ATOM 2110 N N . SER A 1 255 ? 38.278 -2.230 -37.690 1.00 95.38 255 SER A N 1
ATOM 2111 C CA . SER A 1 255 ? 36.869 -2.657 -37.680 1.00 95.38 255 SER A CA 1
ATOM 2112 C C . SER A 1 255 ? 36.668 -4.071 -37.116 1.00 95.38 255 SER A C 1
ATOM 2114 O O . SER A 1 255 ? 35.710 -4.298 -36.376 1.00 95.38 255 SER A O 1
ATOM 2116 N N . GLN A 1 256 ? 37.590 -5.011 -37.361 1.00 98.00 256 GLN A N 1
ATOM 2117 C CA . GLN A 1 256 ? 37.550 -6.337 -36.733 1.00 98.00 256 GLN A CA 1
ATOM 2118 C C . GLN A 1 256 ? 37.766 -6.265 -35.208 1.00 98.00 256 GLN A C 1
ATOM 2120 O O . GLN A 1 256 ? 37.158 -7.039 -34.466 1.00 98.00 256 GLN A O 1
ATOM 2125 N N . ALA A 1 257 ? 38.613 -5.352 -34.723 1.00 97.25 257 ALA A N 1
ATOM 2126 C CA . ALA A 1 257 ? 38.799 -5.124 -33.291 1.00 97.25 257 ALA A CA 1
ATOM 2127 C C . ALA A 1 257 ? 37.538 -4.520 -32.646 1.00 97.25 257 ALA A C 1
ATOM 2129 O O . ALA A 1 257 ? 37.077 -5.027 -31.623 1.00 97.25 257 ALA A O 1
ATOM 2130 N N . ALA A 1 258 ? 36.931 -3.512 -33.284 1.00 97.12 258 ALA A N 1
ATOM 2131 C CA . ALA A 1 258 ? 35.676 -2.913 -32.830 1.00 97.12 258 ALA A CA 1
ATOM 2132 C C . ALA A 1 258 ? 34.532 -3.943 -32.758 1.00 97.12 258 ALA A C 1
ATOM 2134 O O . ALA A 1 258 ? 33.832 -4.016 -31.749 1.00 97.12 258 ALA A O 1
ATOM 2135 N N . ALA A 1 259 ? 34.393 -4.801 -33.777 1.00 95.88 259 ALA A N 1
ATOM 2136 C CA . ALA A 1 259 ? 33.402 -5.876 -33.781 1.00 95.88 259 ALA A CA 1
ATOM 2137 C C . ALA A 1 259 ? 33.561 -6.817 -32.571 1.00 95.88 259 ALA A C 1
ATOM 2139 O O . ALA A 1 259 ? 32.582 -7.107 -31.889 1.00 95.88 259 ALA A O 1
ATOM 2140 N N . LYS A 1 260 ? 34.794 -7.234 -32.247 1.00 98.00 260 LYS A N 1
ATOM 2141 C CA . LYS A 1 260 ? 35.074 -8.100 -31.085 1.00 98.00 260 LYS A CA 1
ATOM 2142 C C . LYS A 1 260 ? 34.734 -7.435 -29.745 1.00 98.00 260 LYS A C 1
ATOM 2144 O O . LYS A 1 260 ? 34.250 -8.131 -28.854 1.00 98.00 260 LYS A O 1
ATOM 2149 N N . SER A 1 261 ? 34.937 -6.119 -29.605 1.00 96.56 261 SER A N 1
ATOM 2150 C CA . SER A 1 261 ? 34.512 -5.370 -28.406 1.00 96.56 261 SER A CA 1
ATOM 2151 C C . SER A 1 261 ? 32.992 -5.403 -28.251 1.00 96.56 261 SER A C 1
ATOM 2153 O O . SER A 1 261 ? 32.480 -5.881 -27.239 1.00 96.56 261 SER A O 1
ATOM 2155 N N . LEU A 1 262 ? 32.267 -5.030 -29.311 1.00 97.25 262 LEU A N 1
ATOM 2156 C CA . LEU A 1 262 ? 30.802 -5.018 -29.331 1.00 97.25 262 LEU A CA 1
ATOM 2157 C C . LEU A 1 262 ? 30.196 -6.411 -29.088 1.00 97.25 262 LEU A C 1
ATOM 2159 O O . LEU A 1 262 ? 29.147 -6.533 -28.454 1.00 97.25 262 LEU A O 1
ATOM 2163 N N . GLU A 1 263 ? 30.846 -7.488 -29.544 1.00 97.50 263 GLU A N 1
ATOM 2164 C CA . GLU A 1 263 ? 30.400 -8.852 -29.244 1.00 97.50 263 GLU A CA 1
ATOM 2165 C C . GLU A 1 263 ? 30.583 -9.243 -27.770 1.00 97.50 263 GLU A C 1
ATOM 2167 O O . GLU A 1 263 ? 29.705 -9.925 -27.230 1.00 97.50 263 GLU A O 1
ATOM 2172 N N . ALA A 1 264 ? 31.661 -8.796 -27.115 1.00 96.44 264 ALA A N 1
ATOM 2173 C CA . ALA A 1 264 ? 31.899 -9.009 -25.686 1.00 96.44 264 ALA A CA 1
ATOM 2174 C C . ALA A 1 264 ? 30.955 -8.158 -24.814 1.00 96.44 264 ALA A C 1
ATOM 2176 O O . ALA A 1 264 ? 30.368 -8.662 -23.855 1.00 96.44 264 ALA A O 1
ATOM 2177 N N . GLU A 1 265 ? 30.722 -6.899 -25.191 1.00 97.12 265 GLU A N 1
ATOM 2178 C CA . GLU A 1 265 ? 29.735 -6.013 -24.561 1.00 97.12 265 GLU A CA 1
ATOM 2179 C C . GLU A 1 265 ? 28.322 -6.614 -24.651 1.00 97.12 265 GLU A C 1
ATOM 2181 O O . GLU A 1 265 ? 27.632 -6.748 -23.639 1.00 97.12 265 GLU A O 1
ATOM 2186 N N . ARG A 1 266 ? 27.924 -7.104 -25.835 1.00 97.75 266 ARG A N 1
ATOM 2187 C CA . ARG A 1 266 ? 26.660 -7.831 -26.054 1.00 97.75 266 ARG A CA 1
ATOM 2188 C C . ARG A 1 266 ? 26.544 -9.093 -25.190 1.00 97.75 266 ARG A C 1
ATOM 2190 O O . ARG A 1 266 ? 25.443 -9.418 -24.751 1.00 97.75 266 ARG A O 1
ATOM 2197 N N . GLN A 1 267 ? 27.635 -9.827 -24.957 1.00 98.19 267 GLN A N 1
ATOM 2198 C CA . GLN A 1 267 ? 27.634 -10.987 -24.053 1.00 98.19 267 GLN A CA 1
ATOM 2199 C C . GLN A 1 267 ? 27.464 -10.560 -22.586 1.00 98.19 267 GLN A C 1
ATOM 2201 O O . GLN A 1 267 ? 26.639 -11.140 -21.882 1.00 98.19 267 GLN A O 1
ATOM 2206 N N . SER A 1 268 ? 28.162 -9.509 -22.147 1.00 97.81 268 SER A N 1
ATOM 2207 C CA . SER A 1 268 ? 28.032 -8.950 -20.794 1.00 97.81 268 SER A CA 1
ATOM 2208 C C . SER A 1 268 ? 26.604 -8.467 -20.507 1.00 97.81 268 SER A C 1
ATOM 2210 O O . SER A 1 268 ? 26.014 -8.836 -19.493 1.00 97.81 268 SER A O 1
ATOM 2212 N N . LEU A 1 269 ? 25.996 -7.728 -21.443 1.00 97.50 269 LEU A N 1
ATOM 2213 C CA . LEU A 1 269 ? 24.615 -7.246 -21.323 1.00 97.50 269 LEU A CA 1
ATOM 2214 C C . LEU A 1 269 ? 23.581 -8.385 -21.286 1.00 97.50 269 LEU A C 1
ATOM 2216 O O . LEU A 1 269 ? 22.599 -8.283 -20.555 1.00 97.50 269 LEU A O 1
ATOM 2220 N N . ARG A 1 270 ? 23.800 -9.496 -22.007 1.00 98.44 270 ARG A N 1
ATOM 2221 C CA . ARG A 1 270 ? 22.936 -10.692 -21.909 1.00 98.44 270 ARG A CA 1
ATOM 2222 C C . ARG A 1 270 ? 22.971 -11.308 -20.512 1.00 98.44 270 ARG A C 1
ATOM 2224 O O . ARG A 1 270 ? 21.915 -11.513 -19.927 1.00 98.44 270 ARG A O 1
ATOM 2231 N N . LEU A 1 271 ? 24.163 -11.504 -19.946 1.00 98.12 271 LEU A N 1
ATOM 2232 C CA . LEU A 1 271 ? 24.318 -12.033 -18.585 1.00 98.12 271 LEU A CA 1
ATOM 2233 C C . LEU A 1 271 ? 23.694 -11.103 -17.528 1.00 98.12 271 LEU A C 1
ATOM 2235 O O . LEU A 1 271 ? 23.137 -11.577 -16.540 1.00 98.12 271 LEU A O 1
ATOM 2239 N N . GLN A 1 272 ? 23.739 -9.782 -17.735 1.00 97.94 272 GLN A N 1
ATOM 2240 C CA . GLN A 1 272 ? 23.043 -8.818 -16.872 1.00 97.94 272 GLN A CA 1
ATOM 2241 C C . GLN A 1 272 ? 21.514 -8.939 -16.986 1.00 97.94 272 GLN A C 1
ATOM 2243 O O . GLN A 1 272 ? 20.835 -8.954 -15.961 1.00 97.94 272 GLN A O 1
ATOM 2248 N N . LEU A 1 273 ? 20.970 -9.084 -18.199 1.00 97.56 273 LEU A N 1
ATOM 2249 C CA . LEU A 1 273 ? 19.533 -9.290 -18.426 1.00 97.56 273 LEU A CA 1
ATOM 2250 C C . LEU A 1 273 ? 19.027 -10.613 -17.827 1.00 97.56 273 LEU A C 1
ATOM 2252 O O . LEU A 1 273 ? 17.977 -10.627 -17.190 1.00 97.56 273 LEU A O 1
ATOM 2256 N N . GLU A 1 274 ? 19.778 -11.706 -17.976 1.00 98.31 274 GLU A N 1
ATOM 2257 C CA . GLU A 1 274 ? 19.463 -13.012 -17.371 1.00 98.31 274 GLU A CA 1
ATOM 2258 C C . GLU A 1 274 ? 19.438 -12.934 -15.834 1.00 98.31 274 GLU A C 1
ATOM 2260 O O . GLU A 1 274 ? 18.546 -13.489 -15.182 1.00 98.31 274 GLU A O 1
ATOM 2265 N N . ARG A 1 275 ? 20.378 -12.184 -15.244 1.00 98.38 275 ARG A N 1
ATOM 2266 C CA . ARG A 1 275 ? 20.459 -11.964 -13.795 1.00 98.38 275 ARG A CA 1
ATOM 2267 C C . ARG A 1 275 ? 19.293 -11.122 -13.272 1.00 98.38 275 ARG A C 1
ATOM 2269 O O . ARG A 1 275 ? 18.606 -11.556 -12.352 1.00 98.38 275 ARG A O 1
ATOM 2276 N N . LEU A 1 276 ? 19.008 -9.985 -13.910 1.00 97.94 276 LEU A N 1
ATOM 2277 C CA . LEU A 1 276 ? 17.878 -9.113 -13.562 1.00 97.94 276 LEU A CA 1
ATOM 2278 C C . LEU A 1 276 ? 16.524 -9.813 -13.761 1.00 97.94 276 LEU A C 1
ATOM 2280 O O . LEU A 1 276 ? 15.619 -9.638 -12.950 1.00 97.94 276 LEU A O 1
ATOM 2284 N N . GLY A 1 277 ? 16.384 -10.651 -14.794 1.00 98.25 277 GLY A N 1
ATOM 2285 C CA . GLY A 1 277 ? 15.198 -11.489 -14.992 1.00 98.25 277 GLY A CA 1
ATOM 2286 C C . GLY A 1 277 ? 15.006 -12.522 -13.875 1.00 98.25 277 GLY A C 1
ATOM 2287 O O . GLY A 1 277 ? 13.885 -12.735 -13.416 1.00 98.25 277 GLY A O 1
ATOM 2288 N N . SER A 1 278 ? 16.101 -13.109 -13.382 1.00 98.19 278 SER A N 1
ATOM 2289 C CA . SER A 1 278 ? 16.082 -14.043 -12.246 1.00 98.19 278 SER A CA 1
ATOM 2290 C C . SER A 1 278 ? 15.712 -13.346 -10.929 1.00 98.19 278 SER A C 1
ATOM 2292 O O . SER A 1 278 ? 14.919 -13.870 -10.147 1.00 98.19 278 SER A O 1
ATOM 2294 N N . GLU A 1 279 ? 16.242 -12.142 -10.696 1.00 98.12 279 GLU A N 1
ATOM 2295 C CA . GLU A 1 279 ? 15.914 -11.300 -9.536 1.00 98.12 279 GLU A CA 1
ATOM 2296 C C . GLU A 1 279 ? 14.445 -10.833 -9.569 1.00 98.12 279 GLU A C 1
ATOM 2298 O O . GLU A 1 279 ? 13.756 -10.878 -8.546 1.00 98.12 279 GLU A O 1
ATOM 2303 N N . LEU A 1 280 ? 13.927 -10.477 -10.751 1.00 97.88 280 LEU A N 1
ATOM 2304 C CA . LEU A 1 280 ? 12.520 -10.127 -10.961 1.00 97.88 280 LEU A CA 1
ATOM 2305 C C . LEU A 1 280 ? 11.579 -11.316 -10.705 1.00 97.88 280 LEU A C 1
ATOM 2307 O O . LEU A 1 280 ? 10.564 -11.142 -10.028 1.00 97.88 280 LEU A O 1
ATOM 2311 N N . GLN A 1 281 ? 11.915 -12.519 -11.187 1.00 98.44 281 GLN A N 1
ATOM 2312 C CA . GLN A 1 281 ? 11.126 -13.726 -10.912 1.00 98.44 281 GLN A CA 1
ATOM 2313 C C . GLN A 1 281 ? 11.091 -14.032 -9.410 1.00 98.44 281 GLN A C 1
ATOM 2315 O O . GLN A 1 281 ? 10.014 -14.237 -8.853 1.00 98.44 281 GLN A O 1
ATOM 2320 N N . LEU A 1 282 ? 12.241 -13.978 -8.729 1.00 98.25 282 LEU A N 1
ATOM 2321 C CA . LEU A 1 282 ? 12.313 -14.190 -7.282 1.00 98.25 282 LEU A CA 1
ATOM 2322 C C . LEU A 1 282 ? 11.465 -13.163 -6.511 1.00 98.25 282 LEU A C 1
ATOM 2324 O O . LEU A 1 282 ? 10.779 -13.525 -5.555 1.00 98.25 282 LEU A O 1
ATOM 2328 N N . SER A 1 283 ? 11.469 -11.896 -6.939 1.00 96.81 283 SER A N 1
ATOM 2329 C CA . SER A 1 283 ? 10.612 -10.850 -6.367 1.00 96.81 283 SER A CA 1
ATOM 2330 C C . SER A 1 283 ? 9.119 -11.129 -6.599 1.00 96.81 283 SER A C 1
ATOM 2332 O O . SER A 1 283 ? 8.313 -10.976 -5.680 1.00 96.81 283 SER A O 1
ATOM 2334 N N . HIS A 1 284 ? 8.741 -11.611 -7.787 1.00 98.31 284 HIS A N 1
ATOM 2335 C CA . HIS A 1 284 ? 7.363 -11.992 -8.109 1.00 98.31 284 HIS A CA 1
ATOM 2336 C C . HIS A 1 284 ? 6.874 -13.190 -7.274 1.00 98.31 284 HIS A C 1
ATOM 2338 O O . HIS A 1 284 ? 5.765 -13.159 -6.730 1.00 98.31 284 HIS A O 1
ATOM 2344 N N . ASP A 1 285 ? 7.718 -14.208 -7.096 1.00 98.25 285 ASP A N 1
ATOM 2345 C CA . ASP A 1 285 ? 7.425 -15.383 -6.269 1.00 98.25 285 ASP A CA 1
ATOM 2346 C C . ASP A 1 285 ? 7.289 -15.004 -4.783 1.00 98.25 285 ASP A C 1
ATOM 2348 O O . ASP A 1 285 ? 6.379 -15.474 -4.093 1.00 98.25 285 ASP A O 1
ATOM 2352 N N . GLN A 1 286 ? 8.155 -14.114 -4.282 1.00 98.31 286 GLN A N 1
ATOM 2353 C CA . GLN A 1 286 ? 8.064 -13.566 -2.924 1.00 98.31 286 GLN A CA 1
ATOM 2354 C C . GLN A 1 286 ? 6.785 -12.746 -2.722 1.00 98.31 286 GLN A C 1
ATOM 2356 O O . GLN A 1 286 ? 6.084 -12.949 -1.730 1.00 98.31 286 GLN A O 1
ATOM 2361 N N . ASN A 1 287 ? 6.444 -11.862 -3.663 1.00 97.75 287 ASN A N 1
ATOM 2362 C CA . ASN A 1 287 ? 5.226 -11.055 -3.601 1.00 97.75 287 ASN A CA 1
ATOM 2363 C C . ASN A 1 287 ? 3.981 -11.960 -3.578 1.00 97.75 287 ASN A C 1
ATOM 2365 O O . ASN A 1 287 ? 3.155 -11.857 -2.675 1.00 97.75 287 ASN A O 1
ATOM 2369 N N . THR A 1 288 ? 3.929 -12.966 -4.456 1.00 98.38 288 THR A N 1
ATOM 2370 C CA . THR A 1 288 ? 2.868 -13.990 -4.476 1.00 98.38 288 THR A CA 1
ATOM 2371 C C . THR A 1 288 ? 2.730 -14.718 -3.131 1.00 98.38 288 THR A C 1
ATOM 2373 O O . THR A 1 288 ? 1.614 -14.924 -2.643 1.00 98.38 288 THR A O 1
ATOM 2376 N N . GLN A 1 289 ? 3.843 -15.063 -2.472 1.00 98.25 289 GLN A N 1
ATOM 2377 C CA . GLN A 1 289 ? 3.820 -15.649 -1.125 1.00 98.25 289 GLN A CA 1
ATOM 2378 C C . GLN A 1 289 ? 3.314 -14.671 -0.053 1.00 98.25 289 GLN A C 1
ATOM 2380 O O . GLN A 1 289 ? 2.562 -15.086 0.831 1.00 98.25 289 GLN A O 1
ATOM 2385 N N . LEU A 1 290 ? 3.697 -13.392 -0.112 1.00 97.94 290 LEU A N 1
ATOM 2386 C CA . LEU A 1 290 ? 3.245 -12.360 0.828 1.00 97.94 290 LEU A CA 1
ATOM 2387 C C . LEU A 1 290 ? 1.747 -12.071 0.662 1.00 97.94 290 LEU A C 1
ATOM 2389 O O . LEU A 1 290 ? 1.012 -12.132 1.647 1.00 97.94 290 LEU A O 1
ATOM 2393 N N . THR A 1 291 ? 1.261 -11.893 -0.568 1.00 98.12 291 THR A N 1
ATOM 2394 C CA . THR A 1 291 ? -0.173 -11.814 -0.893 1.00 98.12 291 THR A CA 1
ATOM 2395 C C . THR A 1 291 ? -0.928 -13.064 -0.421 1.00 98.12 291 THR A C 1
ATOM 2397 O O . THR A 1 291 ? -2.027 -12.971 0.126 1.00 98.12 291 THR A O 1
ATOM 2400 N N . GLY A 1 292 ? -0.330 -14.253 -0.556 1.00 98.31 292 GLY A N 1
ATOM 2401 C CA . GLY A 1 292 ? -0.885 -15.509 -0.042 1.00 98.31 292 GLY A CA 1
ATOM 2402 C C . GLY A 1 292 ? -0.948 -15.609 1.491 1.00 98.31 292 GLY A C 1
ATOM 2403 O O . GLY A 1 292 ? -1.783 -16.353 2.011 1.00 98.31 292 GLY A O 1
ATOM 2404 N N . ARG A 1 293 ? -0.101 -14.869 2.222 1.00 98.50 293 ARG A N 1
ATOM 2405 C CA . ARG A 1 293 ? -0.157 -14.732 3.691 1.00 98.50 293 ARG A CA 1
ATOM 2406 C C . ARG A 1 293 ? -1.165 -13.664 4.118 1.00 98.50 293 ARG A C 1
ATOM 2408 O O . ARG A 1 293 ? -1.952 -13.931 5.022 1.00 98.50 293 ARG A O 1
ATOM 2415 N N . LEU A 1 294 ? -1.198 -12.518 3.435 1.00 98.06 294 LEU A N 1
ATOM 2416 C CA . LEU A 1 294 ? -2.153 -11.430 3.677 1.00 98.06 294 LEU A CA 1
ATOM 2417 C C . LEU A 1 294 ? -3.600 -11.943 3.612 1.00 98.06 294 LEU A C 1
ATOM 2419 O O . LEU A 1 294 ? -4.316 -11.883 4.608 1.00 98.06 294 LEU A O 1
ATOM 2423 N N . HIS A 1 295 ? -3.974 -12.609 2.515 1.00 98.38 295 HIS A N 1
ATOM 2424 C CA . HIS A 1 295 ? -5.303 -13.211 2.353 1.00 98.38 295 HIS A CA 1
ATOM 2425 C C . HIS A 1 295 ? -5.649 -14.312 3.380 1.00 98.38 295 HIS A C 1
ATOM 2427 O O . HIS A 1 295 ? -6.801 -14.743 3.445 1.00 98.38 295 HIS A O 1
ATOM 2433 N N . LYS A 1 296 ? -4.686 -14.842 4.150 1.00 98.44 296 LYS A N 1
ATOM 2434 C CA . LYS A 1 296 ? -4.973 -15.743 5.284 1.00 98.44 296 LYS A CA 1
ATOM 2435 C C . LYS A 1 296 ? -5.267 -14.935 6.543 1.00 98.44 296 LYS A C 1
ATOM 2437 O O . LYS A 1 296 ? -6.338 -15.112 7.115 1.00 98.44 296 LYS A O 1
ATOM 2442 N N . ALA A 1 297 ? -4.392 -13.987 6.880 1.00 96.94 297 ALA A N 1
ATOM 2443 C CA . ALA A 1 297 ? -4.579 -13.080 8.010 1.00 96.94 297 ALA A CA 1
ATOM 2444 C C . ALA A 1 297 ? -5.910 -12.308 7.922 1.00 96.94 297 ALA A C 1
ATOM 2446 O O . ALA A 1 297 ? -6.633 -12.222 8.907 1.00 96.94 297 ALA A O 1
ATOM 2447 N N . GLU A 1 298 ? -6.306 -11.834 6.737 1.00 98.19 298 GLU A N 1
ATOM 2448 C CA . GLU A 1 298 ? -7.606 -11.178 6.514 1.00 98.19 298 GLU A CA 1
ATOM 2449 C C . GLU A 1 298 ? -8.804 -12.091 6.834 1.00 98.19 298 GLU A C 1
ATOM 2451 O O . GLU A 1 298 ? -9.794 -11.650 7.417 1.00 98.19 298 GLU A O 1
ATOM 2456 N N . ARG A 1 299 ? -8.730 -13.384 6.487 1.00 98.31 299 ARG A N 1
ATOM 2457 C CA . ARG A 1 299 ? -9.788 -14.365 6.801 1.00 98.31 299 ARG A CA 1
ATOM 2458 C C . ARG A 1 299 ? -9.824 -14.692 8.290 1.00 98.31 299 ARG A C 1
ATOM 2460 O O . ARG A 1 299 ? -10.909 -14.833 8.849 1.00 98.31 299 ARG A O 1
ATOM 2467 N N . GLU A 1 300 ? -8.661 -14.788 8.925 1.00 98.25 300 GLU A N 1
ATOM 2468 C CA . GLU A 1 300 ? -8.527 -14.988 10.371 1.00 98.25 300 GLU A CA 1
ATOM 2469 C C . GLU A 1 300 ? -9.101 -13.785 11.138 1.00 98.25 300 GLU A C 1
ATOM 2471 O O . GLU A 1 300 ? -9.945 -13.979 12.012 1.00 98.25 300 GLU A O 1
ATOM 2476 N N . VAL A 1 301 ? -8.773 -12.551 10.733 1.00 97.69 301 VAL A N 1
ATOM 2477 C CA . VAL A 1 301 ? -9.368 -11.312 11.267 1.00 97.69 301 VAL A CA 1
ATOM 2478 C C . VAL A 1 301 ? -10.886 -11.312 11.097 1.00 97.69 301 VAL A C 1
ATOM 2480 O O . VAL A 1 301 ? -11.593 -11.193 12.091 1.00 97.69 301 VAL A O 1
ATOM 2483 N N . ASN A 1 302 ? -11.412 -11.533 9.887 1.00 97.88 302 ASN A N 1
ATOM 2484 C CA . ASN A 1 302 ? -12.863 -11.565 9.648 1.00 97.88 302 ASN A CA 1
ATOM 2485 C C . ASN A 1 302 ? -13.582 -12.640 10.491 1.00 97.88 302 ASN A C 1
ATOM 2487 O O . ASN A 1 302 ? -14.697 -12.421 10.976 1.00 97.88 302 ASN A O 1
ATOM 2491 N N . THR A 1 303 ? -12.933 -13.787 10.716 1.00 98.44 303 THR A N 1
ATOM 2492 C CA . THR A 1 303 ? -13.447 -14.863 11.577 1.00 98.44 303 THR A CA 1
ATOM 2493 C C . THR A 1 303 ? -13.474 -14.433 13.047 1.00 98.44 303 THR A C 1
ATOM 2495 O O . THR A 1 303 ? -14.500 -14.587 13.711 1.00 98.44 303 THR A O 1
ATOM 2498 N N . LEU A 1 304 ? -12.386 -13.844 13.551 1.00 97.88 304 LEU A N 1
ATOM 2499 C CA . LEU A 1 304 ? -12.284 -13.350 14.927 1.00 97.88 304 LEU A CA 1
ATOM 2500 C C . LEU A 1 304 ? -13.244 -12.182 15.190 1.00 97.88 304 LEU A C 1
ATOM 2502 O O . LEU A 1 304 ? -13.918 -12.175 16.218 1.00 97.88 304 LEU A O 1
ATOM 2506 N N . THR A 1 305 ? -13.392 -11.242 14.252 1.00 98.25 305 THR A N 1
ATOM 2507 C CA . THR A 1 305 ? -14.398 -10.171 14.321 1.00 98.25 305 THR A CA 1
ATOM 2508 C C . THR A 1 305 ? -15.802 -10.754 14.453 1.00 98.25 305 THR A C 1
ATOM 2510 O O . THR A 1 305 ? -16.529 -10.375 15.369 1.00 98.25 305 THR A O 1
ATOM 2513 N N . SER A 1 306 ? -16.159 -11.737 13.620 1.00 98.12 306 SER A N 1
ATOM 2514 C CA . SER A 1 306 ? -17.469 -12.406 13.680 1.00 98.12 306 SER A CA 1
ATOM 2515 C C . SER A 1 306 ? -17.717 -13.087 15.037 1.00 98.12 306 SER A C 1
ATOM 2517 O O . SER A 1 306 ? -18.809 -12.983 15.597 1.00 98.12 306 SER A O 1
ATOM 2519 N N . GLN A 1 307 ? -16.696 -13.737 15.610 1.00 98.25 307 GLN A N 1
ATOM 2520 C CA . GLN A 1 307 ? -16.772 -14.340 16.947 1.00 98.25 307 GLN A CA 1
ATOM 2521 C C . GLN A 1 307 ? -16.947 -13.283 18.048 1.00 98.25 307 GLN A C 1
ATOM 2523 O O . GLN A 1 307 ? -17.818 -13.429 18.907 1.00 98.25 307 GLN A O 1
ATOM 2528 N N . VAL A 1 308 ? -16.173 -12.192 18.005 1.00 97.81 308 VAL A N 1
ATOM 2529 C CA . VAL A 1 308 ? -16.274 -11.073 18.957 1.00 97.81 308 VAL A CA 1
ATOM 2530 C C . VAL A 1 308 ? -17.652 -10.413 18.890 1.00 97.81 308 VAL A C 1
ATOM 2532 O O . VAL A 1 308 ? -18.234 -10.114 19.934 1.00 97.81 308 VAL A O 1
ATOM 2535 N N . GLU A 1 309 ? -18.223 -10.222 17.698 1.00 98.19 309 GLU A N 1
ATOM 2536 C CA . GLU A 1 309 ? -19.577 -9.681 17.551 1.00 98.19 309 GLU A CA 1
ATOM 2537 C C . GLU A 1 309 ? -20.655 -10.623 18.110 1.00 98.19 309 GLU A C 1
ATOM 2539 O O . GLU A 1 309 ? -21.583 -10.146 18.772 1.00 98.19 309 GLU A O 1
ATOM 2544 N N . GLY A 1 310 ? -20.502 -11.939 17.918 1.00 98.19 310 GLY A N 1
ATOM 2545 C CA . GLY A 1 310 ? -21.373 -12.965 18.498 1.00 98.19 310 GLY A CA 1
ATOM 2546 C C . GLY A 1 310 ? -21.340 -12.975 20.030 1.00 98.19 310 GLY A C 1
ATOM 2547 O O . GLY A 1 310 ? -22.387 -12.863 20.669 1.00 98.19 310 GLY A O 1
ATOM 2548 N N . VAL A 1 311 ? -20.146 -13.005 20.634 1.00 98.00 311 VAL A N 1
ATOM 2549 C CA . VAL A 1 311 ? -19.970 -12.933 22.100 1.00 98.00 311 VAL A CA 1
ATOM 2550 C C . VAL A 1 311 ? -20.515 -11.613 22.655 1.00 98.00 311 VAL A C 1
ATOM 2552 O O . VAL A 1 311 ? -21.244 -11.607 23.647 1.00 98.00 311 VAL A O 1
ATOM 2555 N N . ARG A 1 312 ? -20.257 -10.486 21.977 1.00 98.38 312 ARG A N 1
ATOM 2556 C CA . ARG A 1 312 ? -20.815 -9.167 22.326 1.00 98.38 312 ARG A CA 1
ATOM 2557 C C . ARG A 1 312 ? -22.347 -9.145 22.257 1.00 98.38 312 ARG A C 1
ATOM 2559 O O . ARG A 1 312 ? -22.966 -8.370 22.985 1.00 98.38 312 ARG A O 1
ATOM 2566 N N . HIS A 1 313 ? -22.971 -9.939 21.385 1.00 98.38 313 HIS A N 1
ATOM 2567 C CA . HIS A 1 313 ? -24.427 -10.069 21.338 1.00 98.38 313 HIS A CA 1
ATOM 2568 C C . HIS A 1 313 ? -24.957 -10.950 22.478 1.00 98.38 313 HIS A C 1
ATOM 2570 O O . HIS A 1 313 ? -25.844 -10.492 23.197 1.00 98.38 313 HIS A O 1
ATOM 2576 N N . SER A 1 314 ? -24.364 -12.129 22.711 1.00 98.31 314 SER A N 1
ATOM 2577 C CA . SER A 1 314 ? -24.720 -13.016 23.836 1.00 98.31 314 SER A CA 1
ATOM 2578 C C . SER A 1 314 ? -24.660 -12.272 25.170 1.00 98.31 314 SER A C 1
ATOM 2580 O O . SER A 1 314 ? -25.666 -12.164 25.869 1.00 98.31 314 SER A O 1
ATOM 2582 N N . HIS A 1 315 ? -23.541 -11.597 25.446 1.00 98.12 315 HIS A N 1
ATOM 2583 C CA . HIS A 1 315 ? -23.360 -10.840 26.682 1.00 98.12 315 HIS A CA 1
ATOM 2584 C C . HIS A 1 315 ? -24.382 -9.700 26.854 1.00 98.12 315 HIS A C 1
ATOM 2586 O O . HIS A 1 315 ? -24.839 -9.425 27.964 1.00 98.12 315 HIS A O 1
ATOM 2592 N N . LYS A 1 316 ? -24.809 -9.045 25.763 1.00 98.50 316 LYS A N 1
ATOM 2593 C CA . LYS A 1 316 ? -25.889 -8.042 25.819 1.00 98.50 316 LYS A CA 1
ATOM 2594 C C . LYS A 1 316 ? -27.241 -8.662 26.187 1.00 98.50 316 LYS A C 1
ATOM 2596 O O . LYS A 1 316 ? -28.006 -8.010 26.896 1.00 98.50 316 LYS A O 1
ATOM 2601 N N . LEU A 1 317 ? -27.530 -9.882 25.729 1.00 98.31 317 LEU A N 1
ATOM 2602 C CA . LEU A 1 317 ? -28.747 -10.620 26.085 1.00 98.31 317 LEU A CA 1
ATOM 2603 C C . LEU A 1 317 ? -28.691 -11.121 27.536 1.00 98.31 317 LEU A C 1
ATOM 2605 O O . LEU A 1 317 ? -29.643 -10.914 28.281 1.00 98.31 317 LEU A O 1
ATOM 2609 N N . GLU A 1 318 ? -27.561 -11.679 27.973 1.00 98.06 318 GLU A N 1
ATOM 2610 C CA . GLU A 1 318 ? -27.318 -12.090 29.366 1.00 98.06 318 GLU A CA 1
ATOM 2611 C C . GLU A 1 318 ? -27.521 -10.919 30.342 1.00 98.06 318 GLU A C 1
ATOM 2613 O O . GLU A 1 318 ? -28.295 -11.018 31.293 1.00 98.06 318 GLU A O 1
ATOM 2618 N N . VAL A 1 319 ? -26.901 -9.764 30.066 1.00 98.25 319 VAL A N 1
ATOM 2619 C CA . VAL A 1 319 ? -27.048 -8.546 30.883 1.00 98.25 319 VAL A CA 1
ATOM 2620 C C . VAL A 1 319 ? -28.481 -8.000 30.858 1.00 98.25 319 VAL A C 1
ATOM 2622 O O . VAL A 1 319 ? -28.913 -7.396 31.841 1.00 98.25 319 VAL A O 1
ATOM 2625 N N . ALA A 1 320 ? -29.238 -8.195 29.774 1.00 98.06 320 ALA A N 1
ATOM 2626 C CA . ALA A 1 320 ? -30.655 -7.839 29.728 1.00 98.06 320 ALA A CA 1
ATOM 2627 C C . ALA A 1 320 ? -31.512 -8.794 30.579 1.00 98.06 320 ALA A C 1
ATOM 2629 O O . ALA A 1 320 ? -32.337 -8.324 31.362 1.00 98.06 320 ALA A O 1
ATOM 2630 N N . ASN A 1 321 ? -31.271 -10.105 30.490 1.00 98.19 321 ASN A N 1
ATOM 2631 C CA . ASN A 1 321 ? -31.978 -11.125 31.268 1.00 98.19 321 ASN A CA 1
ATOM 2632 C C . ASN A 1 321 ? -31.753 -10.938 32.773 1.00 98.19 321 ASN A C 1
ATOM 2634 O O . ASN A 1 321 ? -32.724 -10.793 33.510 1.00 98.19 321 ASN A O 1
ATOM 2638 N N . VAL A 1 322 ? -30.498 -10.800 33.219 1.00 98.44 322 VAL A N 1
ATOM 2639 C CA . VAL A 1 322 ? -30.169 -10.560 34.637 1.00 98.44 322 VAL A CA 1
ATOM 2640 C C . VAL A 1 322 ? -30.827 -9.272 35.152 1.00 98.44 322 VAL A C 1
ATOM 2642 O O . VAL A 1 322 ? -31.365 -9.247 36.256 1.00 98.44 322 VAL A O 1
ATOM 2645 N N . LYS A 1 323 ? -30.877 -8.200 34.347 1.00 98.31 323 LYS A N 1
ATOM 2646 C CA . LYS A 1 323 ? -31.594 -6.965 34.723 1.00 98.31 323 LYS A CA 1
ATOM 2647 C C . LYS A 1 323 ? -33.104 -7.170 34.862 1.00 98.31 323 LYS A C 1
ATOM 2649 O O . LYS A 1 323 ? -33.703 -6.566 35.749 1.00 98.31 323 LYS A O 1
ATOM 2654 N N . LEU A 1 324 ? -33.717 -7.997 34.013 1.00 98.25 324 LEU A N 1
ATOM 2655 C CA . LEU A 1 324 ? -35.138 -8.345 34.109 1.00 98.25 324 LEU A CA 1
ATOM 2656 C C . LEU A 1 324 ? -35.421 -9.229 35.331 1.00 98.25 324 LEU A C 1
ATOM 2658 O O . LEU A 1 324 ? -36.414 -9.005 36.017 1.00 98.25 324 LEU A O 1
ATOM 2662 N N . GLU A 1 325 ? -34.545 -10.181 35.643 1.00 97.94 325 GLU A N 1
ATOM 2663 C CA . GLU A 1 325 ? -34.646 -11.041 36.828 1.00 97.94 325 GLU A CA 1
ATOM 2664 C C . GLU A 1 325 ? -34.502 -10.235 38.125 1.00 97.94 325 GLU A C 1
ATOM 2666 O O . GLU A 1 325 ? -35.383 -10.309 38.980 1.00 97.94 325 GLU A O 1
ATOM 2671 N N . CYS A 1 326 ? -33.485 -9.371 38.237 1.00 97.31 326 CYS A N 1
ATOM 2672 C CA . CYS A 1 326 ? -33.335 -8.455 39.374 1.00 97.31 326 CYS A CA 1
ATOM 2673 C C . CYS A 1 326 ? -34.515 -7.475 39.521 1.00 97.31 326 CYS A C 1
ATOM 2675 O O . CYS A 1 326 ? -34.840 -7.065 40.634 1.00 97.31 326 CYS A O 1
ATOM 2677 N N . ALA A 1 327 ? -35.160 -7.078 38.419 1.00 98.00 327 ALA A N 1
ATOM 2678 C CA . ALA A 1 327 ? -36.360 -6.243 38.459 1.00 98.00 327 ALA A CA 1
ATOM 2679 C C . ALA A 1 327 ? -37.606 -7.016 38.931 1.00 98.00 327 ALA A C 1
ATOM 2681 O O . ALA A 1 327 ? -38.421 -6.447 39.658 1.00 98.00 327 ALA A O 1
ATOM 2682 N N . ARG A 1 328 ? -37.748 -8.299 38.562 1.00 98.25 328 ARG A N 1
ATOM 2683 C CA . ARG A 1 328 ? -38.829 -9.174 39.052 1.00 98.25 328 ARG A CA 1
ATOM 2684 C C . ARG A 1 328 ? -38.690 -9.449 40.546 1.00 98.25 328 ARG A C 1
ATOM 2686 O O . ARG A 1 328 ? -39.613 -9.128 41.289 1.00 98.25 328 ARG A O 1
ATOM 2693 N N . SER A 1 329 ? -37.525 -9.931 40.982 1.00 97.88 329 SER A N 1
ATOM 2694 C CA . SER A 1 329 ? -37.292 -10.308 42.381 1.00 97.88 329 SER A CA 1
ATOM 2695 C C . SER A 1 329 ? -37.360 -9.117 43.334 1.00 97.88 329 SER A C 1
ATOM 2697 O O . SER A 1 329 ? -37.922 -9.234 44.421 1.00 97.88 329 SER A O 1
ATOM 2699 N N . ARG A 1 330 ? -36.905 -7.924 42.916 1.00 98.06 330 ARG A N 1
ATOM 2700 C CA . ARG A 1 330 ? -37.140 -6.699 43.697 1.00 98.06 330 ARG A CA 1
ATOM 2701 C C . ARG A 1 330 ? -38.635 -6.400 43.844 1.00 98.06 330 ARG A C 1
ATOM 2703 O O . ARG A 1 330 ? -39.073 -6.096 44.945 1.00 98.06 330 ARG A O 1
ATOM 2710 N N . GLY A 1 331 ? -39.415 -6.531 42.770 1.00 98.19 331 GLY A N 1
ATOM 2711 C CA . GLY A 1 331 ? -40.869 -6.349 42.815 1.00 98.19 331 GLY A CA 1
ATOM 2712 C C . GLY A 1 331 ? -41.600 -7.418 43.638 1.00 98.19 331 GLY A C 1
ATOM 2713 O O . GLY A 1 331 ? -42.669 -7.156 44.179 1.00 98.19 331 GLY A O 1
ATOM 2714 N N . GLU A 1 332 ? -41.063 -8.633 43.739 1.00 98.12 332 GLU A N 1
ATOM 2715 C CA . GLU A 1 332 ? -41.570 -9.687 44.631 1.00 98.12 332 GLU A CA 1
ATOM 2716 C C . GLU A 1 332 ? -41.331 -9.303 46.099 1.00 98.12 332 GLU A C 1
ATOM 2718 O O . GLU A 1 332 ? -42.299 -9.176 46.846 1.00 98.12 332 GLU A O 1
ATOM 2723 N N . VAL A 1 333 ? -40.094 -8.949 46.467 1.00 97.62 333 VAL A N 1
ATOM 2724 C CA . VAL A 1 333 ? -39.740 -8.463 47.817 1.00 97.62 333 VAL A CA 1
ATOM 2725 C C . VAL A 1 333 ? -40.494 -7.178 48.200 1.00 97.62 333 VAL A C 1
ATOM 2727 O O . VAL A 1 333 ? -40.887 -7.010 49.353 1.00 97.62 333 VAL A O 1
ATOM 2730 N N . GLU A 1 334 ? -40.745 -6.269 47.252 1.00 97.69 334 GLU A N 1
ATOM 2731 C CA . GLU A 1 334 ? -41.571 -5.071 47.474 1.00 97.69 334 GLU A CA 1
ATOM 2732 C C . GLU A 1 334 ? -43.023 -5.443 47.847 1.00 97.69 334 GLU A C 1
ATOM 2734 O O . GLU A 1 334 ? -43.568 -4.865 48.785 1.00 97.69 334 GLU A O 1
ATOM 2739 N N . ARG A 1 335 ? -43.626 -6.456 47.203 1.00 98.25 335 ARG A N 1
ATOM 2740 C CA . ARG A 1 335 ? -44.979 -6.946 47.548 1.00 98.25 335 ARG A CA 1
ATOM 2741 C C . ARG A 1 335 ? -45.014 -7.725 48.862 1.00 98.25 335 ARG A C 1
ATOM 2743 O O . ARG A 1 335 ? -45.987 -7.608 49.605 1.00 98.25 335 ARG A O 1
ATOM 2750 N N . GLU A 1 336 ? -43.980 -8.509 49.162 1.00 97.75 336 GLU A N 1
ATOM 2751 C CA . GLU A 1 336 ? -43.850 -9.205 50.449 1.00 97.75 336 GLU A CA 1
ATOM 2752 C C . GLU A 1 336 ? -43.742 -8.202 51.602 1.00 97.75 336 GLU A C 1
ATOM 2754 O O . GLU A 1 336 ? -44.480 -8.317 52.580 1.00 97.75 336 GLU A O 1
ATOM 2759 N N . ARG A 1 337 ? -42.909 -7.159 51.451 1.00 98.00 337 ARG A N 1
ATOM 2760 C CA . ARG A 1 337 ? -42.835 -6.024 52.383 1.00 98.00 337 ARG A CA 1
ATOM 2761 C C . ARG A 1 337 ? -44.209 -5.396 52.599 1.00 98.00 337 ARG A C 1
ATOM 2763 O O . ARG A 1 337 ? -44.608 -5.234 53.745 1.00 98.00 337 ARG A O 1
ATOM 2770 N N . ASP A 1 338 ? -44.925 -5.055 51.530 1.00 98.25 338 ASP A N 1
ATOM 2771 C CA . ASP A 1 338 ? -46.219 -4.366 51.639 1.00 98.25 338 ASP A CA 1
ATOM 2772 C C . ASP A 1 338 ? -47.300 -5.263 52.272 1.00 98.25 338 ASP A C 1
ATOM 2774 O O . ASP A 1 338 ? -48.140 -4.791 53.037 1.00 98.25 338 ASP A O 1
ATOM 2778 N N . THR A 1 339 ? -47.221 -6.579 52.048 1.00 98.25 339 THR A N 1
ATOM 2779 C CA . THR A 1 339 ? -48.081 -7.574 52.710 1.00 98.25 339 THR A CA 1
ATOM 2780 C C . THR A 1 339 ? -47.780 -7.671 54.210 1.00 98.25 339 THR A C 1
ATOM 2782 O O . THR A 1 339 ? -48.700 -7.639 55.028 1.00 98.25 339 THR A O 1
ATOM 2785 N N . LEU A 1 340 ? -46.500 -7.748 54.591 1.00 97.31 340 LEU A N 1
ATOM 2786 C CA . LEU A 1 340 ? -46.063 -7.775 55.992 1.00 97.31 340 LEU A CA 1
ATOM 2787 C C . LEU A 1 340 ? -46.365 -6.454 56.716 1.00 97.31 340 LEU A C 1
ATOM 2789 O O . LEU A 1 340 ? -46.724 -6.470 57.892 1.00 97.31 340 LEU A O 1
ATOM 2793 N N . GLN A 1 341 ? -46.273 -5.321 56.017 1.00 97.81 341 GLN A N 1
ATOM 2794 C CA . GLN A 1 341 ? -46.638 -4.001 56.529 1.00 97.81 341 GLN A CA 1
ATOM 2795 C C . GLN A 1 341 ? -48.136 -3.939 56.862 1.00 97.81 341 GLN A C 1
ATOM 2797 O O . GLN A 1 341 ? -48.489 -3.603 57.990 1.00 97.81 341 GLN A O 1
ATOM 2802 N N . GLY A 1 342 ? -49.013 -4.368 55.946 1.00 97.75 342 GLY A N 1
ATOM 2803 C CA . GLY A 1 342 ? -50.456 -4.438 56.209 1.00 97.75 342 GLY A CA 1
ATOM 2804 C C . GLY A 1 342 ? -50.828 -5.403 57.346 1.00 97.75 342 GLY A C 1
ATOM 2805 O O . GLY A 1 342 ? -51.725 -5.115 58.137 1.00 97.75 342 GLY A O 1
ATOM 2806 N N . GLN A 1 343 ? -50.107 -6.522 57.492 1.00 97.75 343 GLN A N 1
ATOM 2807 C CA . GLN A 1 343 ? -50.264 -7.426 58.643 1.00 97.75 343 GLN A CA 1
ATOM 2808 C C . GLN A 1 343 ? -49.823 -6.774 59.965 1.00 97.75 343 GLN A C 1
ATOM 2810 O O . GLN A 1 343 ? -50.476 -6.967 60.991 1.00 97.75 343 GLN A O 1
ATOM 2815 N N . MET A 1 344 ? -48.738 -5.992 59.950 1.00 97.56 344 MET A N 1
ATOM 2816 C CA . MET A 1 344 ? -48.249 -5.249 61.115 1.00 97.56 344 MET A CA 1
ATOM 2817 C C . MET A 1 344 ? -49.253 -4.180 61.561 1.00 97.56 344 MET A C 1
ATOM 2819 O O . MET A 1 344 ? -49.545 -4.081 62.750 1.00 97.56 344 MET A O 1
ATOM 2823 N N . GLU A 1 345 ? -49.804 -3.416 60.617 1.00 97.56 345 GLU A N 1
ATOM 2824 C CA . GLU A 1 345 ? -50.807 -2.373 60.866 1.00 97.56 345 GLU A CA 1
ATOM 2825 C C . GLU A 1 345 ? -52.123 -2.967 61.396 1.00 97.56 345 GLU A C 1
ATOM 2827 O O . GLU A 1 345 ? -52.685 -2.453 62.365 1.00 97.56 345 GLU A O 1
ATOM 2832 N N . GLY A 1 346 ? -52.566 -4.106 60.847 1.00 97.88 346 GLY A N 1
ATOM 2833 C CA . GLY A 1 346 ? -53.700 -4.866 61.382 1.00 97.88 346 GLY A CA 1
ATOM 2834 C C . GLY A 1 346 ? -53.482 -5.299 62.836 1.00 97.88 346 GLY A C 1
ATOM 2835 O O . GLY A 1 346 ? -54.287 -4.969 63.706 1.00 97.88 346 GLY A O 1
ATOM 2836 N N . MET A 1 347 ? -52.345 -5.941 63.132 1.00 96.94 347 MET A N 1
ATOM 2837 C CA . MET A 1 347 ? -52.001 -6.354 64.500 1.00 96.94 347 MET A CA 1
ATOM 2838 C C . MET A 1 347 ? -51.817 -5.170 65.465 1.00 96.94 347 MET A C 1
ATOM 2840 O O . MET A 1 347 ? -52.108 -5.305 66.653 1.00 96.94 347 MET A O 1
ATOM 2844 N N . GLN A 1 348 ? -51.362 -4.005 64.992 1.00 97.56 348 GLN A N 1
ATOM 2845 C CA . GLN A 1 348 ? -51.331 -2.784 65.804 1.00 97.56 348 GLN A CA 1
ATOM 2846 C C . GLN A 1 348 ? -52.747 -2.317 66.160 1.00 97.56 348 GLN A C 1
ATOM 2848 O O . GLN A 1 348 ? -53.006 -2.039 67.331 1.00 97.56 348 GLN A O 1
ATOM 2853 N N . SER A 1 349 ? -53.671 -2.307 65.194 1.00 97.31 349 SER A N 1
ATOM 2854 C CA . SER A 1 349 ? -55.073 -1.946 65.433 1.00 97.31 349 SER A CA 1
ATOM 2855 C C . SER A 1 349 ? -55.759 -2.912 66.409 1.00 97.31 349 SER A C 1
ATOM 2857 O O . SER A 1 349 ? -56.385 -2.464 67.371 1.00 97.31 349 SER A O 1
ATOM 2859 N N . ASP A 1 350 ? -55.553 -4.226 66.257 1.00 97.62 350 ASP A N 1
ATOM 2860 C CA . ASP A 1 350 ? -56.045 -5.234 67.208 1.00 97.62 350 ASP A CA 1
ATOM 2861 C C . ASP A 1 350 ? -55.501 -4.991 68.626 1.00 97.62 350 ASP A C 1
ATOM 2863 O O . ASP A 1 350 ? -56.248 -5.029 69.606 1.00 97.62 350 ASP A O 1
ATOM 2867 N N . VAL A 1 351 ? -54.206 -4.679 68.760 1.00 96.25 351 VAL A N 1
ATOM 2868 C CA . VAL A 1 351 ? -53.578 -4.356 70.052 1.00 96.25 351 VAL A CA 1
ATOM 2869 C C . VAL A 1 351 ? -54.144 -3.068 70.662 1.00 96.25 351 VAL A C 1
ATOM 2871 O O . VAL A 1 351 ? -54.301 -3.000 71.882 1.00 96.25 351 VAL A O 1
ATOM 2874 N N . GLU A 1 352 ? -54.477 -2.051 69.867 1.00 97.12 352 GLU A N 1
ATOM 2875 C CA . GLU A 1 352 ? -55.134 -0.828 70.350 1.00 97.12 352 GLU A CA 1
ATOM 2876 C C . GLU A 1 352 ? -56.578 -1.084 70.806 1.00 97.12 352 GLU A C 1
ATOM 2878 O O . GLU A 1 352 ? -56.968 -0.640 71.892 1.00 97.12 352 GLU A O 1
ATOM 2883 N N . VAL A 1 353 ? -57.349 -1.869 70.048 1.00 97.56 353 VAL A N 1
ATOM 2884 C CA . VAL A 1 353 ? -58.712 -2.287 70.417 1.00 97.56 353 VAL A CA 1
ATOM 2885 C C . VAL A 1 353 ? -58.702 -3.135 71.693 1.00 97.56 353 VAL A C 1
ATOM 2887 O O . VAL A 1 353 ? -59.522 -2.908 72.589 1.00 97.56 353 VAL A O 1
ATOM 2890 N N . LEU A 1 354 ? -57.752 -4.066 71.829 1.00 96.25 354 LEU A N 1
ATOM 2891 C CA . LEU A 1 354 ? -57.582 -4.885 73.030 1.00 96.25 354 LEU A CA 1
ATOM 2892 C C . LEU A 1 354 ? -57.164 -4.042 74.241 1.00 96.25 354 LEU A C 1
ATOM 2894 O O . LEU A 1 354 ? -57.788 -4.171 75.293 1.00 96.25 354 LEU A O 1
ATOM 2898 N N . LYS A 1 355 ? -56.199 -3.120 74.103 1.00 97.06 355 LYS A N 1
ATOM 2899 C CA . LYS A 1 355 ? -55.837 -2.160 75.167 1.00 97.06 355 LYS A CA 1
ATOM 2900 C C . LYS A 1 355 ? -57.048 -1.342 75.613 1.00 97.06 355 LYS A C 1
ATOM 2902 O O . LYS A 1 355 ? -57.371 -1.328 76.796 1.00 97.06 355 LYS A O 1
ATOM 2907 N N . GLY A 1 356 ? -57.772 -0.728 74.676 1.00 96.56 356 GLY A N 1
ATOM 2908 C CA . GLY A 1 356 ? -58.983 0.038 74.984 1.00 96.56 356 GLY A CA 1
ATOM 2909 C C . GLY A 1 356 ? -60.101 -0.812 75.603 1.00 96.56 356 GLY A C 1
ATOM 2910 O O . GLY A 1 356 ? -60.937 -0.299 76.342 1.00 96.56 356 GLY A O 1
ATOM 2911 N N . THR A 1 357 ? -60.137 -2.117 75.332 1.00 96.62 357 THR A N 1
ATOM 2912 C CA . THR A 1 357 ? -61.070 -3.053 75.980 1.00 96.62 357 THR A CA 1
ATOM 2913 C C . THR A 1 357 ? -60.633 -3.374 77.410 1.00 96.62 357 THR A C 1
ATOM 2915 O O . THR A 1 357 ? -61.468 -3.350 78.312 1.00 96.62 357 THR A O 1
ATOM 2918 N N . VAL A 1 358 ? -59.335 -3.589 77.640 1.00 96.12 358 VAL A N 1
ATOM 2919 C CA . VAL A 1 358 ? -58.751 -3.811 78.972 1.00 96.12 358 VAL A CA 1
ATOM 2920 C C . VAL A 1 358 ? -58.928 -2.591 79.879 1.00 96.12 358 VAL A C 1
ATOM 2922 O O . VAL A 1 358 ? -59.334 -2.762 81.026 1.00 96.12 358 VAL A O 1
ATOM 2925 N N . GLU A 1 359 ? -58.704 -1.364 79.393 1.00 96.00 359 GLU A N 1
ATOM 2926 C CA . GLU A 1 359 ? -58.921 -0.165 80.220 1.00 96.00 359 GLU A CA 1
ATOM 2927 C C . GLU A 1 359 ? -60.398 -0.008 80.622 1.00 96.00 359 GLU A C 1
ATOM 2929 O O . GLU A 1 359 ? -60.685 0.133 81.810 1.00 96.00 359 GLU A O 1
ATOM 2934 N N . ARG A 1 360 ? -61.353 -0.180 79.693 1.00 96.25 360 ARG A N 1
ATOM 2935 C CA . ARG A 1 360 ? -62.793 -0.180 80.033 1.00 96.25 360 ARG A CA 1
ATOM 2936 C C . ARG A 1 360 ? -63.167 -1.284 81.028 1.00 96.25 360 ARG A C 1
ATOM 2938 O O . ARG A 1 360 ? -64.019 -1.081 81.889 1.00 96.25 360 ARG A O 1
ATOM 2945 N N . GLN A 1 361 ? -62.542 -2.460 80.939 1.00 95.38 361 GLN A N 1
ATOM 2946 C CA . GLN A 1 361 ? -62.759 -3.539 81.909 1.00 95.38 361 GLN A CA 1
ATOM 2947 C C . GLN A 1 361 ? -62.218 -3.178 83.301 1.00 95.38 361 GLN A C 1
ATOM 2949 O O . GLN A 1 361 ? -62.899 -3.452 84.288 1.00 95.38 361 GLN A O 1
ATOM 2954 N N . LYS A 1 362 ? -61.058 -2.512 83.403 1.00 96.25 362 LYS A N 1
ATOM 2955 C CA . LYS A 1 362 ? -60.554 -1.972 84.681 1.00 96.25 362 LYS A CA 1
ATOM 2956 C C . LYS A 1 362 ? -61.498 -0.918 85.263 1.00 96.25 362 LYS A C 1
ATOM 2958 O O . LYS A 1 362 ? -61.747 -0.944 86.464 1.00 96.25 362 LYS A O 1
ATOM 2963 N N . GLU A 1 363 ? -62.035 -0.020 84.437 1.00 95.62 363 GLU A N 1
ATOM 2964 C CA . GLU A 1 363 ? -63.006 0.996 84.868 1.00 95.62 363 GLU A CA 1
ATOM 2965 C C . GLU A 1 363 ? -64.264 0.344 85.462 1.00 95.62 363 GLU A C 1
ATOM 2967 O O . GLU A 1 363 ? -64.630 0.644 86.598 1.00 95.62 363 GLU A O 1
ATOM 2972 N N . VAL A 1 364 ? -64.863 -0.620 84.752 1.00 95.94 364 VAL A N 1
ATOM 2973 C CA . VAL A 1 364 ? -66.048 -1.368 85.214 1.00 95.94 364 VAL A CA 1
ATOM 2974 C C . VAL A 1 364 ? -65.762 -2.185 86.481 1.00 95.94 364 VAL A C 1
ATOM 2976 O O . VAL A 1 364 ? -66.614 -2.250 87.370 1.00 95.94 364 VAL A O 1
ATOM 2979 N N . LEU A 1 365 ? -64.572 -2.785 86.606 1.00 94.25 365 LEU A N 1
ATOM 2980 C CA . LEU A 1 365 ? -64.154 -3.475 87.831 1.00 94.25 365 LEU A CA 1
ATOM 2981 C C . LEU A 1 365 ? -64.022 -2.498 89.005 1.00 94.25 365 LEU A C 1
ATOM 2983 O O . LEU A 1 365 ? -64.620 -2.738 90.051 1.00 94.25 365 LEU A O 1
ATOM 2987 N N . ALA A 1 366 ? -63.348 -1.361 88.821 1.00 94.75 366 ALA A N 1
ATOM 2988 C CA . ALA A 1 366 ? -63.218 -0.333 89.852 1.00 94.75 366 ALA A CA 1
ATOM 2989 C C . ALA A 1 366 ? -64.579 0.277 90.247 1.00 94.75 366 ALA A C 1
ATOM 2991 O O . ALA A 1 366 ? -64.801 0.619 91.408 1.00 94.75 366 ALA A O 1
ATOM 2992 N N . GLU A 1 367 ? -65.532 0.398 89.319 1.00 94.19 367 GLU A N 1
ATOM 2993 C CA . GLU A 1 367 ? -66.911 0.781 89.640 1.00 94.19 367 GLU A CA 1
ATOM 2994 C C . GLU A 1 367 ? -67.662 -0.294 90.430 1.00 94.19 367 GLU A C 1
ATOM 2996 O O . GLU A 1 367 ? -68.348 0.040 91.401 1.00 94.19 367 GLU A O 1
ATOM 3001 N N . ARG A 1 368 ? -67.491 -1.576 90.082 1.00 95.50 368 ARG A N 1
ATOM 3002 C CA . ARG A 1 368 ? -68.039 -2.709 90.843 1.00 95.50 368 ARG A CA 1
ATOM 3003 C C . ARG A 1 368 ? -67.448 -2.799 92.246 1.00 95.50 368 ARG A C 1
ATOM 3005 O O . ARG A 1 368 ? -68.212 -3.007 93.183 1.00 95.50 368 ARG A O 1
ATOM 3012 N N . GLU A 1 369 ? -66.149 -2.576 92.416 1.00 94.12 369 GLU A N 1
ATOM 3013 C CA . GLU A 1 369 ? -65.490 -2.483 93.724 1.00 94.12 369 GLU A CA 1
ATOM 3014 C C . GLU A 1 369 ? -66.066 -1.331 94.555 1.00 94.12 369 GLU A C 1
ATOM 3016 O O . GLU A 1 369 ? -66.487 -1.547 95.691 1.00 94.12 369 GLU A O 1
ATOM 3021 N N . ARG A 1 370 ? -66.191 -0.125 93.978 1.00 94.75 370 ARG A N 1
ATOM 3022 C CA . ARG A 1 370 ? -66.841 1.021 94.645 1.00 94.75 370 ARG A CA 1
ATOM 3023 C C . ARG A 1 370 ? -68.290 0.709 95.031 1.00 94.75 370 ARG A C 1
ATOM 3025 O O . ARG A 1 370 ? -68.727 1.103 96.108 1.00 94.75 370 ARG A O 1
ATOM 3032 N N . GLU A 1 371 ? -69.057 0.020 94.184 1.00 94.12 371 GLU A N 1
ATOM 3033 C CA . GLU A 1 371 ? -70.439 -0.361 94.504 1.00 94.12 371 GLU A CA 1
ATOM 3034 C C . GLU A 1 371 ? -70.509 -1.440 95.596 1.00 94.12 371 GLU A C 1
ATOM 3036 O O . GLU A 1 371 ? -71.345 -1.339 96.490 1.00 94.12 371 GLU A O 1
ATOM 3041 N N . LEU A 1 372 ? -69.612 -2.430 95.579 1.00 93.12 372 LEU A N 1
ATOM 3042 C CA . LEU A 1 372 ? -69.499 -3.439 96.635 1.00 93.12 372 LEU A CA 1
ATOM 3043 C C . LEU A 1 372 ? -69.108 -2.805 97.976 1.00 93.12 372 LEU A C 1
ATOM 3045 O O . LEU A 1 372 ? -69.728 -3.123 98.987 1.00 93.12 372 LEU A O 1
ATOM 3049 N N . VAL A 1 373 ? -68.167 -1.854 97.987 1.00 93.81 373 VAL A N 1
ATOM 3050 C CA . VAL A 1 373 ? -67.817 -1.077 99.188 1.00 93.81 373 VAL A CA 1
ATOM 3051 C C . VAL A 1 373 ? -69.033 -0.317 99.722 1.00 93.81 373 VAL A C 1
ATOM 3053 O O . VAL A 1 373 ? -69.336 -0.455 100.905 1.00 93.81 373 VAL A O 1
ATOM 3056 N N . ARG A 1 374 ? -69.796 0.385 98.867 1.00 94.31 374 ARG A N 1
ATOM 3057 C CA . ARG A 1 374 ? -71.045 1.058 99.284 1.00 94.31 374 ARG A CA 1
ATOM 3058 C C . ARG A 1 374 ? -72.083 0.078 99.842 1.00 94.31 374 ARG A C 1
ATOM 3060 O O . ARG A 1 374 ? -72.696 0.373 100.860 1.00 94.31 374 ARG A O 1
ATOM 3067 N N . ARG A 1 375 ? -72.270 -1.095 99.220 1.00 93.75 375 ARG A N 1
ATOM 3068 C CA . ARG A 1 375 ? -73.190 -2.140 99.716 1.00 93.75 375 ARG A CA 1
ATOM 3069 C C . ARG A 1 375 ? -72.751 -2.690 101.077 1.00 93.75 375 ARG A C 1
ATOM 3071 O O . ARG A 1 375 ? -73.593 -2.886 101.943 1.00 93.75 375 ARG A O 1
ATOM 3078 N N . VAL A 1 376 ? -71.452 -2.916 101.282 1.00 94.38 376 VAL A N 1
ATOM 3079 C CA . VAL A 1 376 ? -70.894 -3.385 102.564 1.00 94.38 376 VAL A CA 1
ATOM 3080 C C . VAL A 1 376 ? -70.976 -2.301 103.644 1.00 94.38 376 VAL A C 1
ATOM 3082 O O . VAL A 1 376 ? -71.219 -2.627 104.801 1.00 94.38 376 VAL A O 1
ATOM 3085 N N . GLN A 1 377 ? -70.813 -1.024 103.287 1.00 90.75 377 GLN A N 1
ATOM 3086 C CA . GLN A 1 377 ? -71.042 0.107 104.194 1.00 90.75 377 GLN A CA 1
ATOM 3087 C C . GLN A 1 377 ? -72.516 0.190 104.605 1.00 90.75 377 GLN A C 1
ATOM 3089 O O . GLN A 1 377 ? -72.800 0.104 105.794 1.00 90.75 377 GLN A O 1
ATOM 3094 N N . ALA A 1 378 ? -73.444 0.211 103.644 1.00 91.88 378 ALA A N 1
ATOM 3095 C CA . ALA A 1 378 ? -74.882 0.240 103.914 1.00 91.88 378 ALA A CA 1
ATOM 3096 C C . ALA A 1 378 ? -75.353 -0.966 104.750 1.00 91.88 378 ALA A C 1
ATOM 3098 O O . ALA A 1 378 ? -76.110 -0.792 105.696 1.00 91.88 378 ALA A O 1
ATOM 3099 N N . ALA A 1 379 ? -74.857 -2.177 104.471 1.00 90.69 379 ALA A N 1
ATOM 3100 C CA . ALA A 1 379 ? -75.173 -3.359 105.277 1.00 90.69 379 ALA A CA 1
ATOM 3101 C C . ALA A 1 379 ? -74.608 -3.265 106.707 1.00 90.69 379 ALA A C 1
ATOM 3103 O O . ALA A 1 379 ? -75.277 -3.656 107.656 1.00 90.69 379 ALA A O 1
ATOM 3104 N N . ARG A 1 380 ? -73.399 -2.713 106.897 1.00 88.50 380 ARG A N 1
ATOM 3105 C CA . ARG A 1 380 ? -72.860 -2.441 108.243 1.00 88.50 380 ARG A CA 1
ATOM 3106 C C . ARG A 1 380 ? -73.682 -1.389 108.978 1.00 88.50 380 ARG A C 1
ATOM 3108 O O . ARG A 1 380 ? -73.925 -1.551 110.165 1.00 88.50 380 ARG A O 1
ATOM 3115 N N . GLU A 1 381 ? -74.102 -0.332 108.292 1.00 91.06 381 GLU A N 1
ATOM 3116 C CA . GLU A 1 381 ? -74.983 0.698 108.844 1.00 91.06 381 GLU A CA 1
ATOM 3117 C C . GLU A 1 381 ? -76.341 0.099 109.237 1.00 91.06 381 GLU A C 1
ATOM 3119 O O . GLU A 1 381 ? -76.818 0.370 110.335 1.00 91.06 381 GLU A O 1
ATOM 3124 N N . GLU A 1 382 ? -76.927 -0.775 108.416 1.00 89.94 382 GLU A N 1
ATOM 3125 C CA . GLU A 1 382 ? -78.165 -1.502 108.725 1.00 89.94 382 GLU A CA 1
ATOM 3126 C C . GLU A 1 382 ? -78.007 -2.412 109.958 1.00 89.94 382 GLU A C 1
ATOM 3128 O O . GLU A 1 382 ? -78.837 -2.367 110.866 1.00 89.94 382 GLU A O 1
ATOM 3133 N N . GLU A 1 383 ? -76.916 -3.180 110.055 1.00 86.00 383 GLU A N 1
ATOM 3134 C CA . GLU A 1 383 ? -76.615 -3.996 111.241 1.00 86.00 383 GLU A CA 1
ATOM 3135 C C . GLU A 1 383 ? -76.315 -3.143 112.488 1.00 86.00 383 GLU A C 1
ATOM 3137 O O . GLU A 1 383 ? -76.696 -3.529 113.594 1.00 86.00 383 GLU A O 1
ATOM 3142 N N . PHE A 1 384 ? -75.711 -1.955 112.349 1.00 88.69 384 PHE A N 1
ATOM 3143 C CA . PHE A 1 384 ? -75.584 -1.001 113.457 1.00 88.69 384 PHE A CA 1
ATOM 3144 C C . PHE A 1 384 ? -76.950 -0.460 113.906 1.00 88.69 384 PHE A C 1
ATOM 3146 O O . PHE A 1 384 ? -77.185 -0.382 115.110 1.00 88.69 384 PHE A O 1
ATOM 3153 N N . HIS A 1 385 ? -77.875 -0.158 112.987 1.00 89.19 385 HIS A N 1
ATOM 3154 C CA . HIS A 1 385 ? -79.245 0.247 113.339 1.00 89.19 385 HIS A CA 1
ATOM 3155 C C . HIS A 1 385 ? -80.025 -0.896 114.015 1.00 89.19 385 HIS A C 1
ATOM 3157 O O . HIS A 1 385 ? -80.702 -0.663 115.016 1.00 89.19 385 HIS A O 1
ATOM 3163 N N . LYS A 1 386 ? -79.897 -2.143 113.540 1.00 91.44 386 LYS A N 1
ATOM 3164 C CA . LYS A 1 386 ? -80.464 -3.331 114.213 1.00 91.44 386 LYS A CA 1
ATOM 3165 C C . LYS A 1 386 ? -79.863 -3.539 115.599 1.00 91.44 386 LYS A C 1
ATOM 3167 O O . LYS A 1 386 ? -80.585 -3.802 116.550 1.00 91.44 386 LYS A O 1
ATOM 3172 N N . THR A 1 387 ? -78.549 -3.373 115.737 1.00 85.94 387 THR A N 1
ATOM 3173 C CA . THR A 1 387 ? -77.872 -3.483 117.037 1.00 85.94 387 THR A CA 1
ATOM 3174 C C . THR A 1 387 ? -78.349 -2.389 117.993 1.00 85.94 387 THR A C 1
ATOM 3176 O O . THR A 1 387 ? -78.597 -2.681 119.157 1.00 85.94 387 THR A O 1
ATOM 3179 N N . ALA A 1 388 ? -78.532 -1.155 117.512 1.00 86.94 388 ALA A N 1
ATOM 3180 C CA . ALA A 1 388 ? -79.063 -0.049 118.306 1.00 86.94 388 ALA A CA 1
ATOM 3181 C C . ALA A 1 388 ? -80.519 -0.292 118.735 1.00 86.94 388 ALA A C 1
ATOM 3183 O O . ALA A 1 388 ? -80.812 -0.201 119.922 1.00 86.94 388 ALA A O 1
ATOM 3184 N N . THR A 1 389 ? -81.403 -0.682 117.810 1.00 89.50 389 THR A N 1
ATOM 3185 C CA . THR A 1 389 ? -82.810 -0.995 118.132 1.00 89.50 389 THR A CA 1
ATOM 3186 C C . THR A 1 389 ? -82.931 -2.170 119.098 1.00 89.50 389 THR A C 1
ATOM 3188 O O . THR A 1 389 ? -83.638 -2.044 120.086 1.00 89.50 389 THR A O 1
ATOM 3191 N N . VAL A 1 390 ? -82.167 -3.254 118.923 1.00 87.88 390 VAL A N 1
ATOM 3192 C CA . VAL A 1 390 ? -82.127 -4.371 119.889 1.00 87.88 390 VAL A CA 1
ATOM 3193 C C . VAL A 1 390 ? -81.547 -3.942 121.245 1.00 87.88 390 VAL A C 1
ATOM 3195 O O . VAL A 1 390 ? -81.952 -4.468 122.279 1.00 87.88 390 VAL A O 1
ATOM 3198 N N . HIS A 1 391 ? -80.618 -2.982 121.286 1.00 85.50 391 HIS A N 1
ATOM 3199 C CA . HIS A 1 391 ? -80.089 -2.441 122.544 1.00 85.50 391 HIS A CA 1
ATOM 3200 C C . HIS A 1 391 ? -81.107 -1.540 123.264 1.00 85.50 391 HIS A C 1
ATOM 3202 O O . HIS A 1 391 ? -81.206 -1.588 124.488 1.00 85.50 391 HIS A O 1
ATOM 3208 N N . GLU A 1 392 ? -81.897 -0.770 122.517 1.00 85.88 392 GLU A N 1
ATOM 3209 C CA . GLU A 1 392 ? -82.966 0.089 123.037 1.00 85.88 392 GLU A CA 1
ATOM 3210 C C . GLU A 1 392 ? -84.192 -0.736 123.473 1.00 85.88 392 GLU A C 1
ATOM 3212 O O . GLU A 1 392 ? -84.692 -0.554 124.581 1.00 85.88 392 GLU A O 1
ATOM 3217 N N . GLU A 1 393 ? -84.589 -1.748 122.692 1.00 86.00 393 GLU A N 1
ATOM 3218 C CA . GLU A 1 393 ? -85.550 -2.789 123.091 1.00 86.00 393 GLU A CA 1
ATOM 3219 C C . GLU A 1 393 ? -85.087 -3.523 124.355 1.00 86.00 393 GLU A C 1
ATOM 3221 O O . GLU A 1 393 ? -85.887 -3.735 125.268 1.00 86.00 393 GLU A O 1
ATOM 3226 N N . LYS A 1 394 ? -83.794 -3.873 124.454 1.00 86.44 394 LYS A N 1
ATOM 3227 C CA . LYS A 1 394 ? -83.230 -4.457 125.676 1.00 86.44 394 LYS A CA 1
ATOM 3228 C C . LYS A 1 394 ? -83.326 -3.484 126.850 1.00 86.44 394 LYS A C 1
ATOM 3230 O O . LYS A 1 394 ? -83.727 -3.927 127.916 1.00 86.44 394 LYS A O 1
ATOM 3235 N N . SER A 1 395 ? -83.016 -2.197 126.673 1.00 83.44 395 SER A N 1
ATOM 3236 C CA . SER A 1 395 ? -83.161 -1.201 127.746 1.00 83.44 395 SER A CA 1
ATOM 3237 C C . SER A 1 395 ? -84.604 -1.146 128.249 1.00 83.44 395 SER A C 1
ATOM 3239 O O . SER A 1 395 ? -84.831 -1.285 129.443 1.00 83.44 395 SER A O 1
ATOM 3241 N N . VAL A 1 396 ? -85.587 -1.080 127.345 1.00 88.19 396 VAL A N 1
ATOM 3242 C CA . VAL A 1 396 ? -87.017 -1.087 127.702 1.00 88.19 396 VAL A CA 1
ATOM 3243 C C . VAL A 1 396 ? -87.437 -2.391 128.400 1.00 88.19 396 VAL A C 1
ATOM 3245 O O . VAL A 1 396 ? -88.316 -2.375 129.262 1.00 88.19 396 VAL A O 1
ATOM 3248 N N . LEU A 1 397 ? -86.824 -3.531 128.063 1.00 83.38 397 LEU A N 1
ATOM 3249 C CA . LEU A 1 397 ? -87.055 -4.806 128.753 1.00 83.38 397 LEU A CA 1
ATOM 3250 C C . LEU A 1 397 ? -86.348 -4.894 130.115 1.00 83.38 397 LEU A C 1
ATOM 3252 O O . LEU A 1 397 ? -86.925 -5.470 131.034 1.00 83.38 397 LEU A O 1
ATOM 3256 N N . ASP A 1 398 ? -85.150 -4.324 130.265 1.00 81.88 398 ASP A N 1
ATOM 3257 C CA . ASP A 1 398 ? -84.425 -4.223 131.539 1.00 81.88 398 ASP A CA 1
ATOM 3258 C C . ASP A 1 398 ? -85.170 -3.279 132.506 1.00 81.88 398 ASP A C 1
ATOM 3260 O O . ASP A 1 398 ? -85.414 -3.643 133.656 1.00 81.88 398 ASP A O 1
ATOM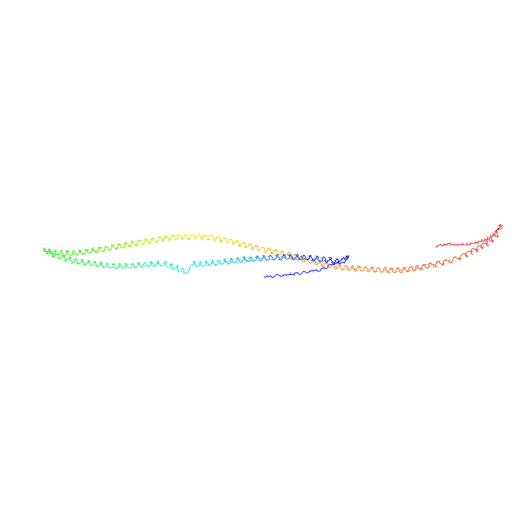 3264 N N . ASP A 1 399 ? -85.617 -2.112 132.025 1.00 81.62 399 ASP A N 1
ATOM 3265 C CA . ASP A 1 399 ? -86.451 -1.156 132.771 1.00 81.62 399 ASP A CA 1
ATOM 3266 C C . ASP A 1 399 ? -87.751 -1.826 133.244 1.00 81.62 399 ASP A C 1
ATOM 3268 O O . ASP A 1 399 ? -88.143 -1.728 134.408 1.00 81.62 399 ASP A O 1
ATOM 3272 N N . ARG A 1 400 ? -88.405 -2.588 132.359 1.00 85.62 400 ARG A N 1
ATOM 3273 C CA . ARG A 1 400 ? -89.650 -3.300 132.676 1.00 85.62 400 ARG A CA 1
ATOM 3274 C C . ARG A 1 400 ? -89.444 -4.536 133.556 1.00 85.62 400 ARG A C 1
ATOM 3276 O O . ARG A 1 400 ? -90.363 -4.929 134.276 1.00 85.62 400 ARG A O 1
ATOM 3283 N N . LEU A 1 401 ? -88.256 -5.140 133.542 1.00 76.50 401 LEU A N 1
ATOM 3284 C CA . LEU A 1 401 ? -87.851 -6.126 134.545 1.00 76.50 401 LEU A CA 1
ATOM 3285 C C . LEU A 1 401 ? -87.706 -5.459 135.915 1.00 76.50 401 LEU A C 1
ATOM 3287 O O . LEU A 1 401 ? -88.264 -5.978 136.878 1.00 76.50 401 LEU A O 1
ATOM 3291 N N . ALA A 1 402 ? -87.075 -4.284 135.998 1.00 79.25 402 ALA A N 1
ATOM 3292 C CA . ALA A 1 402 ? -86.977 -3.524 137.243 1.00 79.25 402 ALA A CA 1
ATOM 3293 C C . ALA A 1 402 ? -88.361 -3.100 137.784 1.00 79.25 402 ALA A C 1
ATOM 3295 O O . ALA A 1 402 ? -88.609 -3.230 138.984 1.00 79.25 402 ALA A O 1
ATOM 3296 N N . GLU A 1 403 ? -89.303 -2.688 136.921 1.00 79.06 403 GLU A N 1
ATOM 3297 C CA . GLU A 1 403 ? -90.707 -2.457 137.315 1.00 79.06 403 GLU A CA 1
ATOM 3298 C C . GLU A 1 403 ? -91.360 -3.719 137.911 1.00 79.06 403 GLU A C 1
ATOM 3300 O O . GLU A 1 403 ? -92.051 -3.645 138.930 1.00 79.06 403 GLU A O 1
ATOM 3305 N N . LEU A 1 404 ? -91.156 -4.887 137.292 1.00 75.00 404 LEU A N 1
ATOM 3306 C CA . LEU A 1 404 ? -91.728 -6.157 137.753 1.00 75.00 404 LEU A CA 1
ATOM 3307 C C . LEU A 1 404 ? -91.077 -6.660 139.051 1.00 75.00 404 LEU A C 1
ATOM 3309 O O . LEU A 1 404 ? -91.778 -7.180 139.920 1.00 75.00 404 LEU A O 1
ATOM 3313 N N . GLU A 1 405 ? -89.770 -6.471 139.226 1.00 75.56 405 GLU A N 1
ATOM 3314 C CA . GLU A 1 405 ? -89.069 -6.755 140.482 1.00 75.56 405 GLU A CA 1
ATOM 3315 C C . GLU A 1 405 ? -89.542 -5.823 141.609 1.00 75.56 405 GLU A C 1
ATOM 3317 O O . GLU A 1 405 ? -89.795 -6.286 142.724 1.00 75.56 405 GLU A O 1
ATOM 3322 N N . GLN A 1 406 ? -89.779 -4.540 141.314 1.00 76.25 406 GLN A N 1
ATOM 3323 C CA . GLN A 1 406 ? -90.361 -3.590 142.263 1.00 76.25 406 GLN A CA 1
ATOM 3324 C C . GLN A 1 406 ? -91.804 -3.968 142.647 1.00 76.25 406 GLN A C 1
ATOM 3326 O O . GLN A 1 406 ? -92.152 -3.953 143.830 1.00 76.25 406 GLN A O 1
ATOM 3331 N N . GLN A 1 407 ? -92.642 -4.366 141.682 1.00 75.31 407 GLN A N 1
ATOM 3332 C CA . GLN A 1 407 ? -93.997 -4.868 141.953 1.00 75.31 407 GLN A CA 1
ATOM 3333 C C . GLN A 1 407 ? -93.982 -6.157 142.784 1.00 75.31 407 GLN A C 1
ATOM 3335 O O . GLN A 1 407 ? -94.814 -6.324 143.679 1.00 75.31 407 GLN A O 1
ATOM 3340 N N . ARG A 1 408 ? -93.019 -7.053 142.537 1.00 74.31 408 ARG A N 1
ATOM 3341 C CA . ARG A 1 408 ? -92.843 -8.278 143.320 1.00 74.31 408 ARG A CA 1
ATOM 3342 C C . ARG A 1 408 ? -92.437 -7.978 144.764 1.00 74.31 408 ARG A C 1
ATOM 3344 O O . ARG A 1 408 ? -93.064 -8.508 145.675 1.00 74.31 408 ARG A O 1
ATOM 3351 N N . ALA A 1 409 ? -91.482 -7.074 144.984 1.00 69.50 409 ALA A N 1
ATOM 3352 C CA . ALA A 1 409 ? -91.091 -6.644 146.329 1.00 69.50 409 ALA A CA 1
ATOM 3353 C C . ALA A 1 409 ? -92.275 -6.052 147.126 1.00 69.50 409 ALA A C 1
ATOM 3355 O O . ALA A 1 409 ? -92.394 -6.280 148.331 1.00 69.50 409 ALA A O 1
ATOM 3356 N N . LEU A 1 410 ? -93.193 -5.347 146.451 1.00 70.12 410 LEU A N 1
ATOM 3357 C CA . LEU A 1 410 ? -94.435 -4.849 147.054 1.00 70.12 410 LEU A CA 1
ATOM 3358 C C . LEU A 1 410 ? -95.443 -5.973 147.371 1.00 70.12 410 LEU A C 1
ATOM 3360 O O . LEU A 1 410 ? -96.115 -5.905 148.402 1.00 70.12 410 LEU A O 1
ATOM 3364 N N . GLN A 1 411 ? -95.539 -7.022 146.542 1.00 64.94 411 GLN A N 1
ATOM 3365 C CA . GLN A 1 411 ? -96.354 -8.206 146.855 1.00 64.94 411 GLN A CA 1
ATOM 3366 C C . GLN A 1 411 ? -95.795 -9.009 148.034 1.00 64.94 411 GLN A C 1
ATOM 3368 O O . GLN A 1 411 ? -96.561 -9.381 148.922 1.00 64.94 411 GLN A O 1
ATOM 3373 N N . ASP A 1 412 ? -94.481 -9.238 148.081 1.00 65.25 412 ASP A N 1
ATOM 3374 C CA . ASP A 1 412 ? -93.838 -9.984 149.168 1.00 65.25 412 ASP A CA 1
ATOM 3375 C C . ASP A 1 412 ? -94.001 -9.247 150.519 1.00 65.25 412 ASP A C 1
ATOM 3377 O O . ASP A 1 412 ? -94.282 -9.875 151.543 1.00 65.25 412 ASP A O 1
ATOM 3381 N N . ALA A 1 413 ? -93.966 -7.906 150.519 1.00 60.06 413 ALA A N 1
ATOM 3382 C CA . ALA A 1 413 ? -94.304 -7.088 151.688 1.00 60.06 413 ALA A CA 1
ATOM 3383 C C . ALA A 1 413 ? -95.783 -7.224 152.118 1.00 60.06 413 ALA A C 1
ATOM 3385 O O . ALA A 1 413 ? -96.074 -7.385 153.306 1.00 60.06 413 ALA A O 1
ATOM 3386 N N . ALA A 1 414 ? -96.727 -7.214 151.168 1.00 60.12 414 ALA A N 1
ATOM 3387 C CA . ALA A 1 414 ? -98.158 -7.386 151.447 1.00 60.12 414 ALA A CA 1
ATOM 3388 C C . ALA A 1 414 ? -98.527 -8.816 151.902 1.00 60.12 414 ALA A C 1
ATOM 3390 O O . ALA A 1 414 ? -99.496 -9.010 152.639 1.00 60.12 414 ALA A O 1
ATOM 3391 N N . GLY A 1 415 ? -97.746 -9.823 151.502 1.00 57.34 415 GLY A N 1
ATOM 3392 C CA . GLY A 1 415 ? -97.880 -11.198 151.986 1.00 57.34 415 GLY A CA 1
ATOM 3393 C C . GLY A 1 415 ? -97.502 -11.366 153.462 1.00 57.34 415 GLY A C 1
ATOM 3394 O O . GLY A 1 415 ? -98.003 -12.279 154.123 1.00 57.34 415 GLY A O 1
ATOM 3395 N N . HIS A 1 416 ? -96.654 -10.480 153.997 1.00 52.25 416 HIS A N 1
ATOM 3396 C CA . HIS A 1 416 ? -96.195 -10.548 155.383 1.00 52.25 416 HIS A CA 1
ATOM 3397 C C . HIS A 1 416 ? -97.258 -10.058 156.381 1.00 52.25 416 HIS A C 1
ATOM 3399 O O . HIS A 1 416 ? -97.513 -10.733 157.380 1.00 52.25 416 HIS A O 1
ATOM 3405 N N . THR A 1 417 ? -97.937 -8.941 156.092 1.00 56.62 417 THR A N 1
ATOM 3406 C CA . THR A 1 417 ? -98.929 -8.332 157.002 1.00 56.62 417 THR A CA 1
ATOM 3407 C C . THR A 1 417 ? -100.170 -9.207 157.210 1.00 56.62 417 THR A C 1
ATOM 3409 O O . THR A 1 417 ? -100.609 -9.390 158.345 1.00 56.62 417 THR A O 1
ATOM 3412 N N . GLN A 1 418 ? -100.675 -9.874 156.162 1.00 54.06 418 GLN A N 1
ATOM 3413 C CA . GLN A 1 418 ? -101.790 -10.836 156.280 1.00 54.06 418 GLN A CA 1
ATOM 3414 C C . GLN A 1 418 ? -101.491 -12.067 157.161 1.00 54.06 418 GLN A C 1
ATOM 3416 O O . GLN A 1 418 ? -102.393 -12.874 157.424 1.00 54.06 418 GLN A O 1
ATOM 3421 N N . LYS A 1 419 ? -100.235 -12.275 157.571 1.00 51.50 419 LYS A N 1
ATOM 3422 C CA . LYS A 1 419 ? -99.822 -13.439 158.363 1.00 51.50 419 LYS A CA 1
ATOM 3423 C C . LYS A 1 419 ? -99.893 -13.187 159.871 1.00 51.50 419 LYS A C 1
ATOM 3425 O O . LYS A 1 419 ? -100.122 -14.137 160.616 1.00 51.50 419 LYS A O 1
ATOM 3430 N N . GLU A 1 420 ? -99.768 -11.933 160.303 1.00 49.19 420 GLU A N 1
ATOM 3431 C CA . GLU A 1 420 ? -99.804 -11.538 161.718 1.00 49.19 420 GLU A CA 1
ATOM 3432 C C . GLU A 1 420 ? -101.247 -11.377 162.229 1.00 49.19 420 GLU A C 1
ATOM 3434 O O . GLU A 1 420 ? -101.592 -11.893 163.293 1.00 49.19 420 GLU A O 1
ATOM 3439 N N . GLU A 1 421 ? -102.142 -10.786 161.426 1.00 50.78 421 GLU A N 1
ATOM 3440 C CA . GLU A 1 421 ? -103.560 -10.584 161.786 1.00 50.78 421 GLU A CA 1
ATOM 3441 C C . GLU A 1 421 ? -104.330 -11.891 162.065 1.00 50.78 421 GLU A C 1
ATOM 3443 O O . GLU A 1 421 ? -105.360 -11.884 162.736 1.00 50.78 421 GLU A O 1
ATOM 3448 N N . ARG A 1 422 ? -103.840 -13.039 161.576 1.00 48.91 422 ARG A N 1
ATOM 3449 C CA . ARG A 1 422 ? -104.519 -14.340 161.719 1.00 48.91 422 ARG A CA 1
ATOM 3450 C C . ARG A 1 422 ? -104.254 -15.061 163.046 1.00 48.91 422 ARG A C 1
ATOM 3452 O O . ARG A 1 422 ? -104.885 -16.086 163.288 1.00 48.91 422 ARG A O 1
ATOM 3459 N N . GLN A 1 423 ? -103.363 -14.559 163.905 1.00 47.28 423 GLN A N 1
ATOM 3460 C CA . GLN A 1 423 ? -102.979 -15.250 165.150 1.00 47.28 423 GLN A CA 1
ATOM 3461 C C . GLN A 1 423 ? -103.729 -14.773 166.411 1.00 47.28 423 GLN A C 1
ATOM 3463 O O . GLN A 1 423 ? -103.639 -15.414 167.454 1.00 47.28 423 GLN A O 1
ATOM 3468 N N . SER A 1 424 ? -104.508 -13.690 166.338 1.00 46.12 424 SER A N 1
ATOM 3469 C CA . SER A 1 424 ? -105.054 -12.987 167.515 1.00 46.12 424 SER A CA 1
ATOM 3470 C C . SER A 1 424 ? -106.556 -13.201 167.787 1.00 46.12 424 SER A C 1
ATOM 3472 O O . SER A 1 424 ? -107.129 -12.505 168.625 1.00 46.12 424 SER A O 1
ATOM 3474 N N . HIS A 1 425 ? -107.233 -14.128 167.094 1.00 45.56 425 HIS A N 1
ATOM 3475 C CA . HIS A 1 425 ? -108.707 -14.278 167.131 1.00 45.56 425 HIS A CA 1
ATOM 3476 C C . HIS A 1 425 ? -109.224 -15.694 167.483 1.00 45.56 425 HIS A C 1
ATOM 3478 O O . HIS A 1 425 ? -110.402 -15.995 167.288 1.00 45.56 425 HIS A O 1
ATOM 3484 N N . ALA A 1 426 ? -108.376 -16.571 168.031 1.00 48.66 426 ALA A N 1
ATOM 3485 C CA . ALA A 1 426 ? -108.703 -17.986 168.265 1.00 48.66 426 ALA A CA 1
ATOM 3486 C C . ALA A 1 426 ? -109.251 -18.339 169.672 1.00 48.66 426 ALA A C 1
ATOM 3488 O O . ALA A 1 426 ? -109.502 -19.508 169.936 1.00 48.66 426 ALA A O 1
ATOM 3489 N N . GLY A 1 427 ? -109.436 -17.370 170.581 1.00 50.38 427 GLY A N 1
ATOM 3490 C CA . GLY A 1 427 ? -109.673 -17.646 172.014 1.00 50.38 427 GLY A CA 1
ATOM 3491 C C . GLY A 1 427 ? -111.097 -17.467 172.567 1.00 50.38 427 GLY A C 1
ATOM 3492 O O . GLY A 1 427 ? -111.283 -17.636 173.765 1.00 50.38 427 GLY A O 1
ATOM 3493 N N . VAL A 1 428 ? -112.094 -17.075 171.759 1.00 53.94 428 VAL A N 1
ATOM 3494 C CA . VAL A 1 428 ? -113.393 -16.557 172.272 1.00 53.94 428 VAL A CA 1
ATOM 3495 C C . VAL A 1 428 ? -114.612 -17.246 171.631 1.00 53.94 428 VAL A C 1
ATOM 3497 O O . VAL A 1 428 ? -115.597 -16.595 171.288 1.00 53.94 428 VAL A O 1
ATOM 3500 N N . LYS A 1 429 ? -114.548 -18.566 171.388 1.00 54.09 429 LYS A N 1
ATOM 3501 C CA . LYS A 1 429 ? -115.666 -19.319 170.767 1.00 54.09 429 LYS A CA 1
ATOM 3502 C C . LYS A 1 429 ? -116.076 -20.638 171.429 1.00 54.09 429 LYS A C 1
ATOM 3504 O O . LYS A 1 429 ? -117.136 -21.148 171.083 1.00 54.09 429 LYS A O 1
ATOM 3509 N N . GLU A 1 430 ? -115.333 -21.150 172.408 1.00 53.41 430 GLU A N 1
ATOM 3510 C CA . GLU A 1 430 ? -115.705 -22.397 173.105 1.00 53.41 430 GLU A CA 1
ATOM 3511 C C . GLU A 1 430 ? -116.661 -22.156 174.298 1.00 53.41 430 GLU A C 1
ATOM 3513 O O . GLU A 1 430 ? -117.506 -22.997 174.603 1.00 53.41 430 GLU A O 1
ATOM 3518 N N . GLU A 1 431 ? -116.633 -20.970 174.923 1.00 51.78 431 GLU A N 1
ATOM 3519 C CA . GLU A 1 431 ? -117.452 -20.661 176.114 1.00 51.78 431 GLU A CA 1
ATOM 3520 C C . GLU A 1 431 ? -118.968 -20.521 175.848 1.00 51.78 431 GLU A C 1
ATOM 3522 O O . GLU A 1 431 ? -119.784 -20.777 176.739 1.00 51.78 431 GLU A O 1
ATOM 3527 N N . GLU A 1 432 ? -119.382 -20.127 174.638 1.00 52.62 432 GLU A N 1
ATOM 3528 C CA . GLU A 1 432 ? -120.810 -19.950 174.323 1.00 52.62 432 GLU A CA 1
ATOM 3529 C C . GLU A 1 432 ? -121.534 -21.256 173.971 1.00 52.62 432 GLU A C 1
ATOM 3531 O O . GLU A 1 4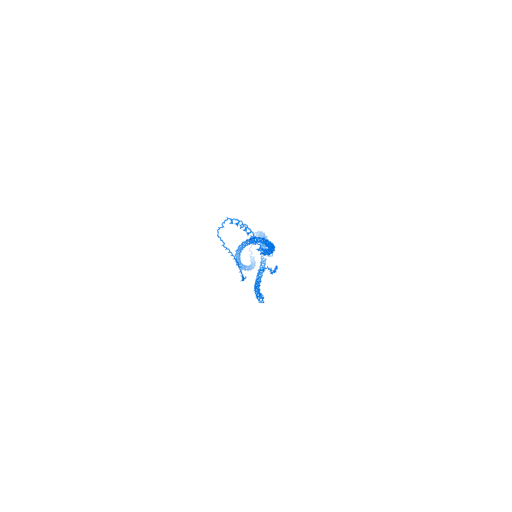32 ? -122.755 -21.339 174.137 1.00 52.62 432 GLU A O 1
ATOM 3536 N N . GLN A 1 433 ? -120.815 -22.273 173.486 1.00 57.53 433 GLN A N 1
ATOM 3537 C CA . GLN A 1 433 ? -121.435 -23.515 173.021 1.00 57.53 433 GLN A CA 1
ATOM 3538 C C . GLN A 1 433 ? -121.874 -24.387 174.209 1.00 57.53 433 GLN A C 1
ATOM 3540 O O . GLN A 1 433 ? -123.043 -24.769 174.301 1.00 57.53 433 GLN A O 1
ATOM 3545 N N . HIS A 1 434 ? -121.001 -24.561 175.207 1.00 55.62 434 HIS A N 1
ATOM 3546 C CA . HIS A 1 434 ? -121.306 -25.331 176.418 1.00 55.62 434 HIS A CA 1
ATOM 3547 C C . HIS A 1 434 ? -122.456 -24.748 177.265 1.00 55.62 434 HIS A C 1
ATOM 3549 O O . HIS A 1 434 ? -123.190 -25.497 177.914 1.00 55.62 434 HIS A O 1
ATOM 3555 N N . ARG A 1 435 ? -122.692 -23.425 177.232 1.00 60.44 435 ARG A N 1
ATOM 3556 C CA . ARG A 1 435 ? -123.834 -22.798 177.936 1.00 60.44 435 ARG A CA 1
ATOM 3557 C C . ARG A 1 435 ? -125.199 -23.132 177.321 1.00 60.44 435 ARG A C 1
ATOM 3559 O O . ARG A 1 435 ? -126.203 -23.154 178.039 1.00 60.44 435 ARG A O 1
ATOM 3566 N N . ARG A 1 436 ? -125.258 -23.395 176.012 1.00 61.47 436 ARG A N 1
ATOM 3567 C CA . ARG A 1 436 ? -126.514 -23.698 175.300 1.00 61.47 436 ARG A CA 1
ATOM 3568 C C . ARG A 1 436 ? -126.912 -25.168 175.452 1.00 61.47 436 ARG A C 1
ATOM 3570 O O . ARG A 1 436 ? -128.098 -25.466 175.555 1.00 61.47 436 ARG A O 1
ATOM 3577 N N . GLU A 1 437 ? -125.933 -26.062 175.569 1.00 58.28 437 GLU A N 1
ATOM 3578 C CA . GLU A 1 437 ? -126.152 -27.500 175.773 1.00 58.28 437 GLU A CA 1
ATOM 3579 C C . GLU A 1 437 ? -126.612 -27.831 177.208 1.00 58.28 437 GLU A C 1
ATOM 3581 O O . GLU A 1 437 ? -127.563 -28.597 177.373 1.00 58.28 437 GLU A O 1
ATOM 3586 N N . LEU A 1 438 ? -126.043 -27.194 178.247 1.00 59.34 438 LEU A N 1
ATOM 3587 C CA . LEU A 1 438 ? -126.486 -27.409 179.639 1.00 59.34 438 LEU A CA 1
ATOM 3588 C C . LEU A 1 438 ? -127.960 -27.035 179.863 1.00 59.34 438 LEU A C 1
ATOM 3590 O O . LEU A 1 438 ? -128.692 -27.762 180.532 1.00 59.34 438 LEU A O 1
ATOM 3594 N N . SER A 1 439 ? -128.408 -25.918 179.284 1.00 63.88 439 SER A N 1
ATOM 3595 C CA . SER A 1 439 ? -129.781 -25.419 179.462 1.00 63.88 439 SER A CA 1
ATOM 3596 C C . SER A 1 439 ? -130.830 -26.391 178.898 1.00 63.88 439 SER A C 1
ATOM 3598 O O . SER A 1 439 ? -131.909 -26.545 179.468 1.00 63.88 439 SER A O 1
ATOM 3600 N N . LEU A 1 440 ? -130.492 -27.093 177.810 1.00 64.88 440 LEU A N 1
ATOM 3601 C CA . LEU A 1 440 ? -131.347 -28.102 177.178 1.00 64.88 440 LEU A CA 1
ATOM 3602 C C . LEU A 1 440 ? -131.370 -29.433 177.959 1.00 64.88 440 LEU A C 1
ATOM 3604 O O . LEU A 1 440 ? -132.344 -30.182 177.876 1.00 64.88 440 LEU A O 1
ATOM 3608 N N . LEU A 1 441 ? -130.314 -29.722 178.728 1.00 61.09 441 LEU A N 1
ATOM 3609 C CA . LEU A 1 441 ? -130.219 -30.896 179.600 1.00 61.09 441 LEU A CA 1
ATOM 3610 C C . LEU A 1 441 ? -130.953 -30.705 180.935 1.00 61.09 441 LEU A C 1
ATOM 3612 O O . LEU A 1 441 ? -131.631 -31.633 181.369 1.00 61.09 441 LEU A O 1
ATOM 3616 N N . CYS A 1 442 ? -130.892 -29.520 181.553 1.00 60.16 442 CYS A N 1
ATOM 3617 C CA . CYS A 1 442 ? -131.631 -29.246 182.793 1.00 60.16 442 CYS A CA 1
ATOM 3618 C C . CYS A 1 442 ? -133.150 -29.376 182.603 1.00 60.16 442 CYS A C 1
ATOM 3620 O O . CYS A 1 442 ? -133.799 -30.072 183.378 1.00 60.16 442 CYS A O 1
ATOM 3622 N N . TRP A 1 443 ? -133.706 -28.798 181.532 1.00 64.31 443 TRP A N 1
ATOM 3623 C CA . TRP A 1 443 ? -135.142 -28.900 181.235 1.00 64.31 443 TRP A CA 1
ATOM 3624 C C . TRP A 1 443 ? -135.601 -30.360 181.047 1.00 64.31 443 TRP A C 1
ATOM 3626 O O . TRP A 1 443 ? -136.628 -30.772 181.582 1.00 64.31 443 TRP A O 1
ATOM 3636 N N . ARG A 1 444 ? -134.784 -31.185 180.375 1.00 63.19 444 ARG A N 1
ATOM 3637 C CA . ARG A 1 444 ? -135.040 -32.629 180.224 1.00 63.19 444 ARG A CA 1
ATOM 3638 C C . ARG A 1 444 ? -134.907 -33.420 181.528 1.00 63.19 444 ARG A C 1
ATOM 3640 O O . ARG A 1 444 ? -135.549 -34.458 181.662 1.00 63.19 444 ARG A O 1
ATOM 3647 N N . LEU A 1 445 ? -134.100 -32.958 182.484 1.00 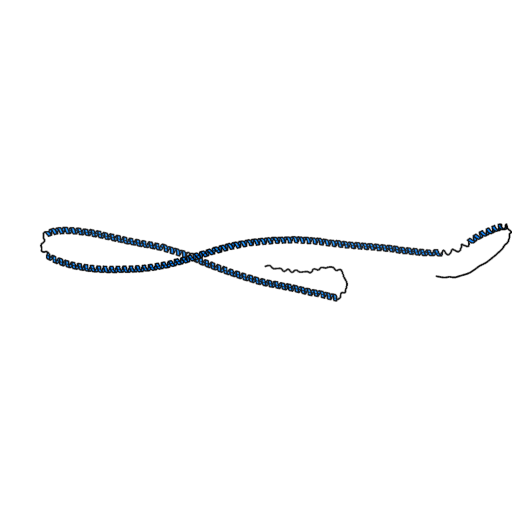58.00 445 LEU A N 1
ATOM 3648 C CA . LEU A 1 445 ? -133.998 -33.572 183.811 1.00 58.00 445 LEU A CA 1
ATOM 3649 C C . LEU A 1 445 ? -135.204 -33.240 184.699 1.00 58.00 445 LEU A C 1
ATOM 3651 O O . LEU A 1 445 ? -135.640 -34.108 185.447 1.00 58.00 445 LEU A O 1
ATOM 3655 N N . GLU A 1 446 ? -135.794 -32.048 184.585 1.00 60.34 446 GLU A N 1
ATOM 3656 C CA . GLU A 1 446 ? -137.045 -31.707 185.285 1.00 60.34 446 GLU A CA 1
ATOM 3657 C C . GLU A 1 446 ? -138.253 -32.476 184.709 1.00 60.34 446 GLU A C 1
ATOM 3659 O O . GLU A 1 446 ? -139.100 -32.959 185.465 1.00 60.34 446 GLU A O 1
ATOM 3664 N N . GLU A 1 447 ? -138.290 -32.683 183.387 1.00 57.53 447 GLU A N 1
ATOM 3665 C CA . GLU A 1 447 ? -139.294 -33.516 182.703 1.00 57.53 447 GLU A CA 1
ATOM 3666 C C . GLU A 1 447 ? -139.165 -35.014 183.074 1.00 57.53 447 GLU A C 1
ATOM 3668 O O . GLU A 1 447 ? -140.168 -35.692 183.326 1.00 57.53 447 GLU A O 1
ATOM 3673 N N . LEU A 1 448 ? -137.933 -35.526 183.207 1.00 56.94 448 LEU A N 1
ATOM 3674 C CA . LEU A 1 448 ? -137.667 -36.890 183.688 1.00 56.94 448 LEU A CA 1
ATOM 3675 C C . LEU A 1 448 ? -137.929 -37.068 185.193 1.00 56.94 448 LEU A C 1
ATOM 3677 O O . LEU A 1 448 ? -138.462 -38.102 185.595 1.00 56.94 448 LEU A O 1
ATOM 3681 N N . ALA A 1 449 ? -137.635 -36.071 186.031 1.00 52.81 449 ALA A N 1
ATOM 3682 C CA . ALA A 1 449 ? -137.930 -36.131 187.464 1.00 52.81 449 ALA A CA 1
ATOM 3683 C C . ALA A 1 449 ? -139.444 -36.237 187.726 1.00 52.81 449 ALA A C 1
ATOM 3685 O O . ALA A 1 449 ? -139.886 -37.093 188.496 1.00 52.81 449 ALA A O 1
ATOM 3686 N N . CYS A 1 450 ? -140.249 -35.439 187.014 1.00 56.12 450 CYS A N 1
ATOM 3687 C CA . CYS A 1 450 ? -141.712 -35.498 187.088 1.00 56.12 450 CYS A CA 1
ATOM 3688 C C . CYS A 1 450 ? -142.301 -36.841 186.619 1.00 56.12 450 CYS A C 1
ATOM 3690 O O . CYS A 1 450 ? -143.408 -37.186 187.028 1.00 56.12 450 CYS A O 1
ATOM 3692 N N . THR A 1 451 ? -141.591 -37.598 185.774 1.00 52.22 451 THR A N 1
ATOM 3693 C CA . THR A 1 451 ? -142.079 -38.872 185.218 1.00 52.22 451 THR A CA 1
ATOM 3694 C C . THR A 1 451 ? -141.532 -40.112 185.933 1.00 52.22 451 THR A C 1
ATOM 3696 O O . THR A 1 451 ? -142.220 -41.130 185.957 1.00 52.22 451 THR A O 1
ATOM 3699 N N . GLN A 1 452 ? -140.377 -40.036 186.606 1.00 44.66 452 GLN A N 1
ATOM 3700 C CA . GLN A 1 452 ? -139.881 -41.123 187.466 1.00 44.66 452 GLN A CA 1
ATOM 3701 C C . GLN A 1 452 ? -140.435 -41.085 188.898 1.00 44.66 452 GLN A C 1
ATOM 3703 O O . GLN A 1 452 ? -140.572 -42.140 189.509 1.00 44.66 452 GLN A O 1
ATOM 3708 N N . GLN A 1 453 ? -140.886 -39.938 189.425 1.00 48.56 453 GLN A N 1
ATOM 3709 C CA . GLN A 1 453 ? -141.532 -39.900 190.752 1.00 48.56 453 GLN A CA 1
ATOM 3710 C C . GLN A 1 453 ? -142.919 -40.598 190.801 1.00 48.56 453 GLN A C 1
ATOM 3712 O O . GLN A 1 453 ? -143.526 -40.697 191.866 1.00 48.56 453 GLN A O 1
ATOM 3717 N N . GLN A 1 454 ? -143.415 -41.126 189.673 1.00 50.12 454 GLN A N 1
ATOM 3718 C CA . GLN A 1 454 ? -144.587 -42.015 189.603 1.00 50.12 454 GLN A CA 1
ATOM 3719 C C . GLN A 1 454 ? -144.255 -43.468 189.208 1.00 50.12 454 GLN A C 1
ATOM 3721 O O . GLN A 1 454 ? -145.174 -44.268 189.036 1.00 50.12 454 GLN A O 1
ATOM 3726 N N . GLN A 1 455 ? -142.975 -43.841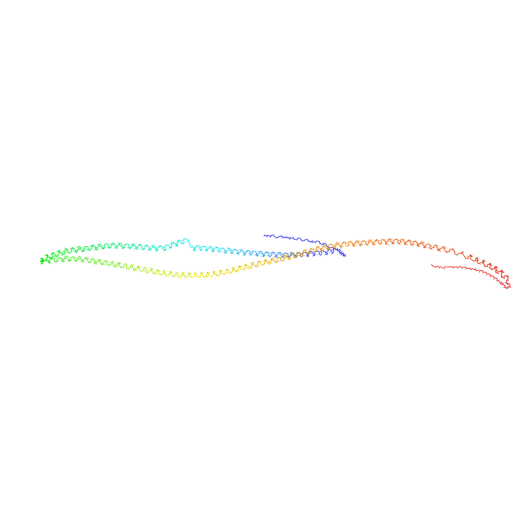 189.084 1.00 39.47 455 GLN A N 1
ATOM 3727 C CA . GLN A 1 455 ? -142.565 -45.227 188.837 1.00 39.47 455 GLN A CA 1
ATOM 3728 C C . GLN A 1 455 ? -141.396 -45.643 189.730 1.00 39.47 455 GLN A C 1
ATOM 3730 O O . GLN A 1 455 ? -140.241 -45.399 189.401 1.00 39.47 455 GLN A O 1
ATOM 3735 N N . MET A 1 456 ? -141.745 -46.394 190.781 1.00 35.56 456 MET A N 1
ATOM 3736 C CA . MET A 1 456 ? -140.859 -47.188 191.642 1.00 35.56 456 MET A CA 1
ATOM 3737 C C . MET A 1 456 ? -139.889 -46.342 192.499 1.00 35.56 456 MET A C 1
ATOM 3739 O O . MET A 1 456 ? -139.045 -45.610 192.005 1.00 35.56 456 MET A O 1
ATOM 3743 N N . GLU A 1 457 ? -139.901 -46.385 193.831 1.00 39.69 457 GLU A N 1
ATOM 3744 C CA . GLU A 1 457 ? -140.357 -47.448 194.745 1.00 39.69 457 GLU A CA 1
ATOM 3745 C C . GLU A 1 457 ? -139.637 -48.802 194.555 1.00 39.69 457 GLU A C 1
ATOM 3747 O O . GLU A 1 457 ? -140.090 -49.823 195.052 1.00 39.69 457 GLU A O 1
ATOM 3752 N N . GLU A 1 458 ? -138.450 -48.802 193.930 1.00 32.41 458 GLU A N 1
ATOM 3753 C CA . GLU A 1 458 ? -137.472 -49.899 194.040 1.00 32.41 458 GLU A CA 1
ATOM 3754 C C . GLU A 1 458 ? -136.020 -49.372 194.169 1.00 32.41 458 GLU A C 1
ATOM 3756 O O . GLU A 1 458 ? -135.362 -49.019 193.200 1.00 32.41 458 GLU A O 1
ATOM 3761 N N . LEU A 1 459 ? -135.523 -49.372 195.414 1.00 32.50 459 LEU A N 1
ATOM 3762 C CA . LEU A 1 459 ? -134.108 -49.527 195.817 1.00 32.50 459 LEU A CA 1
ATOM 3763 C C . LEU A 1 459 ? -133.020 -48.507 195.362 1.00 32.50 459 LEU A C 1
ATOM 3765 O O . LEU A 1 459 ? -132.186 -48.808 194.517 1.00 32.50 459 LEU A O 1
ATOM 3769 N N . GLY A 1 460 ? -132.824 -47.450 196.168 1.00 30.72 460 GLY A N 1
ATOM 3770 C CA . GLY A 1 460 ? -131.487 -47.153 196.743 1.00 30.72 460 GLY A CA 1
ATOM 3771 C C . GLY A 1 460 ? -130.552 -46.096 196.079 1.00 30.72 460 GLY A C 1
ATOM 3772 O O . GLY A 1 460 ? -130.450 -46.033 194.860 1.00 30.72 460 GLY A O 1
ATOM 3773 N N . PRO A 1 461 ? -129.812 -45.280 196.875 1.00 54.25 461 PRO A N 1
ATOM 3774 C CA . PRO A 1 461 ? -128.743 -44.342 196.433 1.00 54.25 461 PRO A CA 1
ATOM 3775 C C . PRO A 1 461 ? -127.315 -44.962 196.672 1.00 54.25 461 PRO A C 1
ATOM 3777 O O . PRO A 1 461 ? -127.301 -46.174 196.906 1.00 54.25 461 PRO A O 1
ATOM 3780 N N . PRO A 1 462 ? -126.123 -44.269 196.717 1.00 50.59 462 PRO A N 1
ATOM 3781 C CA . PRO A 1 462 ? -125.803 -42.812 196.640 1.00 50.59 462 PRO A CA 1
ATOM 3782 C C . PRO A 1 462 ? -124.422 -42.328 196.009 1.00 50.59 462 PRO A C 1
ATOM 3784 O O . PRO A 1 462 ? -123.513 -43.116 195.792 1.00 50.59 462 PRO A O 1
ATOM 3787 N N . MET A 1 463 ? -124.225 -40.987 195.898 1.00 36.34 463 MET A N 1
ATOM 3788 C CA . MET A 1 463 ? -123.021 -40.145 196.270 1.00 36.34 463 MET A CA 1
ATOM 3789 C C . MET A 1 463 ? -121.640 -40.020 195.504 1.00 36.34 463 MET A C 1
ATOM 3791 O O . MET A 1 463 ? -120.933 -40.992 195.285 1.00 36.34 463 MET A O 1
ATOM 3795 N N . ASP A 1 464 ? -121.197 -38.738 195.356 1.00 38.09 464 ASP A N 1
ATOM 3796 C CA . ASP A 1 464 ? -119.869 -38.061 195.635 1.00 38.09 464 ASP A CA 1
ATOM 3797 C C . ASP A 1 464 ? -118.588 -37.923 194.703 1.00 38.09 464 ASP A C 1
ATOM 3799 O O . ASP A 1 464 ? -117.957 -38.899 194.318 1.00 38.09 464 ASP A O 1
ATOM 3803 N N . ARG A 1 465 ? -118.086 -36.650 194.601 1.00 41.75 465 ARG A N 1
ATOM 3804 C CA . ARG A 1 465 ? -116.688 -36.063 194.783 1.00 41.75 465 ARG A CA 1
ATOM 3805 C C . ARG A 1 465 ? -115.479 -35.983 193.766 1.00 41.75 465 ARG A C 1
ATOM 3807 O O . ARG A 1 465 ? -114.888 -36.985 193.399 1.00 41.75 465 ARG A O 1
ATOM 3814 N N . ASN A 1 466 ? -114.908 -34.742 193.687 1.00 40.91 466 ASN A N 1
ATOM 3815 C CA . ASN A 1 466 ? -113.475 -34.252 193.840 1.00 40.91 466 ASN A CA 1
ATOM 3816 C C . ASN A 1 466 ? -112.362 -34.096 192.721 1.00 40.91 466 ASN A C 1
ATOM 3818 O O . ASN A 1 466 ? -111.915 -35.074 192.147 1.00 40.91 466 ASN A O 1
ATOM 3822 N N . ARG A 1 467 ? -111.759 -32.867 192.666 1.00 44.84 467 ARG A N 1
ATOM 3823 C CA . ARG A 1 467 ? -110.314 -32.372 192.599 1.00 44.84 467 ARG A CA 1
ATOM 3824 C C . ARG A 1 467 ? -109.201 -32.875 191.603 1.00 44.84 467 ARG A C 1
ATOM 3826 O O . ARG A 1 467 ? -109.000 -34.071 191.473 1.00 44.84 467 ARG A O 1
ATOM 3833 N N . GLY A 1 468 ? -108.303 -31.963 191.122 1.00 41.38 468 GLY A N 1
ATOM 3834 C CA . GLY A 1 468 ? -106.940 -32.250 190.533 1.00 41.38 468 GLY A CA 1
ATOM 3835 C C . GLY A 1 468 ? -106.114 -31.037 189.955 1.00 41.38 468 GLY A C 1
ATOM 3836 O O . GLY A 1 468 ? -106.719 -29.994 189.729 1.00 41.38 468 GLY A O 1
ATOM 3837 N N . SER A 1 469 ? -104.766 -31.119 189.735 1.00 47.97 469 SER A N 1
ATOM 3838 C CA . SER A 1 469 ? -103.839 -29.971 189.372 1.00 47.97 469 SER A CA 1
ATOM 3839 C C . SER A 1 469 ? -102.393 -30.297 188.819 1.00 47.97 469 SER A C 1
ATOM 3841 O O . SER A 1 469 ? -101.818 -31.247 189.342 1.00 47.97 469 SER A O 1
ATOM 3843 N N . GLY A 1 470 ? -101.725 -29.460 187.958 1.00 45.53 470 GLY A N 1
ATOM 3844 C CA . GLY A 1 470 ? -100.218 -29.253 187.932 1.00 45.53 470 GLY A CA 1
ATOM 3845 C C . GLY A 1 470 ? -99.327 -29.117 186.621 1.00 45.53 470 GLY A C 1
ATOM 3846 O O . GLY A 1 470 ? -99.415 -29.965 185.749 1.00 45.53 470 GLY A O 1
ATOM 3847 N N . LEU A 1 471 ? -98.409 -28.101 186.581 1.00 49.00 471 LEU A N 1
ATOM 3848 C CA . LEU A 1 471 ? -96.938 -27.974 186.180 1.00 49.00 471 LEU A CA 1
ATOM 3849 C C . LEU A 1 471 ? -96.209 -28.257 184.783 1.00 49.00 471 LEU A C 1
ATOM 3851 O O . LEU A 1 471 ? -96.217 -29.380 184.305 1.00 49.00 471 LEU A O 1
ATOM 3855 N N . HIS A 1 472 ? -95.383 -27.258 184.327 1.00 48.69 472 HIS A N 1
ATOM 3856 C CA . HIS A 1 472 ? -93.964 -27.173 183.753 1.00 48.69 472 HIS A CA 1
ATOM 3857 C C . HIS A 1 472 ? -93.396 -27.633 182.337 1.00 48.69 472 HIS A C 1
ATOM 3859 O O . HIS A 1 472 ? -93.687 -28.724 181.867 1.00 48.69 472 HIS A O 1
ATOM 3865 N N . ASP A 1 473 ? -92.424 -26.825 181.799 1.00 48.19 473 ASP A N 1
ATOM 3866 C CA . ASP A 1 473 ? -91.067 -27.132 181.174 1.00 48.19 473 ASP A CA 1
ATOM 3867 C C . ASP A 1 473 ? -90.610 -26.942 179.658 1.00 48.19 473 ASP A C 1
ATOM 3869 O O . ASP A 1 473 ? -91.220 -27.467 178.736 1.00 48.19 473 ASP A O 1
ATOM 3873 N N . SER A 1 474 ? -89.432 -26.275 179.473 1.00 50.56 474 SER A N 1
ATOM 3874 C CA . SER A 1 474 ? -88.257 -26.412 178.518 1.00 50.56 474 SER A CA 1
ATOM 3875 C C . SER A 1 474 ? -88.246 -26.267 176.942 1.00 50.56 474 SER A C 1
ATOM 3877 O O . SER A 1 474 ? -89.263 -26.034 176.300 1.00 50.56 474 SER A O 1
ATOM 3879 N N . LEU A 1 475 ? -87.022 -26.281 176.336 1.00 55.28 475 LEU A N 1
ATOM 3880 C CA . LEU A 1 475 ? -86.537 -25.826 174.974 1.00 55.28 475 LEU A CA 1
ATOM 3881 C C . LEU A 1 475 ? -85.455 -26.820 174.374 1.00 55.28 475 LEU A C 1
ATOM 3883 O O . LEU A 1 475 ? -85.344 -27.867 175.019 1.00 55.28 475 LEU A O 1
ATOM 3887 N N . PRO A 1 476 ? -84.615 -26.620 173.284 1.00 72.19 476 PRO A N 1
ATOM 3888 C CA . PRO A 1 476 ? -84.306 -25.475 172.356 1.00 72.19 476 PRO A CA 1
ATOM 3889 C C . PRO A 1 476 ? -83.982 -25.806 170.829 1.00 72.19 476 PRO A C 1
ATOM 3891 O O . PRO A 1 476 ? -84.231 -26.920 170.385 1.00 72.19 476 PRO A O 1
ATOM 3894 N N . GLU A 1 477 ? -83.352 -24.850 170.089 1.00 57.12 477 GLU A N 1
ATOM 3895 C CA . GLU A 1 477 ? -82.538 -24.923 168.813 1.00 57.12 477 GLU A CA 1
ATOM 3896 C C . GLU A 1 477 ? -83.186 -25.311 167.445 1.00 57.12 477 GLU A C 1
ATOM 3898 O O . GLU A 1 477 ? -84.195 -26.009 167.406 1.00 57.12 477 GLU A O 1
ATOM 3903 N N . LEU A 1 478 ? -82.683 -24.877 166.262 1.00 50.66 478 LEU A N 1
ATOM 3904 C CA . LEU A 1 478 ? -81.523 -24.021 165.886 1.00 50.66 478 LEU A CA 1
ATOM 3905 C C . LEU A 1 478 ? -81.912 -23.057 164.736 1.00 50.66 478 LEU A C 1
ATOM 3907 O O . LEU A 1 478 ? -82.450 -23.559 163.723 1.00 50.66 478 LEU A O 1
#

Secondary structure (DSSP, 8-state):
-----------PPPP--------------HHHHHHHHHHHHHHHHHHHHHHHHHHHHHHHHHHHHHHHHHHHHHHHHHHHHHHHHHHHHHHHHHHHHHHHHHHHHHHHHHHS--HHHHHHHHHHHHHHHHHHHHHHHHHHHHHHHHHHHHHHHHHHHHHHHHHHHHHHHHHHHHHHHHHHHHHHHHHHHHHHHTT---STTHHHHHHHHHHHHHHHHHHHHHHHHHHHHHHHHHHHHHHHHHHHHHHHHHHHHHHHHHHHHHHHHHHHHHHHHHHHHHHHHHHHHHHHHHHHHHHHHHHHHHHHHHHHHHHHHHHHHHHHHHHHHHHHHHHHHHHHHHHHHHHHHHHHHHHHHHHHHHHHHHHHHHHHHHHHHHHHHHHHHHHHHHHHHHHHHHHHHHHHHHHHHHHHHHHHHHHHHHHHGGGSSSSSSSHHHHHHHHHHHHHHHHHHHHHHTTS-----------------------

pLDDT: mean 83.15, std 20.12, range [30.72, 98.5]

Radius of gyration: 106.26 Å; chains: 1; bounding box: 217×68×317 Å

Foldseek 3Di:
DDDDDDDDDDDDDDDDDDDDDDDDDDDDDVVVVVVVVVVVVVVVVVVVVVVVVVVVVVVVVVVVVVVVVVVVVVVVVVVVVVVVVVVVVVVVVVVVVVVVVVVVVVVVVVVPCDPVNVVVVVVVVCCVPVVVVVVVVVVVVVVVVVVVVVVVVVVVVVVVVVVVVVVVVVVVVVVVVVVVVVVVVVVVVVVVCVVDDDPPPVVVVVVVVVVVVVVVVVVVVVVVVVVVVVVVVVVVVVVVVVVVVVVVVVVVVVVVVVVVVVVVVVVVVVVVVVVVVVVVVVVVVVVVVVVVVVVVVVVVVVVVVVVVVVVVVVVVVVVVVVVVVVVVVVVVVVVVVVVVVVVVVVVVVVVVVVVVVVVVVVVVVVVVVVVVVVVVVVVVVVVVVVVVVVVVVVVVVVVVVVVVVVVVVVVVVVVVVVVVVVPPPDDPPPVVPVVVVVVVVVVVVVVVVVVCVPPDPDDDDDYDYDDDDYYYDDDDDD

InterPro domains:
  IPR052116 Centrosome and Cilium Assembly Protein [PTHR23170] (41-420)

Organism: Salvelinus namaycush (NCBI:txid8040)